Protein AF-0000000081127889 (afdb_homodimer)

Sequence (530 aa):
MLPIVLVLLFATSCLAAPGGAYLNAISINDVVPPKHNGGITSAHWTDQASYINDGGDTSPYAITAFQVVNDLANQGDKSSQALALAQTIGLLGALGTGIPGDACAPAELIDAYVNFSRSGNKYGICSAVRKFVHSLTSSIDTIVTLTTNPKSLRFATGPRGNCNGGGRTYQFEAAWDYILANAPKSSAGLVNEQYCSAKRLYNAFTARSNNVGAYLTAVSLPQINAIFKEALPQAANLVSAITTGNIHPAAAALKKALVQVAQNCMLPIVLVLLFATSCLAAPGGAYLNAISINDVVPPKHNGGITSAHWTDQASYINDGGDTSPYAITAFQVVNDLANQGDKSSQALALAQTIGLLGALGTGIPGDACAPAELIDAYVNFSRSGNKYGICSAVRKFVHSLTSSIDTIVTLTTNPKSLRFATGPRGNCNGGGRTYQFEAAWDYILANAPKSSAGLVNEQYCSAKRLYNAFTARSNNVGAYLTAVSLPQINAIFKEALPQAANLVSAITTGNIHPAAAALKKALVQVAQNC

Radius of gyration: 23.62 Å; Cα contacts (8 Å, |Δi|>4): 951; chains: 2; bounding box: 45×70×55 Å

InterPro domains:
  IPR008660 Fibroin light chain [PF05849] (21-258)
  IPR008660 Fibroin light chain [PIRSF005765] (1-263)

Structure (mmCIF, N/CA/C/O backbone):
data_AF-0000000081127889-model_v1
#
loop_
_entity.id
_entity.type
_entity.pdbx_description
1 polymer 'Fibroin light chain'
#
loop_
_atom_site.group_PDB
_atom_site.id
_atom_site.type_symbol
_atom_site.label_atom_id
_atom_site.label_alt_id
_atom_site.label_comp_id
_atom_site.label_asym_id
_atom_site.label_entity_id
_atom_site.label_seq_id
_atom_site.pdbx_PDB_ins_code
_atom_site.Cartn_x
_atom_site.Cartn_y
_atom_site.Cartn_z
_atom_site.occupancy
_atom_site.B_iso_or_equiv
_atom_site.auth_seq_id
_atom_site.auth_comp_id
_atom_site.auth_asym_id
_atom_site.auth_atom_id
_atom_site.pdbx_PDB_model_num
ATOM 1 N N . MET A 1 1 ? 14.352 5.738 23.109 1 24.2 1 MET A N 1
ATOM 2 C CA . MET A 1 1 ? 13.32 5.496 22.094 1 24.2 1 MET A CA 1
ATOM 3 C C . MET A 1 1 ? 12.836 4.055 22.156 1 24.2 1 MET A C 1
ATOM 5 O O . MET A 1 1 ? 13.625 3.121 22.031 1 24.2 1 MET A O 1
ATOM 9 N N . LEU A 1 2 ? 11.781 3.838 22.797 1 27.59 2 LEU A N 1
ATOM 10 C CA . LEU A 1 2 ? 11.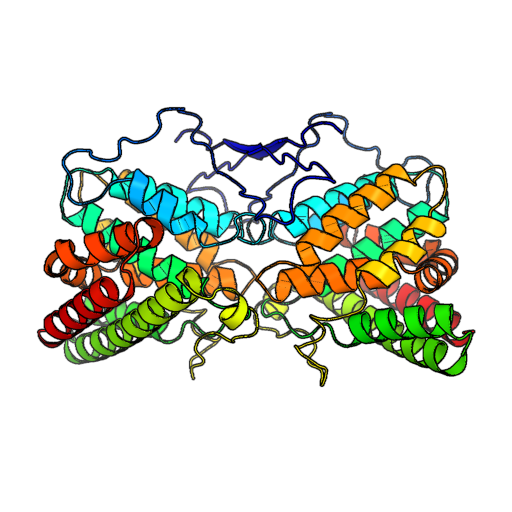367 2.457 23.016 1 27.59 2 LEU A CA 1
ATOM 11 C C . LEU A 1 2 ? 10.977 1.793 21.703 1 27.59 2 LEU A C 1
ATOM 13 O O . LEU A 1 2 ? 10.398 2.439 20.828 1 27.59 2 LEU A O 1
ATOM 17 N N . PRO A 1 3 ? 11.484 0.631 21.547 1 30.61 3 PRO A N 1
ATOM 18 C CA . PRO A 1 3 ? 11.109 -0.184 20.391 1 30.61 3 PRO A CA 1
ATOM 19 C C . PRO A 1 3 ? 9.602 -0.283 20.188 1 30.61 3 PRO A C 1
ATOM 21 O O . PRO A 1 3 ? 8.852 -0.367 21.172 1 30.61 3 PRO A O 1
ATOM 24 N N . ILE A 1 4 ? 9.039 0.499 19.406 1 34.72 4 ILE A N 1
ATOM 25 C CA . ILE A 1 4 ? 7.637 0.258 19.062 1 34.72 4 ILE A CA 1
ATOM 26 C C . ILE A 1 4 ? 7.48 -1.15 18.5 1 34.72 4 ILE A C 1
ATOM 28 O O . ILE A 1 4 ? 8.195 -1.533 17.562 1 34.72 4 ILE A O 1
ATOM 32 N N . VAL A 1 5 ? 7.016 -1.98 19.359 1 34.66 5 VAL A N 1
ATOM 33 C CA . VAL A 1 5 ? 6.621 -3.322 18.953 1 34.66 5 VAL A CA 1
ATOM 34 C C . VAL A 1 5 ? 5.234 -3.277 18.312 1 34.66 5 VAL A C 1
ATOM 36 O O . VAL A 1 5 ? 4.273 -2.812 18.922 1 34.66 5 VAL A O 1
ATOM 39 N N . LEU A 1 6 ? 5.293 -3.289 17.094 1 39.19 6 LEU A N 1
ATOM 40 C CA . LEU A 1 6 ? 4.004 -3.449 16.422 1 39.19 6 LEU A CA 1
ATOM 41 C C . LEU A 1 6 ? 3.475 -4.867 16.594 1 39.19 6 LEU A C 1
ATOM 43 O O . LEU A 1 6 ? 4.145 -5.836 16.234 1 39.19 6 LEU A O 1
ATOM 47 N N . VAL A 1 7 ? 2.656 -5.016 17.594 1 35.91 7 VAL A N 1
ATOM 48 C CA . VAL A 1 7 ? 1.979 -6.293 17.797 1 35.91 7 VAL A CA 1
ATOM 49 C C . VAL A 1 7 ? 0.763 -6.379 16.875 1 35.91 7 VAL A C 1
ATOM 51 O O . VAL A 1 7 ? -0.132 -5.535 16.938 1 35.91 7 VAL A O 1
ATOM 54 N N . LEU A 1 8 ? 0.958 -7.027 15.812 1 36.59 8 LEU A N 1
ATOM 55 C CA . LEU A 1 8 ? -0.176 -7.34 14.945 1 36.59 8 LEU A CA 1
ATOM 56 C C . LEU A 1 8 ? -1.039 -8.438 15.562 1 36.59 8 LEU A C 1
ATOM 58 O O . LEU A 1 8 ? -0.57 -9.562 15.766 1 36.59 8 LEU A O 1
ATOM 62 N N . LEU A 1 9 ? -2.02 -8.117 16.297 1 35.25 9 LEU A N 1
ATOM 63 C CA . LEU A 1 9 ? -2.982 -9.148 16.656 1 35.25 9 LEU A CA 1
ATOM 64 C C . LEU A 1 9 ? -3.938 -9.43 15.5 1 35.25 9 LEU A C 1
ATOM 66 O O . LEU A 1 9 ? -4.656 -8.531 15.047 1 35.25 9 LEU A O 1
ATOM 70 N N . PHE A 1 10 ? -3.512 -10.25 14.555 1 33.59 10 PHE A N 1
ATOM 71 C CA . PHE A 1 10 ? -4.422 -10.688 13.508 1 33.59 10 PHE A CA 1
ATOM 72 C C . PHE A 1 10 ? -5.375 -11.758 14.023 1 33.59 10 PHE A C 1
ATOM 74 O O . PHE A 1 10 ? -4.941 -12.75 14.617 1 33.59 10 PHE A O 1
ATOM 81 N N . ALA A 1 11 ? -6.465 -11.43 14.578 1 31.09 11 ALA A N 1
ATOM 82 C CA . ALA A 1 11 ? -7.445 -12.5 14.711 1 31.09 11 ALA A CA 1
ATOM 83 C C . ALA A 1 11 ? -7.996 -12.922 13.352 1 31.09 11 ALA A C 1
ATOM 85 O O . ALA A 1 11 ? -8.633 -12.125 12.656 1 31.09 11 ALA A O 1
ATOM 86 N N . THR A 1 12 ? -7.348 -13.703 12.586 1 33.41 12 THR A N 1
ATOM 87 C CA . THR A 1 12 ? -7.801 -14.289 11.328 1 33.41 12 THR A CA 1
ATOM 88 C C . THR A 1 12 ? -8.969 -15.234 11.562 1 33.41 12 THR A C 1
ATOM 90 O O . THR A 1 12 ? -8.781 -16.344 12.062 1 33.41 12 THR A O 1
ATOM 93 N N . SER A 1 13 ? -9.906 -14.992 12.336 1 29.41 13 SER A N 1
ATOM 94 C CA . SER A 1 13 ? -10.898 -16.047 12.188 1 29.41 13 SER A CA 1
ATOM 95 C C . SER A 1 13 ? -11.461 -16.094 10.766 1 29.41 13 SER A C 1
ATOM 97 O O . SER A 1 13 ? -11.688 -15.039 10.156 1 29.41 13 SER A O 1
ATOM 99 N N . CYS A 1 14 ? -11.156 -17.203 10.039 1 31.81 14 CYS A N 1
ATOM 100 C CA . CYS A 1 14 ? -11.828 -17.484 8.781 1 31.81 14 CYS A CA 1
ATOM 101 C C . CYS A 1 14 ? -13.242 -16.922 8.766 1 31.81 14 CYS A C 1
ATOM 103 O O . CYS A 1 14 ? -13.797 -16.641 7.703 1 31.81 14 CYS A O 1
ATOM 105 N N . LEU A 1 15 ? -13.945 -17.188 9.867 1 29.47 15 LEU A N 1
ATOM 106 C CA . LEU A 1 15 ? -15.359 -16.828 9.984 1 29.47 15 LEU A CA 1
ATOM 107 C C . LEU A 1 15 ? -15.516 -15.336 10.289 1 29.47 15 LEU A C 1
ATOM 109 O O . LEU A 1 15 ? -16.609 -14.875 10.602 1 29.47 15 LEU A O 1
ATOM 113 N N . ALA A 1 16 ? -14.523 -14.773 10.609 1 29.5 16 ALA A N 1
ATOM 114 C CA . ALA A 1 16 ? -14.844 -13.406 11.023 1 29.5 16 ALA A CA 1
ATOM 115 C C . ALA A 1 16 ? -15.344 -12.586 9.836 1 29.5 16 ALA A C 1
ATOM 117 O O . ALA A 1 16 ? -14.922 -12.797 8.703 1 29.5 16 ALA A O 1
ATOM 118 N N . ALA A 1 17 ? -16.422 -11.891 9.977 1 28.52 17 ALA A N 1
ATOM 119 C CA . ALA A 1 17 ? -17.078 -11 9.023 1 28.52 17 ALA A CA 1
ATOM 120 C C . ALA A 1 17 ? -16.062 -10.172 8.242 1 28.52 17 ALA A C 1
ATOM 122 O O . ALA A 1 17 ? -14.977 -9.867 8.758 1 28.52 17 ALA A O 1
ATOM 123 N N . PRO A 1 18 ? -16.078 -10.125 6.871 1 34.31 18 PRO A N 1
ATOM 124 C CA . PRO A 1 18 ? -15.273 -9.305 5.965 1 34.31 18 PRO A CA 1
ATOM 125 C C . PRO A 1 18 ? -14.797 -8.008 6.609 1 34.31 18 PRO A C 1
ATOM 127 O O . PRO A 1 18 ? -14.383 -7.078 5.91 1 34.31 18 PRO A O 1
ATOM 130 N N . GLY A 1 19 ? -15.086 -7.816 7.758 1 32.19 19 GLY A N 1
ATOM 131 C CA . GLY A 1 19 ? -14.703 -6.484 8.195 1 32.19 19 GLY A CA 1
ATOM 132 C C . GLY A 1 19 ? -13.203 -6.273 8.203 1 32.19 19 GLY A C 1
ATOM 133 O O . GLY A 1 19 ? -12.43 -7.223 8.031 1 32.19 19 GLY A O 1
ATOM 134 N N . GLY A 1 20 ? -12.75 -4.992 8.141 1 36.12 20 GLY A N 1
ATOM 135 C CA . GLY A 1 20 ? -11.438 -4.379 8 1 36.12 20 GLY A CA 1
ATOM 136 C C . GLY A 1 20 ? -10.422 -4.918 8.992 1 36.12 20 GLY A C 1
ATOM 137 O O . GLY A 1 20 ? -10.758 -5.18 10.148 1 36.12 20 GLY A O 1
ATOM 138 N N . ALA A 1 21 ? -9.633 -5.883 8.539 1 38.81 21 ALA A N 1
ATOM 139 C CA . ALA A 1 21 ? -8.531 -6.227 9.43 1 38.81 21 ALA A CA 1
ATOM 140 C C . ALA A 1 21 ? -7.809 -4.973 9.922 1 38.81 21 ALA A C 1
ATOM 142 O O . ALA A 1 21 ? -7.547 -4.055 9.141 1 38.81 21 ALA A O 1
ATOM 143 N N . TYR A 1 22 ? -8 -4.645 11.266 1 33.22 22 TYR A N 1
ATOM 144 C CA . TYR A 1 22 ? -7.332 -3.471 11.812 1 33.22 22 TYR A CA 1
ATOM 145 C C . TYR A 1 22 ? -5.961 -3.832 12.375 1 33.22 22 TYR A C 1
ATOM 147 O O . TYR A 1 22 ? -5.82 -4.824 13.094 1 33.22 22 TYR A O 1
ATOM 155 N N . LEU A 1 23 ? -4.953 -3.664 11.539 1 37.75 23 LEU A N 1
ATOM 156 C CA . LEU A 1 23 ? -3.621 -3.662 12.133 1 37.75 23 LEU A CA 1
ATOM 157 C C . LEU A 1 23 ? -3.455 -2.484 13.094 1 37.75 23 LEU A C 1
ATOM 159 O O . LEU A 1 23 ? -3.559 -1.327 12.68 1 37.75 23 LEU A O 1
ATOM 163 N N . ASN A 1 24 ? -3.777 -2.789 14.445 1 35.34 24 ASN A N 1
ATOM 164 C CA . ASN A 1 24 ? -3.586 -1.748 15.445 1 35.34 24 ASN A CA 1
ATOM 165 C C . ASN A 1 24 ? -2.174 -1.778 16.031 1 35.34 24 ASN A C 1
ATOM 167 O O . ASN A 1 24 ? -1.667 -2.844 16.375 1 35.34 24 ASN A O 1
ATOM 171 N N . ALA A 1 25 ? -1.458 -0.717 15.703 1 39.12 25 ALA A N 1
ATOM 172 C CA . ALA A 1 25 ? -0.232 -0.494 16.469 1 39.12 25 ALA A CA 1
ATOM 173 C C . ALA A 1 25 ? -0.541 -0.227 17.938 1 39.12 25 ALA A C 1
ATOM 175 O O . ALA A 1 25 ? -1.295 0.694 18.266 1 39.12 25 ALA A O 1
ATOM 176 N N . ILE A 1 26 ? -0.509 -1.287 18.672 1 36.28 26 ILE A N 1
ATOM 177 C CA . ILE A 1 26 ? -0.819 -1.076 20.078 1 36.28 26 ILE A CA 1
ATOM 178 C C . ILE A 1 26 ? 0.426 -0.581 20.812 1 36.28 26 ILE A C 1
ATOM 180 O O . ILE A 1 26 ? 1.504 -1.166 20.672 1 36.28 26 ILE A O 1
ATOM 184 N N . SER A 1 27 ? 0.232 0.679 21.25 1 32.31 27 SER A N 1
ATOM 185 C CA . SER A 1 27 ? 1.283 1.147 22.141 1 32.31 27 SER A CA 1
ATOM 186 C C . SER A 1 27 ? 1.483 0.185 23.312 1 32.31 27 SER A C 1
ATOM 188 O O . SER A 1 27 ? 0.522 -0.403 23.812 1 32.31 27 SER A O 1
ATOM 190 N N . ILE A 1 28 ? 2.6 -0.377 23.297 1 32.31 28 ILE A N 1
ATOM 191 C CA . ILE A 1 28 ? 2.863 -1.227 24.453 1 32.31 28 ILE A CA 1
ATOM 192 C C . ILE A 1 28 ? 2.273 -0.587 25.703 1 32.31 28 ILE A C 1
ATOM 194 O O . ILE A 1 28 ? 1.948 -1.283 26.672 1 32.31 28 ILE A O 1
ATOM 198 N N . ASN A 1 29 ? 2.34 0.628 25.781 1 30.25 29 ASN A N 1
ATOM 199 C CA . ASN A 1 29 ? 1.786 1.2 27 1 30.25 29 ASN A CA 1
ATOM 200 C C . ASN A 1 29 ? 0.265 1.306 26.938 1 30.25 29 ASN A C 1
ATOM 202 O O . ASN A 1 29 ? -0.276 1.975 26.062 1 30.25 29 ASN A O 1
ATOM 206 N N . ASP A 1 30 ? -0.486 0.395 27.234 1 40.31 30 ASP A N 1
ATOM 207 C CA . ASP A 1 30 ? -1.899 0.037 27.312 1 40.31 30 ASP A CA 1
ATOM 208 C C . ASP A 1 30 ? -2.756 1.251 27.656 1 40.31 30 ASP A C 1
ATOM 210 O O . ASP A 1 30 ? -3.902 1.105 28.094 1 40.31 30 ASP A O 1
ATOM 214 N N . VAL A 1 31 ? -2.314 2.432 27.844 1 39.53 31 VAL A N 1
ATOM 215 C CA . VAL A 1 31 ? -3.301 3.373 28.359 1 39.53 31 VAL A CA 1
ATOM 216 C C . VAL A 1 31 ? -4.117 3.953 27.203 1 39.53 31 VAL A C 1
ATOM 218 O O . VAL A 1 31 ? -3.557 4.543 26.281 1 39.53 31 VAL A O 1
ATOM 221 N N . VAL A 1 32 ? -5.336 3.502 27.078 1 48.09 32 VAL A N 1
ATOM 222 C CA . VAL A 1 32 ? -6.281 4.152 26.188 1 48.09 32 VAL A CA 1
ATOM 223 C C . VAL A 1 32 ? -6.254 5.66 26.406 1 48.09 32 VAL A C 1
ATOM 225 O O . VAL A 1 32 ? -6.449 6.133 27.531 1 48.09 32 VAL A O 1
ATOM 228 N N . PRO A 1 33 ? -5.828 6.352 25.391 1 54.97 33 PRO A N 1
ATOM 229 C CA . PRO A 1 33 ? -5.789 7.801 25.594 1 54.97 33 PRO A CA 1
ATOM 230 C C . PRO A 1 33 ? -7.152 8.383 25.953 1 54.97 33 PRO A C 1
ATOM 232 O O . PRO A 1 33 ? -8.172 7.961 25.406 1 54.97 33 PRO A O 1
ATOM 235 N N . PRO A 1 34 ? -7.273 9.156 26.938 1 60.81 34 PRO A N 1
ATOM 236 C CA . PRO A 1 34 ? -8.562 9.773 27.281 1 60.81 34 PRO A CA 1
ATOM 237 C C . PRO A 1 34 ? -9.141 10.609 26.141 1 60.81 34 PRO A C 1
ATOM 239 O O . PRO A 1 34 ? -8.383 11.188 25.344 1 60.81 34 PRO A O 1
ATOM 242 N N . LYS A 1 35 ? -10.414 10.508 25.969 1 69.88 35 LYS A N 1
ATOM 243 C CA . LYS A 1 35 ? -11.164 11.289 25 1 69.88 35 LYS A CA 1
ATOM 244 C C . LYS A 1 35 ? -10.922 12.781 25.172 1 69.88 35 LYS A C 1
ATOM 246 O O . LYS A 1 35 ? -10.789 13.516 24.188 1 69.88 35 LYS A O 1
ATOM 251 N N . HIS A 1 36 ? -10.867 13.117 26.328 1 68.31 36 HIS A N 1
ATOM 252 C CA . HIS A 1 36 ? -10.625 14.523 26.641 1 68.31 36 HIS A CA 1
ATOM 253 C C . HIS A 1 36 ? -9.414 14.695 27.547 1 68.31 36 HIS A C 1
ATOM 255 O O . HIS A 1 36 ? -9.344 14.109 28.625 1 68.31 36 HIS A O 1
ATOM 261 N N . ASN A 1 37 ? -8.469 15.375 27.031 1 67.62 37 ASN A N 1
ATOM 262 C CA . ASN A 1 37 ? -7.238 15.586 27.797 1 67.62 37 ASN A CA 1
ATOM 263 C C . ASN A 1 37 ? -7.02 17.062 28.094 1 67.62 37 ASN A C 1
ATOM 265 O O . ASN A 1 37 ? -5.887 17.484 28.328 1 67.62 37 ASN A O 1
ATOM 269 N N . GLY A 1 38 ? -8.164 17.703 28.031 1 75.38 38 GLY A N 1
ATOM 270 C CA . GLY A 1 38 ? -8.062 19.141 28.266 1 75.38 38 GLY A CA 1
ATOM 271 C C . GLY A 1 38 ? -7.715 19.938 27.031 1 75.38 38 GLY A C 1
ATOM 272 O O . GLY A 1 38 ? -7.801 21.172 27.031 1 75.38 38 GLY A O 1
ATOM 273 N N . GLY A 1 39 ? -7.309 19.281 26 1 82.25 39 GLY A N 1
ATOM 274 C CA . GLY A 1 39 ? -7.016 19.953 24.734 1 82.25 39 GLY A CA 1
ATOM 275 C C . GLY A 1 39 ? -8.188 19.953 23.781 1 82.25 39 GLY A C 1
ATOM 276 O O . GLY A 1 39 ? -9.266 19.453 24.094 1 82.25 39 GLY A O 1
ATOM 277 N N . ILE A 1 40 ? -8.008 20.656 22.719 1 91.25 40 ILE A N 1
ATOM 278 C CA . ILE A 1 40 ? -9.07 20.781 21.734 1 91.25 40 ILE A CA 1
ATOM 279 C C . ILE A 1 40 ? -9.211 19.484 20.938 1 91.25 40 ILE A C 1
ATOM 281 O O . ILE A 1 40 ? -10.266 19.203 20.359 1 91.25 40 ILE A O 1
ATOM 285 N N . THR A 1 41 ? -8.148 18.703 20.969 1 93.81 41 THR A N 1
ATOM 286 C CA . THR A 1 41 ? -8.125 17.375 20.359 1 93.81 41 THR A CA 1
ATOM 287 C C . THR A 1 41 ? -7.293 16.406 21.203 1 93.81 41 THR A C 1
ATOM 289 O O . THR A 1 41 ? -6.758 16.797 22.234 1 93.81 41 THR A O 1
ATOM 292 N N . SER A 1 42 ? -7.387 15.148 20.891 1 92 42 SER A N 1
ATOM 293 C CA . SER A 1 42 ? -6.641 14.117 21.594 1 92 42 SER A CA 1
ATOM 294 C C . SER A 1 42 ? -6.277 12.961 20.672 1 92 42 SER A C 1
ATOM 296 O O . SER A 1 42 ? -6.77 12.883 19.547 1 92 42 SER A O 1
ATOM 298 N N . ALA A 1 43 ? -5.418 12.125 21.25 1 90.94 43 ALA A N 1
ATOM 299 C CA . ALA A 1 43 ? -5.035 10.914 20.531 1 90.94 43 ALA A CA 1
ATOM 300 C C . ALA A 1 43 ? -6.258 10.055 20.219 1 90.94 43 ALA A C 1
ATOM 302 O O . ALA A 1 43 ? -6.309 9.383 19.188 1 90.94 43 ALA A O 1
ATOM 303 N N . HIS A 1 44 ? -7.223 10.141 21.078 1 88.94 44 HIS A N 1
ATOM 304 C CA . HIS A 1 44 ? -8.445 9.375 20.859 1 88.94 44 HIS A CA 1
ATOM 305 C C . HIS A 1 44 ? -9.094 9.734 19.531 1 88.94 44 HIS A C 1
ATOM 307 O O . HIS A 1 44 ? -9.438 8.852 18.75 1 88.94 44 HIS A O 1
ATOM 313 N N . TRP A 1 45 ? -9.227 10.953 19.234 1 93.31 45 TRP A N 1
ATOM 314 C CA . TRP A 1 45 ? -9.945 11.414 18.047 1 93.31 45 TRP A CA 1
ATOM 315 C C . TRP A 1 45 ? -9.141 11.141 16.781 1 93.31 45 TRP A C 1
ATOM 317 O O . TRP A 1 45 ? -9.688 10.68 15.781 1 93.31 45 TRP A O 1
ATOM 327 N N . THR A 1 46 ? -7.832 11.406 16.859 1 94.94 46 THR A N 1
ATOM 328 C CA . THR A 1 46 ? -7.008 11.172 15.688 1 94.94 46 THR A CA 1
ATOM 329 C C . THR A 1 46 ? -6.875 9.68 15.406 1 94.94 46 THR A C 1
ATOM 331 O O . THR A 1 46 ? -6.871 9.258 14.25 1 94.94 46 THR A O 1
ATOM 334 N N . ASP A 1 47 ? -6.828 8.906 16.422 1 89.62 47 ASP A N 1
ATOM 335 C CA . ASP A 1 47 ? -6.77 7.457 16.281 1 89.62 47 ASP A CA 1
ATOM 336 C C . ASP A 1 47 ? -8.062 6.91 15.68 1 89.62 47 ASP A C 1
ATOM 338 O O . ASP A 1 47 ? -8.023 6.125 14.727 1 89.62 47 ASP A O 1
ATOM 342 N N . GLN A 1 48 ? -9.141 7.328 16.203 1 89.81 48 GLN A N 1
ATOM 343 C CA . GLN A 1 48 ? -10.438 6.879 15.695 1 89.81 48 GLN A CA 1
ATOM 344 C C . GLN A 1 48 ? -10.625 7.301 14.242 1 89.81 48 GLN A C 1
ATOM 346 O O . GLN A 1 48 ? -11.172 6.539 13.438 1 89.81 48 GLN A O 1
ATOM 351 N N . ALA A 1 49 ? -10.188 8.469 13.969 1 94.06 49 ALA A N 1
ATOM 352 C CA . ALA A 1 49 ? -10.305 8.961 12.602 1 94.06 49 ALA A CA 1
ATOM 353 C C . ALA A 1 49 ? -9.531 8.078 11.625 1 94.06 49 ALA A C 1
ATOM 355 O O . ALA A 1 49 ? -9.961 7.863 10.492 1 94.06 49 ALA A O 1
ATOM 356 N N . SER A 1 50 ? -8.398 7.52 12.07 1 91 50 SER A N 1
ATOM 357 C CA . SER A 1 50 ? -7.531 6.738 11.188 1 91 50 SER A CA 1
ATOM 358 C C . SER A 1 50 ? -8.172 5.402 10.828 1 91 50 SER A C 1
ATOM 360 O O . SER A 1 50 ? -7.777 4.77 9.844 1 91 50 SER A O 1
ATOM 362 N N . TYR A 1 51 ? -9.25 5.02 11.469 1 87.81 51 TYR A N 1
ATOM 363 C CA . TYR A 1 51 ? -9.875 3.715 11.258 1 87.81 51 TYR A CA 1
ATOM 364 C C . TYR A 1 51 ? -10.727 3.711 9.992 1 87.81 51 TYR A C 1
ATOM 366 O O . TYR A 1 51 ? -11.172 2.654 9.539 1 87.81 51 TYR A O 1
ATOM 374 N N . ILE A 1 52 ? -10.914 4.887 9.469 1 89.56 52 ILE A N 1
ATOM 375 C CA . ILE A 1 52 ? -11.656 4.883 8.219 1 89.56 52 ILE A CA 1
ATOM 376 C C . ILE A 1 52 ? -10.812 4.238 7.121 1 89.56 52 ILE A C 1
ATOM 378 O O . ILE A 1 52 ? -11.336 3.867 6.062 1 89.56 52 ILE A O 1
ATOM 382 N N . ASN A 1 53 ? -9.523 4.172 7.359 1 88.25 53 ASN A N 1
ATOM 383 C CA . ASN A 1 53 ? -8.641 3.4 6.492 1 88.25 53 ASN A CA 1
ATOM 384 C C . ASN A 1 53 ? -8.461 1.974 7.004 1 88.25 53 ASN A C 1
ATOM 386 O O . ASN A 1 53 ? -8.367 1.747 8.211 1 88.25 53 ASN A O 1
ATOM 390 N N . ASP A 1 54 ? -8.422 1.099 6.086 1 85.19 54 ASP A N 1
ATOM 391 C CA . ASP A 1 54 ? -8.164 -0.293 6.438 1 85.19 54 ASP A CA 1
ATOM 392 C C . ASP A 1 54 ? -6.695 -0.503 6.793 1 85.19 54 ASP A C 1
ATOM 394 O O . ASP A 1 54 ? -5.828 -0.46 5.918 1 85.19 54 ASP A O 1
ATOM 398 N N . GLY A 1 55 ? -6.402 -0.819 8.031 1 81.88 55 GLY A N 1
ATOM 399 C CA . GLY A 1 55 ? -5.039 -0.996 8.508 1 81.88 55 GLY A CA 1
ATOM 400 C C . GLY A 1 55 ? -4.324 -2.16 7.852 1 81.88 55 GLY A C 1
ATOM 401 O O . GLY A 1 55 ? -3.096 -2.158 7.742 1 81.88 55 GLY A O 1
ATOM 402 N N . GLY A 1 56 ? -5.066 -3.137 7.453 1 85.31 56 GLY A N 1
ATOM 403 C CA . GLY A 1 56 ? -4.47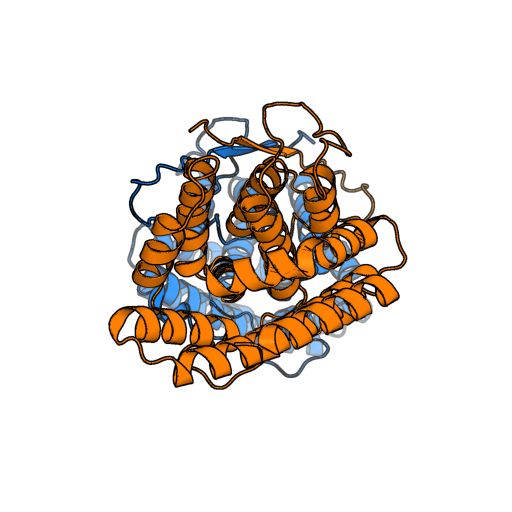3 -4.277 6.773 1 85.31 56 GLY A CA 1
ATOM 404 C C . GLY A 1 56 ? -4.047 -3.971 5.352 1 85.31 56 GLY A C 1
ATOM 405 O O . GLY A 1 56 ? -3.26 -4.711 4.758 1 85.31 56 GLY A O 1
ATOM 406 N N . ASP A 1 57 ? -4.582 -2.873 4.875 1 91.31 57 ASP A N 1
ATOM 407 C CA . ASP A 1 57 ? -4.312 -2.453 3.506 1 91.31 57 ASP A CA 1
ATOM 408 C C . ASP A 1 57 ? -3.408 -1.223 3.475 1 91.31 57 ASP A C 1
ATOM 410 O O . ASP A 1 57 ? -3.152 -0.662 2.406 1 91.31 57 ASP A O 1
ATOM 414 N N . THR A 1 58 ? -3.051 -0.814 4.676 1 91.56 58 THR A N 1
ATOM 415 C CA . THR A 1 58 ? -2.182 0.348 4.816 1 91.56 58 THR A CA 1
ATOM 416 C C . THR A 1 58 ? -0.762 -0.079 5.18 1 91.56 58 THR A C 1
ATOM 418 O O . THR A 1 58 ? -0.568 -0.961 6.02 1 91.56 58 THR A O 1
ATOM 421 N N . SER A 1 59 ? 0.196 0.553 4.535 1 90.81 59 SER A N 1
ATOM 422 C CA . SER A 1 59 ? 1.583 0.161 4.762 1 90.81 59 SER A CA 1
ATOM 423 C C . SER A 1 59 ? 2.01 0.44 6.199 1 90.81 59 SER A C 1
ATOM 425 O O . SER A 1 59 ? 1.585 1.432 6.797 1 90.81 59 SER A O 1
ATOM 427 N N . PRO A 1 60 ? 2.885 -0.334 6.719 1 85.38 60 PRO A N 1
ATOM 428 C CA . PRO A 1 60 ? 3.424 -0.1 8.062 1 85.38 60 PRO A CA 1
ATOM 429 C C . PRO A 1 60 ? 4.059 1.279 8.211 1 85.38 60 PRO A C 1
ATOM 431 O O . PRO A 1 60 ? 3.971 1.894 9.273 1 85.38 60 PRO A O 1
ATOM 434 N N . TYR A 1 61 ? 4.695 1.782 7.184 1 88.38 61 TYR A N 1
ATOM 435 C CA . TYR A 1 61 ? 5.262 3.125 7.23 1 88.38 61 TYR A CA 1
ATOM 436 C C . TYR A 1 61 ? 4.184 4.16 7.531 1 88.38 61 TYR A C 1
ATOM 438 O O . TYR A 1 61 ? 4.371 5.031 8.383 1 88.38 61 TYR A O 1
ATOM 446 N N . ALA A 1 62 ? 3.068 4.023 6.82 1 93.25 62 ALA A N 1
ATOM 447 C CA . ALA A 1 62 ? 1.971 4.969 7.02 1 93.25 62 ALA A CA 1
ATOM 448 C C . ALA A 1 62 ? 1.343 4.797 8.398 1 93.25 62 ALA A C 1
ATOM 450 O O . ALA A 1 62 ? 1.01 5.781 9.062 1 93.25 62 ALA A O 1
ATOM 451 N N . ILE A 1 63 ? 1.242 3.562 8.82 1 89.44 63 ILE A N 1
ATOM 452 C CA . ILE A 1 63 ? 0.661 3.275 10.125 1 89.44 63 ILE A CA 1
ATOM 453 C C . ILE A 1 63 ? 1.527 3.891 11.227 1 89.44 63 ILE A C 1
ATOM 455 O O . ILE A 1 63 ? 1.01 4.484 12.172 1 89.44 63 ILE A O 1
ATOM 459 N N . THR A 1 64 ? 2.803 3.787 11.086 1 87.5 64 THR A N 1
ATOM 460 C CA . THR A 1 64 ? 3.734 4.363 12.047 1 87.5 64 THR A CA 1
ATOM 461 C C . THR A 1 64 ? 3.6 5.883 12.086 1 87.5 64 THR A C 1
ATOM 463 O O . THR A 1 64 ? 3.646 6.488 13.156 1 87.5 64 THR A O 1
ATOM 466 N N . ALA A 1 65 ? 3.453 6.465 10.922 1 91.5 65 ALA A N 1
ATOM 467 C CA . ALA A 1 65 ? 3.258 7.914 10.859 1 91.5 65 ALA A CA 1
ATOM 468 C C . ALA A 1 65 ? 2.027 8.336 11.656 1 91.5 65 ALA A C 1
ATOM 470 O O . ALA A 1 65 ? 2.068 9.32 12.398 1 91.5 65 ALA A O 1
ATOM 471 N N . PHE A 1 66 ? 0.952 7.535 11.609 1 92.5 66 PHE A N 1
ATOM 472 C CA . PHE A 1 66 ? -0.274 7.855 12.328 1 92.5 66 PHE A CA 1
ATOM 473 C C . PHE A 1 66 ? -0.057 7.762 13.836 1 92.5 66 PHE A C 1
ATOM 475 O O . PHE A 1 66 ? -0.631 8.539 14.602 1 92.5 66 PHE A O 1
ATOM 482 N N . GLN A 1 67 ? 0.751 6.875 14.219 1 87.31 67 GLN A N 1
ATOM 483 C CA . GLN A 1 67 ? 0.993 6.707 15.648 1 87.31 67 GLN A CA 1
ATOM 484 C C . GLN A 1 67 ? 1.674 7.938 16.234 1 87.31 67 GLN A C 1
ATOM 486 O O . GLN A 1 67 ? 1.324 8.383 17.344 1 87.31 67 GLN A O 1
ATOM 491 N N . VAL A 1 68 ? 2.623 8.461 15.5 1 88.88 68 VAL A N 1
ATOM 492 C CA . VAL A 1 68 ? 3.314 9.656 15.977 1 88.88 68 VAL A CA 1
ATOM 493 C C . VAL A 1 68 ? 2.35 10.844 15.992 1 88.88 68 VAL A C 1
ATOM 495 O O . VAL A 1 68 ? 2.416 11.695 16.875 1 88.88 68 VAL A O 1
ATOM 498 N N . VAL A 1 69 ? 1.427 10.898 15.008 1 95.38 69 VAL A N 1
ATOM 499 C CA . VAL A 1 69 ? 0.404 11.938 14.953 1 95.38 69 VAL A CA 1
ATOM 500 C C . VAL A 1 69 ? -0.471 11.867 16.203 1 95.38 69 VAL A C 1
ATOM 502 O O . VAL A 1 69 ? -0.819 12.898 16.781 1 95.38 69 VAL A O 1
ATOM 505 N N . ASN A 1 70 ? -0.836 10.672 16.625 1 90.81 70 ASN A N 1
ATOM 506 C CA . ASN A 1 70 ? -1.644 10.492 17.828 1 90.81 70 ASN A CA 1
ATOM 507 C C . ASN A 1 70 ? -0.934 11.039 19.062 1 90.81 70 ASN A C 1
ATOM 509 O O . ASN A 1 70 ? -1.552 11.703 19.891 1 90.81 70 ASN A O 1
ATOM 513 N N . ASP A 1 71 ? 0.346 10.789 19.141 1 87.88 71 ASP A N 1
ATOM 514 C CA . ASP A 1 71 ? 1.121 11.289 20.266 1 87.88 71 ASP A CA 1
ATOM 515 C C . ASP A 1 71 ? 1.179 12.812 20.266 1 87.88 71 ASP A C 1
ATOM 517 O O . ASP A 1 71 ? 1.13 13.445 21.328 1 87.88 71 ASP A O 1
ATOM 521 N N . LEU A 1 72 ? 1.271 13.367 19.109 1 91.88 72 LEU A N 1
ATOM 522 C CA . LEU A 1 72 ? 1.276 14.82 18.969 1 91.88 72 LEU A CA 1
ATOM 523 C C . LEU A 1 72 ? -0.063 15.414 19.391 1 91.88 72 LEU A C 1
ATOM 525 O O . LEU A 1 72 ? -0.105 16.469 20.016 1 91.88 72 LEU A O 1
ATOM 529 N N . ALA A 1 73 ? -1.11 14.727 19.047 1 94.38 73 ALA A N 1
ATOM 530 C CA . ALA A 1 73 ? -2.457 15.211 19.359 1 94.38 73 ALA A CA 1
ATOM 531 C C . ALA A 1 73 ? -2.684 15.281 20.859 1 94.38 73 ALA A C 1
ATOM 533 O O . ALA A 1 73 ? -3.52 16.062 21.344 1 94.38 73 ALA A O 1
ATOM 534 N N . ASN A 1 74 ? -1.936 14.531 21.578 1 89.94 74 ASN A N 1
ATOM 535 C CA . ASN A 1 74 ? -2.092 14.484 23.031 1 89.94 74 ASN A CA 1
ATOM 536 C C . ASN A 1 74 ? -1.281 15.578 23.719 1 89.94 74 ASN A C 1
ATOM 538 O O . ASN A 1 74 ? -1.382 15.758 24.938 1 89.94 74 ASN A O 1
ATOM 542 N N . GLN A 1 75 ? -0.489 16.266 22.906 1 89.5 75 GLN A N 1
ATOM 543 C CA . GLN A 1 75 ? 0.283 17.344 23.5 1 89.5 75 GLN A CA 1
ATOM 544 C C . GLN A 1 75 ? -0.619 18.516 23.891 1 89.5 75 GLN A C 1
ATOM 546 O O . GLN A 1 75 ? -1.675 18.719 23.281 1 89.5 75 GLN A O 1
ATOM 551 N N . GLY A 1 76 ? -0.27 19.328 24.891 1 87 76 GLY A N 1
ATOM 552 C CA . GLY A 1 76 ? -1.125 20.359 25.453 1 87 76 GLY A CA 1
ATOM 553 C C . GLY A 1 76 ? -1.006 21.703 24.75 1 87 76 GLY A C 1
ATOM 554 O O . GLY A 1 76 ? -1.818 22.594 24.969 1 87 76 GLY A O 1
ATOM 555 N N . ASP A 1 77 ? 0.01 21.828 23.875 1 90.69 77 ASP A N 1
ATOM 556 C CA . ASP A 1 77 ? 0.199 23.125 23.25 1 90.69 77 ASP A CA 1
ATOM 557 C C . ASP A 1 77 ? -0.53 23.203 21.906 1 90.69 77 ASP A C 1
ATOM 559 O O . ASP A 1 77 ? -0.62 22.203 21.188 1 90.69 77 ASP A O 1
ATOM 563 N N . LYS A 1 78 ? -0.923 24.391 21.531 1 92.62 78 LYS A N 1
ATOM 564 C CA . LYS A 1 78 ? -1.739 24.641 20.344 1 92.62 78 LYS A CA 1
ATOM 565 C C . LYS A 1 78 ? -0.988 24.266 19.062 1 92.62 78 LYS A C 1
ATOM 567 O O . LYS A 1 78 ? -1.591 23.797 18.109 1 92.62 78 LYS A O 1
ATOM 572 N N . SER A 1 79 ? 0.233 24.5 18.984 1 95.25 79 SER A N 1
ATOM 573 C CA . SER A 1 79 ? 1.028 24.234 17.797 1 95.25 79 SER A CA 1
ATOM 574 C C . SER A 1 79 ? 1.066 22.734 17.484 1 95.25 79 SER A C 1
ATOM 576 O O . SER A 1 79 ? 0.9 22.328 16.328 1 95.25 79 SER A O 1
ATOM 578 N N . SER A 1 80 ? 1.246 21.953 18.562 1 95.06 80 SER A N 1
ATOM 579 C CA . SER A 1 80 ? 1.288 20.5 18.391 1 95.06 80 SER A CA 1
ATOM 580 C C . SER A 1 80 ? -0.08 19.953 18 1 95.06 80 SER A C 1
ATOM 582 O O . SER A 1 80 ? -0.176 19.047 17.156 1 95.06 80 SER A O 1
ATOM 584 N N . GLN A 1 81 ? -1.074 20.516 18.578 1 95.88 81 GLN A N 1
ATOM 585 C CA . GLN A 1 81 ? -2.428 20.078 18.25 1 95.88 81 GLN A CA 1
ATOM 586 C C . GLN A 1 81 ? -2.787 20.438 16.812 1 95.88 81 GLN A C 1
ATOM 588 O O . GLN A 1 81 ? -3.373 19.625 16.094 1 95.88 81 GLN A O 1
ATOM 593 N N . ALA A 1 82 ? -2.439 21.594 16.422 1 97.38 82 ALA A N 1
ATOM 594 C CA . ALA A 1 82 ? -2.668 22.016 15.039 1 97.38 82 ALA A CA 1
ATOM 595 C C . ALA A 1 82 ? -1.913 21.109 14.062 1 97.38 82 ALA A C 1
ATOM 597 O O . ALA A 1 82 ? -2.457 20.719 13.031 1 97.38 82 ALA A O 1
ATOM 598 N N . LEU A 1 83 ? -0.697 20.797 14.43 1 97.81 83 LEU A N 1
ATOM 599 C CA . LEU A 1 83 ? 0.135 19.938 13.609 1 97.81 83 LEU A CA 1
ATOM 600 C C . LEU A 1 83 ? -0.497 18.547 13.469 1 97.81 83 LEU A C 1
ATOM 602 O O . LEU A 1 83 ? -0.581 18.016 12.367 1 97.81 83 LEU A O 1
ATOM 606 N N . ALA A 1 84 ? -0.94 18.031 14.57 1 97.75 84 ALA A N 1
ATOM 607 C CA . ALA A 1 84 ? -1.548 16.703 14.57 1 97.75 84 ALA A CA 1
ATOM 608 C C . ALA A 1 84 ? -2.799 16.672 13.695 1 97.75 84 ALA A C 1
ATOM 610 O O . ALA A 1 84 ? -3.002 15.734 12.93 1 97.75 84 ALA A O 1
ATOM 611 N N . LEU A 1 85 ? -3.6 17.672 13.828 1 98.5 85 LEU A N 1
ATOM 612 C CA . LEU A 1 85 ? -4.844 17.719 13.07 1 98.5 85 LEU A CA 1
ATOM 613 C C . LEU A 1 85 ? -4.566 17.906 11.586 1 98.5 85 LEU A C 1
ATOM 615 O O . LEU A 1 85 ? -5.195 17.25 10.742 1 98.5 85 LEU A O 1
ATOM 619 N N . ALA A 1 86 ? -3.65 18.781 11.242 1 98.75 86 ALA A N 1
ATOM 620 C CA . ALA A 1 86 ? -3.256 18.953 9.844 1 98.75 86 ALA A CA 1
ATOM 621 C C . ALA A 1 86 ? -2.729 17.656 9.25 1 98.75 86 ALA A C 1
ATOM 623 O O . ALA A 1 86 ? -3.092 17.297 8.125 1 98.75 86 ALA A O 1
ATOM 624 N N . GLN A 1 87 ? -1.925 16.984 10.008 1 98.69 87 GLN A N 1
ATOM 625 C CA . GLN A 1 87 ? -1.327 15.734 9.547 1 98.69 87 GLN A CA 1
ATOM 626 C C . GLN A 1 87 ? -2.381 14.641 9.398 1 98.69 87 GLN A C 1
ATOM 628 O O . GLN A 1 87 ? -2.354 13.867 8.438 1 98.69 87 GLN A O 1
ATOM 633 N N . THR A 1 88 ? -3.314 14.578 10.328 1 98.44 88 THR A N 1
ATOM 634 C CA . THR A 1 88 ? -4.402 13.617 10.211 1 98.44 88 THR A CA 1
ATOM 635 C C . THR A 1 88 ? -5.172 13.812 8.906 1 98.44 88 THR A C 1
ATOM 637 O O . THR A 1 88 ? -5.398 12.859 8.164 1 98.44 88 THR A O 1
ATOM 640 N N . ILE A 1 89 ? -5.469 15.016 8.633 1 98.62 89 ILE A N 1
ATOM 641 C CA . ILE A 1 89 ? -6.242 15.344 7.445 1 98.62 89 ILE A CA 1
ATOM 642 C C . ILE A 1 89 ? -5.41 15.07 6.195 1 98.62 89 ILE A C 1
ATOM 644 O O . ILE A 1 89 ? -5.902 14.477 5.23 1 98.62 89 ILE A O 1
ATOM 648 N N . GLY A 1 90 ? -4.18 15.492 6.184 1 98.56 90 GLY A N 1
ATOM 649 C CA . GLY A 1 90 ? -3.297 15.25 5.055 1 98.56 90 GLY A CA 1
ATOM 650 C C . GLY A 1 90 ? -3.1 13.773 4.754 1 98.56 90 GLY A C 1
ATOM 651 O O . GLY A 1 90 ? -3.166 13.352 3.598 1 98.56 90 GLY A O 1
ATOM 652 N N . LEU A 1 91 ? -2.846 12.977 5.82 1 98.38 91 LEU A N 1
ATOM 653 C CA . LEU A 1 91 ? -2.588 11.547 5.648 1 98.38 91 LEU A CA 1
ATOM 654 C C . LEU A 1 91 ? -3.842 10.82 5.172 1 98.38 91 LEU A C 1
ATOM 656 O O . LEU A 1 91 ? -3.779 10.008 4.254 1 98.38 91 LEU A O 1
ATOM 660 N N . LEU A 1 92 ? -4.98 11.156 5.785 1 98.06 92 LEU A N 1
ATOM 661 C CA . LEU A 1 92 ? -6.23 10.523 5.367 1 98.06 92 LEU A CA 1
ATOM 662 C C . LEU A 1 92 ? -6.555 10.883 3.918 1 98.06 92 LEU A C 1
ATOM 664 O O . LEU A 1 92 ? -7.02 10.031 3.156 1 98.06 92 LEU A O 1
ATOM 668 N N . GLY A 1 93 ? -6.328 12.086 3.535 1 97.75 93 GLY A N 1
ATOM 669 C CA . GLY A 1 93 ? -6.535 12.492 2.154 1 97.75 93 GLY A CA 1
ATOM 670 C C . GLY A 1 93 ? -5.66 11.734 1.172 1 97.75 93 GLY A C 1
ATOM 671 O O . GLY A 1 93 ? -6.129 11.312 0.114 1 97.75 93 GLY A O 1
ATOM 672 N N . ALA A 1 94 ? -4.371 11.562 1.507 1 97.62 94 ALA A N 1
ATOM 673 C CA . ALA A 1 94 ? -3.414 10.883 0.642 1 97.62 94 ALA A CA 1
ATOM 674 C C . ALA A 1 94 ? -3.785 9.414 0.466 1 97.62 94 ALA A C 1
ATOM 676 O O . ALA A 1 94 ? -3.475 8.805 -0.563 1 97.62 94 ALA A O 1
ATOM 677 N N . LEU A 1 95 ? -4.48 8.852 1.459 1 97.44 95 LEU A N 1
ATOM 678 C CA . LEU A 1 95 ? -4.852 7.445 1.457 1 97.44 95 LEU A CA 1
ATOM 679 C C . LEU A 1 95 ? -6.293 7.262 1 1 97.44 95 LEU A C 1
ATOM 681 O O . LEU A 1 95 ? -6.84 6.16 1.078 1 97.44 95 LEU A O 1
ATOM 685 N N . GLY A 1 96 ? -6.945 8.312 0.515 1 96.81 96 GLY A N 1
ATOM 686 C CA . GLY A 1 96 ? -8.398 8.359 0.422 1 96.81 96 GLY A CA 1
ATOM 687 C C . GLY A 1 96 ? -8.93 7.738 -0.854 1 96.81 96 GLY A C 1
ATOM 688 O O . GLY A 1 96 ? -10.148 7.586 -1.016 1 96.81 96 GLY A O 1
ATOM 689 N N . THR A 1 97 ? -8.062 7.336 -1.79 1 96.44 97 THR A N 1
ATOM 690 C CA . THR A 1 97 ? -8.516 6.727 -3.035 1 96.44 97 THR A CA 1
ATOM 691 C C . THR A 1 97 ? -7.875 5.359 -3.24 1 96.44 97 THR A C 1
ATOM 693 O O . THR A 1 97 ? -6.77 5.109 -2.758 1 96.44 97 THR A O 1
ATOM 696 N N . GLY A 1 98 ? -8.57 4.516 -3.961 1 96 98 GLY A N 1
ATOM 697 C CA . GLY A 1 98 ? -8.078 3.166 -4.188 1 96 98 GLY A CA 1
ATOM 698 C C . GLY A 1 98 ? -6.875 3.119 -5.109 1 96 98 GLY A C 1
ATOM 699 O O . GLY A 1 98 ? -6.078 2.18 -5.055 1 96 98 GLY A O 1
ATOM 700 N N . ILE A 1 99 ? -6.766 4.082 -5.98 1 95.38 99 ILE A N 1
ATOM 701 C CA . ILE A 1 99 ? -5.637 4.238 -6.887 1 95.38 99 ILE A CA 1
ATOM 702 C C . ILE A 1 99 ? -4.902 5.539 -6.582 1 95.38 99 ILE A C 1
ATOM 704 O O . ILE A 1 99 ? -5.504 6.617 -6.59 1 95.38 99 ILE A O 1
ATOM 708 N N . PRO A 1 100 ? -3.588 5.395 -6.238 1 95.81 100 PRO A N 1
ATOM 709 C CA . PRO A 1 100 ? -2.871 6.625 -5.887 1 95.81 100 PRO A CA 1
ATOM 710 C C . PRO A 1 100 ? -2.734 7.586 -7.066 1 95.81 100 PRO A C 1
ATOM 712 O O . PRO A 1 100 ? -2.564 7.148 -8.211 1 95.81 100 PRO A O 1
ATOM 715 N N . GLY A 1 101 ? -2.877 8.859 -6.773 1 95.94 101 GLY A N 1
ATOM 716 C CA . GLY A 1 101 ? -2.553 9.898 -7.742 1 95.94 101 GLY A CA 1
ATOM 717 C C . GLY A 1 101 ? -1.157 10.461 -7.562 1 95.94 101 GLY A C 1
ATOM 718 O O . GLY A 1 101 ? -0.214 9.727 -7.266 1 95.94 101 GLY A O 1
ATOM 719 N N . ASP A 1 102 ? -1.111 11.75 -7.871 1 96.25 102 ASP A N 1
ATOM 720 C CA . ASP A 1 102 ? 0.146 12.484 -7.762 1 96.25 102 ASP A CA 1
ATOM 721 C C . ASP A 1 102 ? 0.144 13.398 -6.543 1 96.25 102 ASP A C 1
ATOM 723 O O . ASP A 1 102 ? -0.919 13.781 -6.047 1 96.25 102 ASP A O 1
ATOM 727 N N . ALA A 1 103 ? 1.313 13.688 -6.043 1 97.75 103 ALA A N 1
ATOM 728 C CA . ALA A 1 103 ? 1.471 14.609 -4.922 1 97.75 103 ALA A CA 1
ATOM 729 C C . ALA A 1 103 ? 2.092 15.93 -5.379 1 97.75 103 ALA A C 1
ATOM 731 O O . ALA A 1 103 ? 3.01 16.438 -4.738 1 97.75 103 ALA A O 1
ATOM 732 N N . CYS A 1 104 ? 1.591 16.469 -6.461 1 97.88 104 CYS A N 1
ATOM 733 C CA . CYS A 1 104 ? 2.197 17.641 -7.07 1 97.88 104 CYS A CA 1
ATOM 734 C C . CYS A 1 104 ? 2.027 18.875 -6.176 1 97.88 104 CYS A C 1
ATOM 736 O O . CYS A 1 104 ? 2.965 19.656 -6 1 97.88 104 CYS A O 1
ATOM 738 N N . ALA A 1 105 ? 0.865 19.047 -5.539 1 97.56 105 ALA A N 1
ATOM 739 C CA . ALA A 1 105 ? 0.589 20.219 -4.73 1 97.56 105 ALA A CA 1
ATOM 740 C C . ALA A 1 105 ? 1.479 20.266 -3.492 1 97.56 105 ALA A C 1
ATOM 742 O O . ALA A 1 105 ? 2.125 21.281 -3.215 1 97.56 105 ALA A O 1
ATOM 743 N N . PRO A 1 106 ? 1.536 19.141 -2.758 1 98.12 106 PRO A N 1
ATOM 744 C CA . PRO A 1 106 ? 2.441 19.172 -1.605 1 98.12 106 PRO A CA 1
ATOM 745 C C . PRO A 1 106 ? 3.904 19.344 -2.008 1 98.12 106 PRO A C 1
ATOM 747 O O . PRO A 1 106 ? 4.648 20.078 -1.361 1 98.12 106 PRO A O 1
ATOM 750 N N . ALA A 1 107 ? 4.328 18.688 -3.113 1 98.12 107 ALA A N 1
ATOM 751 C CA . ALA A 1 107 ? 5.711 18.812 -3.562 1 98.12 107 ALA A CA 1
ATOM 752 C C . ALA A 1 107 ? 6.043 20.25 -3.943 1 98.12 107 ALA A C 1
ATOM 754 O O . ALA A 1 107 ? 7.113 20.766 -3.596 1 98.12 107 ALA A O 1
ATOM 755 N N . GLU A 1 108 ? 5.141 20.891 -4.59 1 97 108 GLU A N 1
ATOM 756 C CA . GLU A 1 108 ? 5.332 22.281 -4.992 1 97 108 GLU A CA 1
ATOM 757 C C . GLU A 1 108 ? 5.426 23.203 -3.779 1 97 108 GLU A C 1
ATOM 759 O O . GLU A 1 108 ? 6.262 24.109 -3.746 1 97 108 GLU A O 1
ATOM 764 N N . LEU A 1 109 ? 4.578 22.984 -2.836 1 97.88 109 LEU A N 1
ATOM 765 C CA . LEU A 1 109 ? 4.609 23.812 -1.629 1 97.88 109 LEU A CA 1
ATOM 766 C C . LEU A 1 109 ? 5.941 23.656 -0.9 1 97.88 109 LEU A C 1
ATOM 768 O O . LEU A 1 109 ? 6.527 24.641 -0.443 1 97.88 109 LEU A O 1
ATOM 772 N N . ILE A 1 110 ? 6.422 22.391 -0.742 1 98.06 110 ILE A N 1
ATOM 773 C CA . ILE A 1 110 ? 7.68 22.109 -0.053 1 98.06 110 ILE A CA 1
ATOM 774 C C . ILE A 1 110 ? 8.82 22.844 -0.744 1 98.06 110 ILE A C 1
ATOM 776 O O . ILE A 1 110 ? 9.602 23.531 -0.091 1 98.06 110 ILE A O 1
ATOM 780 N N . ASP A 1 111 ? 8.852 22.734 -2.061 1 96.75 111 ASP A N 1
ATOM 781 C CA . ASP A 1 111 ? 9.914 23.375 -2.822 1 96.75 111 ASP A CA 1
ATOM 782 C C . ASP A 1 111 ? 9.812 24.906 -2.732 1 96.75 111 ASP A C 1
ATOM 784 O O . ASP A 1 111 ? 10.828 25.594 -2.586 1 96.75 111 ASP A O 1
ATOM 788 N N . ALA A 1 112 ? 8.641 25.438 -2.82 1 96.62 112 ALA A N 1
ATOM 789 C CA . ALA A 1 112 ? 8.43 26.875 -2.715 1 96.62 112 ALA A CA 1
ATOM 790 C C . ALA A 1 112 ? 8.852 27.391 -1.344 1 96.62 112 ALA A C 1
ATOM 792 O O . ALA A 1 112 ? 9.438 28.469 -1.234 1 96.62 112 ALA A O 1
ATOM 793 N N . TYR A 1 113 ? 8.531 26.656 -0.336 1 96.88 113 TYR A N 1
ATOM 794 C CA . TYR A 1 113 ? 8.883 27.062 1.018 1 96.88 113 TYR A CA 1
ATOM 795 C C . TYR A 1 113 ? 10.398 27.125 1.193 1 96.88 113 TYR A C 1
ATOM 797 O O . TYR A 1 113 ? 10.93 28.062 1.778 1 96.88 113 TYR A O 1
ATOM 805 N N . VAL A 1 114 ? 11.062 26.062 0.733 1 96.75 114 VAL A N 1
ATOM 806 C CA . VAL A 1 114 ? 12.516 26.016 0.851 1 96.75 114 VAL A CA 1
ATOM 807 C C . VAL A 1 114 ? 13.141 27.188 0.089 1 96.75 114 VAL A C 1
ATOM 809 O O . VAL A 1 114 ? 14.039 27.859 0.598 1 96.75 114 VAL A O 1
ATOM 812 N N . ASN A 1 115 ? 12.617 27.438 -1.09 1 94.69 115 ASN A N 1
ATOM 813 C CA . ASN A 1 115 ? 13.117 28.547 -1.882 1 94.69 115 ASN A CA 1
ATOM 814 C C . ASN A 1 115 ? 12.852 29.891 -1.192 1 94.69 115 ASN A C 1
ATOM 816 O O . ASN A 1 115 ? 13.711 30.766 -1.191 1 94.69 115 ASN A O 1
ATOM 820 N N . PHE A 1 116 ? 11.742 30.047 -0.669 1 94.31 116 PHE A N 1
ATOM 821 C CA . PHE A 1 116 ? 11.383 31.25 0.074 1 94.31 116 PHE A CA 1
ATOM 822 C C . PHE A 1 116 ? 12.305 31.438 1.271 1 94.31 116 PHE A C 1
ATOM 824 O O . PHE A 1 116 ? 12.773 32.562 1.523 1 94.31 116 PHE A O 1
ATOM 831 N N . SER A 1 117 ? 12.508 30.344 1.999 1 92.88 117 SER A N 1
ATOM 832 C CA . SER A 1 117 ? 13.328 30.438 3.205 1 92.88 117 SER A CA 1
ATOM 833 C C . SER A 1 117 ? 14.773 30.781 2.869 1 92.88 117 SER A C 1
ATOM 835 O O . SER A 1 117 ? 15.461 31.422 3.666 1 92.88 117 SER A O 1
ATOM 837 N N . ARG A 1 118 ? 15.203 30.406 1.698 1 90.94 118 ARG A N 1
ATOM 838 C CA . ARG A 1 118 ? 16.562 30.703 1.271 1 90.94 118 ARG A CA 1
ATOM 839 C C . ARG A 1 118 ? 16.672 32.094 0.687 1 90.94 118 ARG A C 1
ATOM 841 O O . ARG A 1 118 ? 17.656 32.812 0.949 1 90.94 118 ARG A O 1
ATOM 848 N N . SER A 1 119 ? 15.727 32.531 -0.063 1 89.5 119 SER A N 1
ATOM 849 C CA . SER A 1 119 ? 15.844 33.781 -0.843 1 89.5 119 SER A CA 1
ATOM 850 C C . SER A 1 119 ? 15.047 34.906 -0.21 1 89.5 119 SER A C 1
ATOM 852 O O . SER A 1 119 ? 15.258 36.062 -0.535 1 89.5 119 SER A O 1
ATOM 854 N N . GLY A 1 120 ? 14.086 34.531 0.598 1 83.06 120 GLY A N 1
ATOM 855 C CA . GLY A 1 120 ? 13.195 35.531 1.156 1 83.06 120 GLY A CA 1
ATOM 856 C C . GLY A 1 120 ? 12.094 35.969 0.199 1 83.06 120 GLY A C 1
ATOM 857 O O . GLY A 1 120 ? 11.281 36.844 0.521 1 83.06 120 GLY A O 1
ATOM 858 N N . ASN A 1 121 ? 12.07 35.406 -0.985 1 76.94 121 ASN A N 1
ATOM 859 C CA . ASN A 1 121 ? 11.055 35.781 -1.969 1 76.94 121 ASN A CA 1
ATOM 860 C C . ASN A 1 121 ? 9.664 35.312 -1.55 1 76.94 121 ASN A C 1
ATOM 862 O O . ASN A 1 121 ? 9.336 34.125 -1.715 1 76.94 121 ASN A O 1
ATOM 866 N N . LYS A 1 122 ? 8.859 36.156 -1.206 1 78.56 122 LYS A N 1
ATOM 867 C CA . LYS A 1 122 ? 7.562 35.844 -0.612 1 78.56 122 LYS A CA 1
ATOM 868 C C . LYS A 1 122 ? 6.527 35.531 -1.686 1 78.56 122 LYS A C 1
ATOM 870 O O . LYS A 1 122 ? 5.543 34.812 -1.415 1 78.56 122 LYS A O 1
ATOM 875 N N . TYR A 1 123 ? 6.598 36.094 -2.879 1 75.44 123 TYR A N 1
ATOM 876 C CA . TYR A 1 123 ? 5.543 35.938 -3.875 1 75.44 123 TYR A CA 1
ATOM 877 C C . TYR A 1 123 ? 5.371 34.5 -4.27 1 75.44 123 TYR A C 1
ATOM 879 O O . TYR A 1 123 ? 4.246 33.969 -4.332 1 75.44 123 TYR A O 1
ATOM 887 N N . GLY A 1 124 ? 6.344 33.781 -4.367 1 84.81 124 GLY A N 1
ATOM 888 C CA . GLY A 1 124 ? 6.258 32.375 -4.789 1 84.81 124 GLY A CA 1
ATOM 889 C C . GLY A 1 124 ? 5.637 31.484 -3.744 1 84.81 124 GLY A C 1
ATOM 890 O O . GLY A 1 124 ? 4.867 30.578 -4.074 1 84.81 124 GLY A O 1
ATOM 891 N N . ILE A 1 125 ? 5.711 31.875 -2.508 1 92.62 125 ILE A N 1
ATOM 892 C CA . ILE A 1 125 ? 5.266 30.984 -1.443 1 92.62 125 ILE A CA 1
ATOM 893 C C . ILE A 1 125 ? 3.768 31.156 -1.214 1 92.62 125 ILE A C 1
ATOM 895 O O . ILE A 1 125 ? 3.059 30.188 -0.936 1 92.62 125 ILE A O 1
ATOM 899 N N . CYS A 1 126 ? 3.154 32.375 -1.367 1 93.94 126 CYS A N 1
ATOM 900 C CA . CYS A 1 126 ? 1.733 32.594 -1.131 1 93.94 126 CYS A CA 1
ATOM 901 C C . CYS A 1 126 ? 0.882 31.859 -2.16 1 93.94 126 CYS A C 1
ATOM 903 O O . CYS A 1 126 ? -0.141 31.266 -1.815 1 93.94 126 CYS A O 1
ATOM 905 N N . SER A 1 127 ? 1.313 31.906 -3.387 1 93.81 127 SER A N 1
ATOM 906 C CA . SER A 1 127 ? 0.598 31.172 -4.426 1 93.81 127 SER A CA 1
ATOM 907 C C . SER A 1 127 ? 0.616 29.672 -4.16 1 93.81 127 SER A C 1
ATOM 909 O O . SER A 1 127 ? -0.406 29 -4.305 1 93.81 127 SER A O 1
ATOM 911 N N . ALA A 1 128 ? 1.747 29.141 -3.766 1 96.19 128 ALA A N 1
ATOM 912 C CA . ALA A 1 128 ? 1.887 27.719 -3.473 1 96.19 128 ALA A CA 1
ATOM 913 C C . ALA A 1 128 ? 1.034 27.312 -2.273 1 96.19 128 ALA A C 1
ATOM 915 O O . ALA A 1 128 ? 0.442 26.234 -2.256 1 96.19 128 ALA A O 1
ATOM 916 N N . VAL A 1 129 ? 0.958 28.219 -1.311 1 97.56 129 VAL A N 1
ATOM 917 C CA . VAL A 1 129 ? 0.154 27.969 -0.119 1 97.56 129 VAL A CA 1
ATOM 918 C C . VAL A 1 129 ? -1.322 27.891 -0.5 1 97.56 129 VAL A C 1
ATOM 920 O O . VAL A 1 129 ? -2.023 26.953 -0.093 1 97.56 129 VAL A O 1
ATOM 923 N N . ARG A 1 130 ? -1.789 28.781 -1.293 1 96.69 130 ARG A N 1
ATOM 924 C CA . ARG A 1 130 ? -3.189 28.781 -1.704 1 96.69 130 ARG A CA 1
ATOM 925 C C . ARG A 1 130 ? -3.52 27.547 -2.521 1 96.69 130 ARG A C 1
ATOM 927 O O . ARG A 1 130 ? -4.57 26.922 -2.328 1 96.69 130 ARG A O 1
ATOM 934 N N . LYS A 1 131 ? -2.633 27.172 -3.352 1 96.06 131 LYS A N 1
ATOM 935 C CA . LYS A 1 131 ? -2.832 25.969 -4.152 1 96.06 131 LYS A CA 1
ATOM 936 C C . LYS A 1 131 ? -2.906 24.719 -3.271 1 96.06 131 LYS A C 1
ATOM 938 O O . LYS A 1 131 ? -3.74 23.844 -3.496 1 96.06 131 LYS A O 1
ATOM 943 N N . PHE A 1 132 ? -2.012 24.703 -2.326 1 98.06 132 PHE A N 1
ATOM 944 C CA . PHE A 1 132 ? -1.984 23.547 -1.443 1 98.06 132 PHE A CA 1
ATOM 945 C C . PHE A 1 132 ? -3.236 23.5 -0.575 1 98.06 132 PHE A C 1
ATOM 947 O O . PHE A 1 132 ? -3.801 22.422 -0.348 1 98.06 132 PHE A O 1
ATOM 954 N N . VAL A 1 133 ? -3.66 24.594 -0.086 1 98.56 133 VAL A N 1
ATOM 955 C CA . VAL A 1 133 ? -4.879 24.656 0.716 1 98.56 133 VAL A CA 1
ATOM 956 C C . VAL A 1 133 ? -6.07 24.188 -0.117 1 98.56 133 VAL A C 1
ATOM 958 O O . VAL A 1 133 ? -6.949 23.484 0.385 1 98.56 133 VAL A O 1
ATOM 961 N N . HIS A 1 134 ? -6.105 24.531 -1.389 1 97.12 134 HIS A N 1
ATOM 962 C CA . HIS A 1 134 ? -7.148 24.016 -2.271 1 97.12 134 HIS A CA 1
ATOM 963 C C . HIS A 1 134 ? -7.074 22.5 -2.389 1 97.12 134 HIS A C 1
ATOM 965 O O . HIS A 1 134 ? -8.102 21.812 -2.424 1 97.12 134 HIS A O 1
ATOM 971 N N . SER A 1 135 ? -5.844 22.031 -2.5 1 97.38 135 SER A N 1
ATOM 972 C CA . SER A 1 135 ? -5.664 20.578 -2.518 1 97.38 135 SER A CA 1
ATOM 973 C C . SER A 1 135 ? -6.16 19.938 -1.222 1 97.38 135 SER A C 1
ATOM 975 O O . SER A 1 135 ? -6.738 18.859 -1.238 1 97.38 135 SER A O 1
ATOM 977 N N . LEU A 1 136 ? -5.965 20.609 -0.077 1 98.38 136 LEU A N 1
ATOM 978 C CA . LEU A 1 136 ? -6.445 20.109 1.207 1 98.38 136 LEU A CA 1
ATOM 979 C C . LEU A 1 136 ? -7.969 20.094 1.247 1 98.38 136 LEU A C 1
ATOM 981 O O . LEU A 1 136 ? -8.562 19.188 1.833 1 98.38 136 LEU A O 1
ATOM 985 N N . THR A 1 137 ? -8.547 21.094 0.647 1 98.44 137 THR A N 1
ATOM 986 C CA . THR A 1 137 ? -10.008 21.109 0.609 1 98.44 137 THR A CA 1
ATOM 987 C C . THR A 1 137 ? -10.531 19.906 -0.173 1 98.44 137 THR A C 1
ATOM 989 O O . THR A 1 137 ? -11.555 19.312 0.194 1 98.44 137 THR A O 1
ATOM 992 N N . SER A 1 138 ? -9.844 19.531 -1.237 1 97.44 138 SER A N 1
ATOM 993 C CA . SER A 1 138 ? -10.203 18.328 -1.98 1 97.44 138 SER A CA 1
ATOM 994 C C . SER A 1 138 ? -10.008 17.062 -1.132 1 97.44 138 SER A C 1
ATOM 996 O O . SER A 1 138 ? -10.797 16.125 -1.215 1 97.44 138 SER A O 1
ATOM 998 N N . SER A 1 139 ? -8.945 17.078 -0.396 1 97.88 139 SER A N 1
ATOM 999 C CA . SER A 1 139 ? -8.703 15.969 0.523 1 97.88 139 SER A CA 1
ATOM 1000 C C . SER A 1 139 ? -9.828 15.844 1.542 1 97.88 139 SER A C 1
ATOM 1002 O O . SER A 1 139 ? -10.25 14.734 1.876 1 97.88 139 SER A O 1
ATOM 1004 N N . ILE A 1 140 ? -10.242 16.969 2.051 1 98.69 140 ILE A N 1
ATOM 1005 C CA . ILE A 1 140 ? -11.336 16.984 3.02 1 98.69 140 ILE A CA 1
ATOM 1006 C C . ILE A 1 140 ? -12.594 16.406 2.387 1 98.69 140 ILE A C 1
ATOM 1008 O O . ILE A 1 140 ? -13.305 15.617 3.018 1 98.69 140 ILE A O 1
ATOM 1012 N N . ASP A 1 141 ? -12.906 16.703 1.123 1 98.38 141 ASP A N 1
ATOM 1013 C CA . ASP A 1 141 ? -14.047 16.125 0.418 1 98.38 141 ASP A CA 1
ATOM 1014 C C . ASP A 1 141 ? -13.898 14.609 0.274 1 98.38 141 ASP A C 1
ATOM 1016 O O . ASP A 1 141 ? -14.875 13.867 0.401 1 98.38 141 ASP A O 1
ATOM 1020 N N . THR A 1 142 ? -12.75 14.227 -0.021 1 97.94 142 THR A N 1
ATOM 1021 C CA . THR A 1 142 ? -12.469 12.797 -0.118 1 97.94 142 THR A CA 1
ATOM 1022 C C . THR A 1 142 ? -12.719 12.102 1.218 1 97.94 142 THR A C 1
ATOM 1024 O O . THR A 1 142 ? -13.289 11.008 1.259 1 97.94 142 THR A O 1
ATOM 1027 N N . ILE A 1 143 ? -12.281 12.734 2.309 1 98.12 143 ILE A N 1
ATOM 1028 C CA . ILE A 1 143 ? -12.477 12.188 3.645 1 98.12 143 ILE A CA 1
ATOM 1029 C C . ILE A 1 143 ? -13.969 12.062 3.936 1 98.12 143 ILE A C 1
ATOM 1031 O O . ILE A 1 143 ? -14.422 11.055 4.488 1 98.12 143 ILE A O 1
ATOM 1035 N N . VAL A 1 144 ? -14.719 13.047 3.555 1 98.19 144 VAL A N 1
ATOM 1036 C CA . VAL A 1 144 ? -16.156 13 3.729 1 98.19 144 VAL A CA 1
ATOM 1037 C C . VAL A 1 144 ? -16.734 11.805 2.98 1 98.19 144 VAL A C 1
ATOM 1039 O O . VAL A 1 144 ? -17.531 11.039 3.537 1 98.19 144 VAL A O 1
ATOM 1042 N N . THR A 1 145 ? -16.312 11.633 1.729 1 97.38 145 THR A N 1
ATOM 1043 C CA . THR A 1 145 ? -16.797 10.531 0.916 1 97.38 145 THR A CA 1
ATOM 1044 C C . THR A 1 145 ? -16.359 9.188 1.499 1 97.38 145 THR A C 1
ATOM 1046 O O . THR A 1 145 ? -17.141 8.234 1.528 1 97.38 145 THR A O 1
ATOM 1049 N N . LEU A 1 146 ? -15.117 9.156 1.97 1 95.56 146 LEU A N 1
ATOM 1050 C CA . LEU A 1 146 ? -14.602 7.941 2.578 1 95.56 146 LEU A CA 1
ATOM 1051 C C . LEU A 1 146 ? -15.43 7.547 3.799 1 95.56 146 LEU A C 1
ATOM 1053 O O . LEU A 1 146 ? -15.602 6.359 4.082 1 95.56 146 LEU A O 1
ATOM 1057 N N . THR A 1 147 ? -15.875 8.516 4.531 1 94.44 147 THR A N 1
ATOM 1058 C CA . THR A 1 147 ? -16.641 8.305 5.754 1 94.44 147 THR A CA 1
ATOM 1059 C C . THR A 1 147 ? -18.062 7.863 5.43 1 94.44 147 THR A C 1
ATOM 1061 O O . THR A 1 147 ? -18.641 7.035 6.137 1 94.44 147 THR A O 1
ATOM 1064 N N . THR A 1 148 ? -18.625 8.32 4.32 1 93.75 148 THR A N 1
ATOM 1065 C CA . THR A 1 148 ? -20.047 8.133 4.051 1 93.75 148 THR A CA 1
ATOM 1066 C C . THR A 1 148 ? -20.25 7.051 2.994 1 93.75 148 THR A C 1
ATOM 1068 O O . THR A 1 148 ? -21.266 6.352 3.006 1 93.75 148 THR A O 1
ATOM 1071 N N . ASN A 1 149 ? -19.297 6.945 2.018 1 92.38 149 ASN A N 1
ATOM 1072 C CA . ASN A 1 149 ? -19.422 5.996 0.917 1 92.38 149 ASN A CA 1
ATOM 1073 C C . ASN A 1 149 ? -18.047 5.52 0.441 1 92.38 149 ASN A C 1
ATOM 1075 O O . ASN A 1 149 ? -17.656 5.793 -0.693 1 92.38 149 ASN A O 1
ATOM 1079 N N . PRO A 1 150 ? -17.438 4.73 1.299 1 89.56 150 PRO A N 1
ATOM 1080 C CA . PRO A 1 150 ? -16.062 4.324 0.974 1 89.56 150 PRO A CA 1
ATOM 1081 C C . PRO A 1 150 ? -15.977 3.521 -0.323 1 89.56 150 PRO A C 1
ATOM 1083 O O . PRO A 1 150 ? -14.977 3.594 -1.034 1 89.56 150 PRO A O 1
ATOM 1086 N N . LYS A 1 151 ? -17.016 2.789 -0.751 1 89.25 151 LYS A N 1
ATOM 1087 C CA . LYS A 1 151 ? -17 1.935 -1.936 1 89.25 151 LYS A CA 1
ATOM 1088 C C . LYS A 1 151 ? -16.812 2.76 -3.205 1 89.25 151 LYS A C 1
ATOM 1090 O O . LYS A 1 151 ? -16.234 2.283 -4.184 1 89.25 151 LYS A O 1
ATOM 1095 N N . SER A 1 152 ? -17.297 4.02 -3.135 1 92.44 152 SER A N 1
ATOM 1096 C CA . SER A 1 152 ? -17.203 4.883 -4.309 1 92.44 152 SER A CA 1
ATOM 1097 C C . SER A 1 152 ? -15.773 5.301 -4.59 1 92.44 152 SER A C 1
ATOM 1099 O O . SER A 1 152 ? -15.43 5.66 -5.719 1 92.44 152 SER A O 1
ATOM 1101 N N . LEU A 1 153 ? -14.922 5.188 -3.582 1 95.44 153 LEU A N 1
ATOM 1102 C CA . LEU A 1 153 ? -13.547 5.664 -3.734 1 95.44 153 LEU A CA 1
ATOM 1103 C C . LEU A 1 153 ? -12.602 4.508 -4.02 1 95.44 153 LEU A C 1
ATOM 1105 O O . LEU A 1 153 ? -11.438 4.727 -4.371 1 95.44 153 LEU A O 1
ATOM 1109 N N . ARG A 1 154 ? -13.109 3.303 -3.939 1 93.31 154 ARG A N 1
ATOM 1110 C CA . ARG A 1 154 ? -12.281 2.121 -4.176 1 93.31 154 ARG A CA 1
ATOM 1111 C C . ARG A 1 154 ? -11.711 2.123 -5.59 1 93.31 154 ARG A C 1
ATOM 1113 O O . ARG A 1 154 ? -10.562 1.731 -5.801 1 93.31 154 ARG A O 1
ATOM 1120 N N . PHE A 1 155 ? -12.484 2.635 -6.551 1 92.5 155 PHE A N 1
ATOM 1121 C CA . PHE A 1 155 ? -12.062 2.602 -7.945 1 92.5 155 PHE A CA 1
ATOM 1122 C C . PHE A 1 155 ? -11.656 3.99 -8.422 1 92.5 155 PHE A C 1
ATOM 1124 O O . PHE A 1 155 ? -11.312 4.176 -9.586 1 92.5 155 PHE A O 1
ATOM 1131 N N . ALA A 1 156 ? -11.664 4.949 -7.48 1 94.31 156 ALA A N 1
ATOM 1132 C CA . ALA A 1 156 ? -11.305 6.316 -7.832 1 94.31 156 ALA A CA 1
ATOM 1133 C C . ALA A 1 156 ? -9.781 6.492 -7.859 1 94.31 156 ALA A C 1
ATOM 1135 O O . ALA A 1 156 ? -9.062 5.824 -7.109 1 94.31 156 ALA A O 1
ATOM 1136 N N . THR A 1 157 ? -9.32 7.32 -8.766 1 94.38 157 THR A N 1
ATOM 1137 C CA . THR A 1 157 ? -7.91 7.699 -8.844 1 94.38 157 THR A CA 1
ATOM 1138 C C . THR A 1 157 ? -7.672 9.039 -8.148 1 94.38 157 THR A C 1
ATOM 1140 O O . THR A 1 157 ? -8.453 9.977 -8.312 1 94.38 157 THR A O 1
ATOM 1143 N N . GLY A 1 158 ? -6.602 9.117 -7.312 1 95.25 158 GLY A N 1
ATOM 1144 C CA . GLY A 1 158 ? -6.246 10.367 -6.672 1 95.25 158 GLY A CA 1
ATOM 1145 C C . GLY A 1 158 ? -5.938 11.477 -7.66 1 95.25 158 GLY A C 1
ATOM 1146 O O . GLY A 1 158 ? -5.996 11.266 -8.875 1 95.25 158 GLY A O 1
ATOM 1147 N N . PRO A 1 159 ? -5.613 12.602 -7.09 1 93.31 159 PRO A N 1
ATOM 1148 C CA . PRO A 1 159 ? -5.359 13.758 -7.957 1 93.31 159 PRO A CA 1
ATOM 1149 C C . PRO A 1 159 ? -4.203 13.523 -8.922 1 93.31 159 PRO A C 1
ATOM 1151 O O . PRO A 1 159 ? -3.213 12.883 -8.57 1 93.31 159 PRO A O 1
ATOM 1154 N N . ARG A 1 160 ? -4.395 14.047 -10.117 1 91.56 160 ARG A N 1
ATOM 1155 C CA . ARG A 1 160 ? -3.338 14.008 -11.125 1 91.56 160 ARG A CA 1
ATOM 1156 C C . ARG A 1 160 ? -2.77 15.398 -11.375 1 91.56 160 ARG A C 1
ATOM 1158 O O . ARG A 1 160 ? -3.488 16.391 -11.266 1 91.56 160 ARG A O 1
ATOM 1165 N N . GLY A 1 161 ? -1.507 15.422 -11.508 1 89 161 GLY A N 1
ATOM 1166 C CA . GLY A 1 161 ? -0.855 16.688 -11.805 1 89 161 GLY A CA 1
ATOM 1167 C C . GLY A 1 161 ? 0.305 16.562 -12.773 1 89 161 GLY A C 1
ATOM 1168 O O . GLY A 1 161 ? 0.688 15.445 -13.133 1 89 161 GLY A O 1
ATOM 1169 N N . ASN A 1 162 ? 0.62 17.719 -13.273 1 88.31 162 ASN A N 1
ATOM 1170 C CA . ASN A 1 162 ? 1.777 17.781 -14.164 1 88.31 162 ASN A CA 1
ATOM 1171 C C . ASN A 1 162 ? 3.027 18.25 -13.422 1 88.31 162 ASN A C 1
ATOM 1173 O O . ASN A 1 162 ? 3.311 19.438 -13.367 1 88.31 162 ASN A O 1
ATOM 1177 N N . CYS A 1 163 ? 3.672 17.328 -12.797 1 90.88 163 CYS A N 1
ATOM 1178 C CA . CYS A 1 163 ? 4.902 17.641 -12.078 1 90.88 163 CYS A CA 1
ATOM 1179 C C . CYS A 1 163 ? 5.906 16.5 -12.188 1 90.88 163 CYS A C 1
ATOM 1181 O O . CYS A 1 163 ? 5.555 15.398 -12.609 1 90.88 163 CYS A O 1
ATOM 1183 N N . ASN A 1 164 ? 7.027 16.875 -11.953 1 84.25 164 ASN A N 1
ATOM 1184 C CA . ASN A 1 164 ? 8.102 15.898 -12.109 1 84.25 164 ASN A CA 1
ATOM 1185 C C . ASN A 1 164 ? 7.922 14.711 -11.164 1 84.25 164 ASN A C 1
ATOM 1187 O O . ASN A 1 164 ? 7.723 14.898 -9.961 1 84.25 164 ASN A O 1
ATOM 1191 N N . GLY A 1 165 ? 7.914 13.492 -11.781 1 87.62 165 GLY A N 1
ATOM 1192 C CA . GLY A 1 165 ? 7.863 12.258 -11.008 1 87.62 165 GLY A CA 1
ATOM 1193 C C . GLY A 1 165 ? 6.578 12.094 -10.219 1 87.62 165 GLY A C 1
ATOM 1194 O O . GLY A 1 165 ? 6.543 11.375 -9.219 1 87.62 165 GLY A O 1
ATOM 1195 N N . GLY A 1 166 ? 5.551 12.898 -10.477 1 93.94 166 GLY A N 1
ATOM 1196 C CA . GLY A 1 166 ? 4.281 12.797 -9.773 1 93.94 166 GLY A CA 1
ATOM 11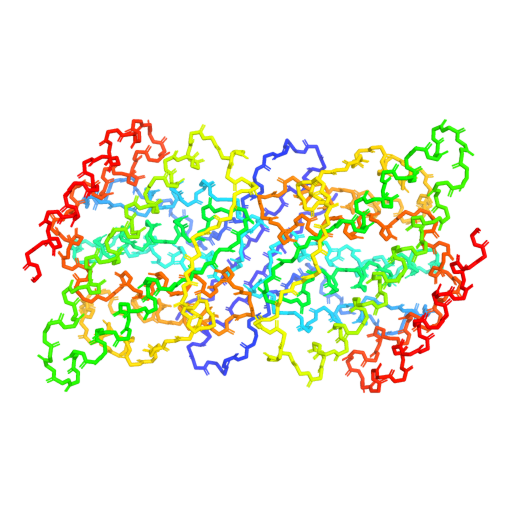97 C C . GLY A 1 166 ? 4.328 13.383 -8.375 1 93.94 166 GLY A C 1
ATOM 1198 O O . GLY A 1 166 ? 3.535 13.008 -7.508 1 93.94 166 GLY A O 1
ATOM 1199 N N . GLY A 1 167 ? 5.359 14.32 -8.18 1 96.06 167 GLY A N 1
ATOM 1200 C CA . GLY A 1 167 ? 5.477 14.938 -6.871 1 96.06 167 GLY A CA 1
ATOM 1201 C C . GLY A 1 167 ? 6.195 14.062 -5.863 1 96.06 167 GLY A C 1
ATOM 1202 O O . GLY A 1 167 ? 6.043 14.25 -4.652 1 96.06 167 GLY A O 1
ATOM 1203 N N . ARG A 1 168 ? 6.965 13.07 -6.391 1 95.44 168 ARG A N 1
ATOM 1204 C CA . ARG A 1 168 ? 7.668 12.125 -5.535 1 95.44 168 ARG A CA 1
ATOM 1205 C C . ARG A 1 168 ? 9.086 12.602 -5.234 1 95.44 168 ARG A C 1
ATOM 1207 O O . ARG A 1 168 ? 9.812 11.953 -4.477 1 95.44 168 ARG A O 1
ATOM 1214 N N . THR A 1 169 ? 9.461 13.703 -5.879 1 94.56 169 THR A N 1
ATOM 1215 C CA . THR A 1 169 ? 10.766 14.312 -5.648 1 94.56 169 THR A CA 1
ATOM 1216 C C . THR A 1 169 ? 10.609 15.781 -5.25 1 94.56 169 THR A C 1
ATOM 1218 O O . THR A 1 169 ? 9.992 16.562 -5.969 1 94.56 169 THR A O 1
ATOM 1221 N N . TYR A 1 170 ? 11.102 16.156 -4.117 1 96.94 170 TYR A N 1
ATOM 1222 C CA . TYR A 1 170 ? 11.102 17.516 -3.58 1 96.94 170 TYR A CA 1
ATOM 1223 C C . TYR A 1 170 ? 12.234 17.703 -2.58 1 96.94 170 TYR A C 1
ATOM 1225 O O . TYR A 1 170 ? 12.922 16.75 -2.215 1 96.94 170 TYR A O 1
ATOM 1233 N N . GLN A 1 171 ? 12.469 18.906 -2.164 1 97.44 171 GLN A N 1
ATOM 1234 C CA . GLN A 1 171 ? 13.57 19.234 -1.27 1 97.44 171 GLN A CA 1
ATOM 1235 C C . GLN A 1 171 ? 13.273 18.797 0.16 1 97.44 171 GLN A C 1
ATOM 1237 O O . GLN A 1 171 ? 13.102 19.625 1.052 1 97.44 171 GLN A O 1
ATOM 1242 N N . PHE A 1 172 ? 13.328 17.484 0.418 1 97.88 172 PHE A N 1
ATOM 1243 C CA . PHE A 1 172 ? 12.875 16.844 1.649 1 97.88 172 PHE A CA 1
ATOM 1244 C C . PHE A 1 172 ? 13.734 17.281 2.832 1 97.88 172 PHE A C 1
ATOM 1246 O O . PHE A 1 172 ? 13.211 17.781 3.828 1 97.88 172 PHE A O 1
ATOM 1253 N N . GLU A 1 173 ? 15.039 17.109 2.75 1 97.38 173 GLU A N 1
ATOM 1254 C CA . GLU A 1 173 ? 15.93 17.375 3.875 1 97.38 173 GLU A CA 1
ATOM 1255 C C . GLU A 1 173 ? 15.883 18.844 4.281 1 97.38 173 GLU A C 1
ATOM 1257 O O . GLU A 1 173 ? 15.797 19.156 5.469 1 97.38 173 GLU A O 1
ATOM 1262 N N . ALA A 1 174 ? 15.891 19.703 3.271 1 98.06 174 ALA A N 1
ATOM 1263 C CA . ALA A 1 174 ? 15.859 21.125 3.557 1 98.06 174 ALA A CA 1
ATOM 1264 C C . ALA A 1 174 ? 14.555 21.516 4.242 1 98.06 174 ALA A C 1
ATOM 1266 O O . ALA A 1 174 ? 14.555 22.312 5.184 1 98.06 174 ALA A O 1
ATOM 1267 N N . ALA A 1 175 ? 13.484 21 3.768 1 98.44 175 ALA A N 1
ATOM 1268 C CA . ALA A 1 175 ? 12.188 21.297 4.359 1 98.44 175 ALA A CA 1
ATOM 1269 C C . ALA A 1 175 ? 12.141 20.859 5.82 1 98.44 175 ALA A C 1
ATOM 1271 O O . ALA A 1 175 ? 11.656 21.609 6.684 1 98.44 175 ALA A O 1
ATOM 1272 N N . TRP A 1 176 ? 12.617 19.672 6.137 1 98.19 176 TRP A N 1
ATOM 1273 C CA . TRP A 1 176 ? 12.523 19.141 7.488 1 98.19 176 TRP A CA 1
ATOM 1274 C C . TRP A 1 176 ? 13.516 19.828 8.422 1 98.19 176 TRP A C 1
ATOM 1276 O O . TRP A 1 176 ? 13.273 19.922 9.633 1 98.19 176 TRP A O 1
ATOM 1286 N N . ASP A 1 177 ? 14.594 20.391 7.832 1 96.88 177 ASP A N 1
ATOM 1287 C CA . ASP A 1 177 ? 15.445 21.266 8.641 1 96.88 177 ASP A CA 1
ATOM 1288 C C . ASP A 1 177 ? 14.664 22.438 9.203 1 96.88 177 ASP A C 1
ATOM 1290 O O . ASP A 1 177 ? 14.781 22.766 10.383 1 96.88 177 ASP A O 1
ATOM 1294 N N . TYR A 1 178 ? 13.875 23 8.344 1 97.19 178 TYR A N 1
ATOM 1295 C CA . TYR A 1 178 ? 13.07 24.141 8.766 1 97.19 178 TYR A CA 1
ATOM 1296 C C . TYR A 1 178 ? 11.953 23.719 9.711 1 97.19 178 TYR A C 1
ATOM 1298 O O . TYR A 1 178 ? 11.641 24.406 10.68 1 97.19 178 TYR A O 1
ATOM 1306 N N . ILE A 1 179 ? 11.336 22.578 9.445 1 98 179 ILE A N 1
ATOM 1307 C CA . ILE A 1 179 ? 10.266 22.078 10.289 1 98 179 ILE A CA 1
ATOM 1308 C C . ILE A 1 179 ? 10.805 21.812 11.695 1 98 179 ILE A C 1
ATOM 1310 O O . ILE A 1 179 ? 10.211 22.234 12.688 1 98 179 ILE A O 1
ATOM 1314 N N . LEU A 1 180 ? 11.93 21.172 11.789 1 96.56 180 LEU A N 1
ATOM 1315 C CA . LEU A 1 180 ? 12.539 20.812 13.07 1 96.56 180 LEU A CA 1
ATOM 1316 C C . LEU A 1 180 ? 12.984 22.062 13.812 1 96.56 180 LEU A C 1
ATOM 1318 O O . LEU A 1 180 ? 12.844 22.156 15.039 1 96.56 180 LEU A O 1
ATOM 1322 N N . ALA A 1 181 ? 13.453 23.062 13.094 1 95.69 181 ALA A N 1
ATOM 1323 C CA . ALA A 1 181 ? 13.914 24.312 13.703 1 95.69 181 ALA A CA 1
ATOM 1324 C C . ALA A 1 181 ? 12.742 25.094 14.305 1 95.69 181 ALA A C 1
ATOM 1326 O O . ALA A 1 181 ? 12.93 25.859 15.25 1 95.69 181 ALA A O 1
ATOM 1327 N N . ASN A 1 182 ? 11.578 24.844 13.781 1 94.31 182 ASN A N 1
ATOM 1328 C CA . ASN A 1 182 ? 10.414 25.594 14.227 1 94.31 182 ASN A CA 1
ATOM 1329 C C . ASN A 1 182 ? 9.516 24.766 15.133 1 94.31 182 ASN A C 1
ATOM 1331 O O . ASN A 1 182 ? 8.438 25.203 15.523 1 94.31 182 ASN A O 1
ATOM 1335 N N . ALA A 1 183 ? 9.93 23.562 15.477 1 93.12 183 ALA A N 1
ATOM 1336 C CA . ALA A 1 183 ? 9.133 22.688 16.328 1 93.12 183 ALA A CA 1
ATOM 1337 C C . ALA A 1 183 ? 9.086 23.219 17.766 1 93.12 183 ALA A C 1
ATOM 1339 O O . ALA A 1 183 ? 10.086 23.703 18.281 1 93.12 183 ALA A O 1
ATOM 1340 N N . PRO A 1 184 ? 7.906 23.094 18.25 1 89.06 184 PRO A N 1
ATOM 1341 C CA . PRO A 1 184 ? 7.875 23.453 19.672 1 89.06 184 PRO A CA 1
ATOM 1342 C C . PRO A 1 184 ? 8.828 22.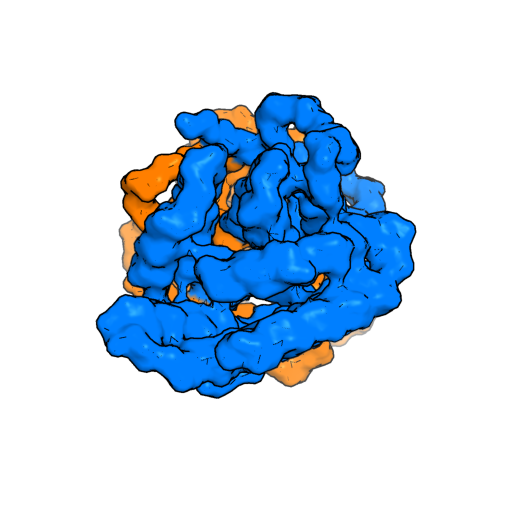609 20.516 1 89.06 184 PRO A C 1
ATOM 1344 O O . PRO A 1 184 ? 8.977 21.406 20.281 1 89.06 184 PRO A O 1
ATOM 1347 N N . LYS A 1 185 ? 9.43 23.203 21.562 1 88.56 185 LYS A N 1
ATOM 1348 C CA . LYS A 1 185 ? 10.391 22.516 22.406 1 88.56 185 LYS A CA 1
ATOM 1349 C C . LYS A 1 185 ? 9.758 21.297 23.078 1 88.56 185 LYS A C 1
ATOM 1351 O O . LYS A 1 185 ? 10.406 20.266 23.234 1 88.56 185 LYS A O 1
ATOM 1356 N N . SER A 1 186 ? 8.5 21.422 23.422 1 84.94 186 SER A N 1
ATOM 1357 C CA . SER A 1 186 ? 7.809 20.375 24.172 1 84.94 186 SER A CA 1
ATOM 1358 C C . SER A 1 186 ? 7.574 19.156 23.297 1 84.94 186 SER A C 1
ATOM 1360 O O . SER A 1 186 ? 7.406 18.047 23.812 1 84.94 186 SER A O 1
ATOM 1362 N N . SER A 1 187 ? 7.578 19.406 21.953 1 90.75 187 SER A N 1
ATOM 1363 C CA . SER A 1 187 ? 7.266 18.297 21.078 1 90.75 187 SER A CA 1
ATOM 1364 C C . SER A 1 187 ? 8.406 18.016 20.094 1 90.75 187 SER A C 1
ATOM 1366 O O . SER A 1 187 ? 8.203 17.391 19.062 1 90.75 187 SER A O 1
ATOM 1368 N N . ALA A 1 188 ? 9.555 18.516 20.438 1 90.12 188 ALA A N 1
ATOM 1369 C CA . ALA A 1 188 ? 10.703 18.375 19.562 1 90.12 188 ALA A CA 1
ATOM 1370 C C . ALA A 1 188 ? 11.023 16.906 19.281 1 90.12 188 ALA A C 1
ATOM 1372 O O . ALA A 1 188 ? 11.383 16.547 18.172 1 90.12 188 ALA A O 1
ATOM 1373 N N . GLY A 1 189 ? 10.914 16.094 20.312 1 87.56 189 GLY A N 1
ATOM 1374 C CA . GLY A 1 189 ? 11.148 14.664 20.141 1 87.56 189 GLY A CA 1
ATOM 1375 C C . GLY A 1 189 ? 10.164 14 19.203 1 87.56 189 GLY A C 1
ATOM 1376 O O . GLY A 1 189 ? 10.555 13.18 18.375 1 87.56 189 GLY A O 1
ATOM 1377 N N . LEU A 1 190 ? 8.922 14.391 19.344 1 89.81 190 LEU A N 1
ATOM 1378 C CA . LEU A 1 190 ? 7.883 13.82 18.484 1 89.81 190 LEU A CA 1
ATOM 1379 C C . LEU A 1 190 ? 8.047 14.289 17.047 1 89.81 190 LEU A C 1
ATOM 1381 O O . LEU A 1 190 ? 7.867 13.5 16.109 1 89.81 190 LEU A O 1
ATOM 1385 N N . VAL A 1 191 ? 8.438 15.523 16.875 1 94.81 191 VAL A N 1
ATOM 1386 C CA . VAL A 1 191 ? 8.641 16.047 15.523 1 94.81 191 VAL A CA 1
ATOM 1387 C C . VAL A 1 191 ? 9.852 15.367 14.883 1 94.81 191 VAL A C 1
ATOM 1389 O O . VAL A 1 191 ? 9.859 15.109 13.68 1 94.81 191 VAL A O 1
ATOM 1392 N N . ASN A 1 192 ? 10.828 15.07 15.648 1 91.62 192 ASN A N 1
ATOM 1393 C CA . ASN A 1 192 ? 11.961 14.312 15.141 1 91.62 192 ASN A CA 1
ATOM 1394 C C . ASN A 1 192 ? 11.547 12.906 14.719 1 91.62 192 ASN A C 1
ATOM 1396 O O . ASN A 1 192 ? 12.055 12.375 13.727 1 91.62 192 ASN A O 1
ATOM 1400 N N . GLU A 1 193 ? 10.695 12.32 15.469 1 89 193 GLU A N 1
ATOM 1401 C CA . GLU A 1 193 ? 10.148 11.023 15.078 1 89 193 GLU A CA 1
ATOM 1402 C C . GLU A 1 193 ? 9.375 11.125 13.766 1 89 193 GLU A C 1
ATOM 1404 O O . GLU A 1 193 ? 9.43 10.219 12.93 1 89 193 GLU A O 1
ATOM 1409 N N . GLN A 1 194 ? 8.703 12.227 13.625 1 93.5 194 GLN A N 1
ATOM 1410 C CA . GLN A 1 194 ? 7.988 12.453 12.375 1 93.5 194 GLN A CA 1
ATOM 1411 C C . GLN A 1 194 ? 8.953 12.578 11.203 1 93.5 194 GLN A C 1
ATOM 1413 O O . GLN A 1 194 ? 8.656 12.125 10.094 1 93.5 194 GLN A O 1
ATOM 1418 N N . TYR A 1 195 ? 10.047 13.266 11.492 1 93.75 195 TYR A N 1
ATOM 1419 C CA . TYR A 1 195 ? 11.078 13.359 10.461 1 93.75 195 TYR A CA 1
ATOM 1420 C C . TYR A 1 195 ? 11.5 11.977 9.992 1 93.75 195 TYR A C 1
ATOM 1422 O O . TYR A 1 195 ? 11.555 11.711 8.789 1 93.75 195 TYR A O 1
ATOM 1430 N N . CYS A 1 196 ? 11.711 11.117 10.906 1 90.94 196 CYS A N 1
ATOM 1431 C CA . CYS A 1 196 ? 12.148 9.758 10.578 1 90.94 196 CYS A CA 1
ATOM 1432 C C . CYS A 1 196 ? 11.062 9.016 9.805 1 90.94 196 CYS A C 1
ATOM 1434 O O . CYS A 1 196 ? 11.359 8.336 8.82 1 90.94 196 CYS A O 1
ATOM 1436 N N . SER A 1 197 ? 9.852 9.125 10.25 1 90.5 197 SER A N 1
ATOM 1437 C CA . SER A 1 197 ? 8.734 8.492 9.562 1 90.5 197 SER A CA 1
ATOM 1438 C C . SER A 1 197 ? 8.555 9.055 8.164 1 90.5 197 SER A C 1
ATOM 1440 O O . SER A 1 197 ? 8.344 8.305 7.207 1 90.5 197 SER A O 1
ATOM 1442 N N . ALA A 1 198 ? 8.688 10.352 8.055 1 95.69 198 ALA A N 1
ATOM 1443 C CA . ALA A 1 198 ? 8.523 11.016 6.766 1 95.69 198 ALA A CA 1
ATOM 1444 C C . ALA A 1 198 ? 9.641 10.617 5.801 1 95.69 198 ALA A C 1
ATOM 1446 O O . ALA A 1 198 ? 9.406 10.477 4.598 1 95.69 198 ALA A O 1
ATOM 1447 N N . LYS A 1 199 ? 10.82 10.484 6.289 1 94.25 199 LYS A N 1
ATOM 1448 C CA . LYS A 1 199 ? 11.945 10.094 5.449 1 94.25 199 LYS A CA 1
ATOM 1449 C C . LYS A 1 199 ? 11.742 8.703 4.859 1 94.25 199 LYS A C 1
ATOM 1451 O O . LYS A 1 199 ? 12.039 8.469 3.686 1 94.25 199 LYS A O 1
ATOM 1456 N N . ARG A 1 200 ? 11.203 7.793 5.652 1 91.94 200 ARG A N 1
ATOM 1457 C CA . ARG A 1 200 ? 10.891 6.453 5.16 1 91.94 200 ARG A CA 1
ATOM 1458 C C . ARG A 1 200 ? 9.836 6.508 4.059 1 91.94 200 ARG A C 1
ATOM 1460 O O . ARG A 1 200 ? 9.969 5.844 3.031 1 91.94 200 ARG A O 1
ATOM 1467 N N . LEU A 1 201 ? 8.906 7.262 4.309 1 95.75 201 LEU A N 1
ATOM 1468 C CA . LEU A 1 201 ? 7.828 7.41 3.338 1 95.75 201 LEU A CA 1
ATOM 1469 C C . LEU A 1 201 ? 8.328 8.078 2.061 1 95.75 201 LEU A C 1
ATOM 1471 O O . LEU A 1 201 ? 7.934 7.691 0.958 1 95.75 201 LEU A O 1
ATOM 1475 N N . TYR A 1 202 ? 9.227 9.07 2.184 1 96.25 202 TYR A N 1
ATOM 1476 C CA . TYR A 1 202 ? 9.805 9.773 1.042 1 96.25 202 TYR A CA 1
ATOM 1477 C C . TYR A 1 202 ? 10.633 8.828 0.177 1 96.25 202 TYR A C 1
ATOM 1479 O O . TYR A 1 202 ? 10.578 8.898 -1.054 1 96.25 202 TYR A O 1
ATOM 1487 N N . ASN A 1 203 ? 11.344 7.949 0.807 1 93.44 203 ASN A N 1
ATOM 1488 C CA . ASN A 1 203 ? 12.242 7.039 0.108 1 93.44 203 ASN A CA 1
ATOM 1489 C C . ASN A 1 203 ? 11.555 5.715 -0.225 1 93.44 203 ASN A C 1
ATOM 1491 O O . ASN A 1 203 ? 12.172 4.82 -0.8 1 93.44 203 ASN A O 1
ATOM 1495 N N . ALA A 1 204 ? 10.273 5.555 0.148 1 93.81 204 ALA A N 1
ATOM 1496 C CA . ALA A 1 204 ? 9.555 4.309 -0.089 1 93.81 204 ALA A CA 1
ATOM 1497 C C . ALA A 1 204 ? 9.461 4.004 -1.582 1 93.81 204 ALA A C 1
ATOM 1499 O O . ALA A 1 204 ? 9.695 4.883 -2.416 1 93.81 204 ALA A O 1
ATOM 1500 N N . PHE A 1 205 ? 9.18 2.826 -1.884 1 93.75 205 PHE A N 1
ATOM 1501 C CA . PHE A 1 205 ? 9.133 2.336 -3.256 1 93.75 205 PHE A CA 1
ATOM 1502 C C . PHE A 1 205 ? 7.848 2.771 -3.943 1 93.75 205 PHE A C 1
ATOM 1504 O O . PHE A 1 205 ? 7.852 3.104 -5.129 1 93.75 205 PHE A O 1
ATOM 1511 N N . THR A 1 206 ? 6.711 2.824 -3.223 1 96.69 206 THR A N 1
ATOM 1512 C CA . THR A 1 206 ? 5.402 2.975 -3.848 1 96.69 206 THR A CA 1
ATOM 1513 C C . THR A 1 206 ? 4.992 4.445 -3.898 1 96.69 206 THR A C 1
ATOM 1515 O O . THR A 1 206 ? 5.32 5.219 -2.994 1 96.69 206 THR A O 1
ATOM 1518 N N . ALA A 1 207 ? 4.203 4.773 -4.887 1 96.75 207 ALA A N 1
ATOM 1519 C CA . ALA A 1 207 ? 3.664 6.121 -5.031 1 96.75 207 ALA A CA 1
ATOM 1520 C C . ALA A 1 207 ? 2.771 6.484 -3.848 1 96.75 207 ALA A C 1
ATOM 1522 O O . ALA A 1 207 ? 2.758 7.637 -3.402 1 96.75 207 ALA A O 1
ATOM 1523 N N . ARG A 1 208 ? 2.047 5.516 -3.391 1 97.31 208 ARG A N 1
ATOM 1524 C CA . ARG A 1 208 ? 1.148 5.773 -2.271 1 97.31 208 ARG A CA 1
ATOM 1525 C C . ARG A 1 208 ? 1.925 6.227 -1.038 1 97.31 208 ARG A C 1
ATOM 1527 O O . ARG A 1 208 ? 1.586 7.238 -0.421 1 97.31 208 ARG A O 1
ATOM 1534 N N . SER A 1 209 ? 2.93 5.488 -0.683 1 96.69 209 SER A N 1
ATOM 1535 C CA . SER A 1 209 ? 3.748 5.855 0.467 1 96.69 209 SER A CA 1
ATOM 1536 C C . SER A 1 209 ? 4.43 7.203 0.252 1 96.69 209 SER A C 1
ATOM 1538 O O . SER A 1 209 ? 4.527 8.008 1.18 1 96.69 209 SER A O 1
ATOM 1540 N N . ASN A 1 210 ? 4.859 7.453 -0.975 1 97.62 210 ASN A N 1
ATOM 1541 C CA . ASN A 1 210 ? 5.477 8.742 -1.284 1 97.62 210 ASN A CA 1
ATOM 1542 C C . ASN A 1 210 ? 4.484 9.891 -1.134 1 97.62 210 ASN A C 1
ATOM 1544 O O . ASN A 1 210 ? 4.84 10.969 -0.657 1 97.62 210 ASN A O 1
ATOM 1548 N N . ASN A 1 211 ? 3.244 9.625 -1.569 1 98.31 211 ASN A N 1
ATOM 1549 C CA . ASN A 1 211 ? 2.201 10.633 -1.401 1 98.31 211 ASN A CA 1
ATOM 1550 C C . ASN A 1 211 ? 1.965 10.953 0.071 1 98.31 211 ASN A C 1
ATOM 1552 O O . ASN A 1 211 ? 1.861 12.117 0.447 1 98.31 211 ASN A O 1
ATOM 1556 N N . VAL A 1 212 ? 1.894 9.906 0.862 1 98.5 212 VAL A N 1
ATOM 1557 C CA . VAL A 1 212 ? 1.704 10.086 2.299 1 98.5 212 VAL A CA 1
ATOM 1558 C C . VAL A 1 212 ? 2.854 10.906 2.877 1 98.5 212 VAL A C 1
ATOM 1560 O O . VAL A 1 212 ? 2.629 11.828 3.66 1 98.5 212 VAL A O 1
ATOM 1563 N N . GLY A 1 213 ? 4.059 10.625 2.447 1 98.44 213 GLY A N 1
ATOM 1564 C CA . GLY A 1 213 ? 5.219 11.367 2.902 1 98.44 213 GLY A CA 1
ATOM 1565 C C . GLY A 1 213 ? 5.191 12.828 2.484 1 98.44 213 GLY A C 1
ATOM 1566 O O . GLY A 1 213 ? 5.547 13.711 3.27 1 98.44 213 GLY A O 1
ATOM 1567 N N . ALA A 1 214 ? 4.754 13.07 1.271 1 98.69 214 ALA A N 1
ATOM 1568 C CA . ALA A 1 214 ? 4.68 14.438 0.751 1 98.69 214 ALA A CA 1
ATOM 1569 C C . ALA A 1 214 ? 3.666 15.266 1.531 1 98.69 214 ALA A C 1
ATOM 1571 O O . ALA A 1 214 ? 3.951 16.406 1.913 1 98.69 214 ALA A O 1
ATOM 1572 N N . TYR A 1 215 ? 2.529 14.695 1.768 1 98.75 215 TYR A N 1
ATOM 1573 C CA . TYR A 1 215 ? 1.502 15.406 2.516 1 98.75 215 TYR A CA 1
ATOM 1574 C C . TYR A 1 215 ? 1.933 15.625 3.963 1 98.75 215 TYR A C 1
ATOM 1576 O O . TYR A 1 215 ? 1.724 16.703 4.523 1 98.75 215 TYR A O 1
ATOM 1584 N N . LEU A 1 216 ? 2.564 14.57 4.582 1 98.69 216 LEU A N 1
ATOM 1585 C CA . LEU A 1 216 ? 3.064 14.711 5.945 1 98.69 216 LEU A CA 1
ATOM 1586 C C . LEU A 1 216 ? 4.059 15.867 6.043 1 98.69 216 LEU A C 1
ATOM 1588 O O . LEU A 1 216 ? 3.988 16.672 6.973 1 98.69 216 LEU A O 1
ATOM 1592 N N . THR A 1 217 ? 4.906 15.938 5.055 1 98.81 217 THR A N 1
ATOM 1593 C CA . THR A 1 217 ? 5.922 16.984 5.039 1 98.81 217 THR A CA 1
ATOM 1594 C C . THR A 1 217 ? 5.285 18.344 4.805 1 98.81 217 THR A C 1
ATOM 1596 O O . THR A 1 217 ? 5.57 19.312 5.527 1 98.81 217 THR A O 1
ATOM 1599 N N . ALA A 1 218 ? 4.398 18.438 3.869 1 98.81 218 ALA A N 1
ATOM 1600 C CA . ALA A 1 218 ? 3.795 19.719 3.492 1 98.81 218 ALA A CA 1
ATOM 1601 C C . ALA A 1 218 ? 2.977 20.297 4.645 1 98.81 218 ALA A C 1
ATOM 1603 O O . ALA A 1 218 ? 3.088 21.484 4.953 1 98.81 218 ALA A O 1
ATOM 1604 N N . VAL A 1 219 ? 2.229 19.5 5.316 1 98.69 219 VAL A N 1
ATOM 1605 C CA . VAL A 1 219 ? 1.358 19.984 6.379 1 98.69 219 VAL A CA 1
ATOM 1606 C C . VAL A 1 219 ? 2.188 20.312 7.617 1 98.69 219 VAL A C 1
ATOM 1608 O O . VAL A 1 219 ? 1.711 20.984 8.531 1 98.69 219 VAL A O 1
ATOM 1611 N N . SER A 1 220 ? 3.4 19.828 7.672 1 98.5 220 SER A N 1
ATOM 1612 C CA . SER A 1 220 ? 4.258 20.062 8.828 1 98.5 220 SER A CA 1
ATOM 1613 C C . SER A 1 220 ? 5.023 21.375 8.695 1 98.5 220 SER A C 1
ATOM 1615 O O . SER A 1 220 ? 5.672 21.812 9.648 1 98.5 220 SER A O 1
ATOM 1617 N N . LEU A 1 221 ? 4.918 21.969 7.504 1 98.31 221 LEU A N 1
ATOM 1618 C CA . LEU A 1 221 ? 5.617 23.234 7.309 1 98.31 221 LEU A CA 1
ATOM 1619 C C . LEU A 1 221 ? 5.051 24.312 8.227 1 98.31 221 LEU A C 1
ATOM 1621 O O . LEU A 1 221 ? 3.838 24.359 8.445 1 98.31 221 LEU A O 1
ATOM 1625 N N . PRO A 1 222 ? 5.891 25.25 8.727 1 95.81 222 PRO A N 1
ATOM 1626 C CA . PRO A 1 222 ? 5.453 26.281 9.672 1 95.81 222 PRO A CA 1
ATOM 1627 C C . PRO A 1 222 ? 4.293 27.109 9.141 1 95.81 222 PRO A C 1
ATOM 1629 O O . PRO A 1 222 ? 3.391 27.469 9.898 1 95.81 222 PRO A O 1
ATOM 1632 N N . GLN A 1 223 ? 4.273 27.375 7.898 1 94.62 223 GLN A N 1
ATOM 1633 C CA . GLN A 1 223 ? 3.219 28.188 7.305 1 94.62 223 GLN A CA 1
ATOM 1634 C C . GLN A 1 223 ? 1.867 27.484 7.383 1 94.62 223 GLN A C 1
ATOM 1636 O O . GLN A 1 223 ? 0.842 28.125 7.637 1 94.62 223 GLN A O 1
ATOM 1641 N N . ILE A 1 224 ? 1.887 26.266 7.125 1 97.88 224 ILE A N 1
ATOM 1642 C CA . ILE A 1 224 ? 0.642 25.5 7.156 1 97.88 224 ILE A CA 1
ATOM 1643 C C . ILE A 1 224 ? 0.206 25.281 8.602 1 97.88 224 ILE A C 1
ATOM 1645 O O . ILE A 1 224 ? -0.987 25.328 8.914 1 97.88 224 ILE A O 1
ATOM 1649 N N . ASN A 1 225 ? 1.159 25 9.508 1 97.12 225 ASN A N 1
ATOM 1650 C CA . ASN A 1 225 ? 0.826 24.906 10.93 1 97.12 225 ASN A CA 1
ATOM 1651 C C . ASN A 1 225 ? 0.152 26.172 11.43 1 97.12 225 ASN A C 1
ATOM 1653 O O . ASN A 1 225 ? -0.79 26.109 12.219 1 97.12 225 ASN A O 1
ATOM 1657 N N . ALA A 1 226 ? 0.636 27.328 10.992 1 96.56 226 ALA A N 1
ATOM 1658 C CA . ALA A 1 226 ? 0.04 28.609 11.375 1 96.56 226 ALA A CA 1
ATOM 1659 C C . ALA A 1 226 ? -1.403 28.703 10.891 1 96.56 226 ALA A C 1
ATOM 1661 O O . ALA A 1 226 ? -2.277 29.188 11.617 1 96.56 226 ALA A O 1
ATOM 1662 N N . ILE A 1 227 ? -1.603 28.266 9.719 1 98.06 227 ILE A N 1
ATOM 1663 C CA . ILE A 1 227 ? -2.947 28.297 9.148 1 98.06 227 ILE A CA 1
ATOM 1664 C C . ILE A 1 227 ? -3.875 27.406 9.977 1 98.06 227 ILE A C 1
ATOM 1666 O O . ILE A 1 227 ? -4.996 27.797 10.305 1 98.06 227 ILE A O 1
ATOM 1670 N N . PHE A 1 228 ? -3.436 26.266 10.359 1 98.44 228 PHE A N 1
ATOM 1671 C CA . PHE A 1 228 ? -4.258 25.344 11.117 1 98.44 228 PHE A CA 1
ATOM 1672 C C . PHE A 1 228 ? -4.457 25.828 12.547 1 98.44 228 PHE A C 1
ATOM 1674 O O . PHE A 1 228 ? -5.488 25.547 13.164 1 98.44 228 PHE A O 1
ATOM 1681 N N . LYS A 1 229 ? -3.504 26.578 13.109 1 97.38 229 LYS A N 1
ATOM 1682 C CA . LYS A 1 229 ? -3.703 27.172 14.438 1 97.38 229 LYS A CA 1
ATOM 1683 C C . LYS A 1 229 ? -4.879 28.141 14.43 1 97.38 229 LYS A C 1
ATOM 1685 O O . LYS A 1 229 ? -5.652 28.188 15.391 1 97.38 229 LYS A O 1
ATOM 1690 N N . GLU A 1 230 ? -4.973 28.781 13.344 1 97.31 230 GLU A N 1
ATOM 1691 C CA . GLU A 1 230 ? -6.062 29.75 13.219 1 97.31 230 GLU A CA 1
ATOM 1692 C C . GLU A 1 230 ? -7.398 29.047 12.984 1 97.31 230 GLU A C 1
ATOM 1694 O O . GLU A 1 230 ? -8.453 29.547 13.375 1 97.31 230 GLU A O 1
ATOM 1699 N N . ALA A 1 231 ? -7.316 27.859 12.406 1 98.31 231 ALA A N 1
ATOM 1700 C CA . ALA A 1 231 ? -8.523 27.094 12.094 1 98.31 231 ALA A CA 1
ATOM 1701 C C . ALA A 1 231 ? -8.703 25.922 13.047 1 98.31 231 ALA A C 1
ATOM 1703 O O . ALA A 1 231 ? -9.398 24.953 12.727 1 98.31 231 ALA A O 1
ATOM 1704 N N . LEU A 1 232 ? -8.086 26 14.148 1 97.88 232 LEU A N 1
ATOM 1705 C CA . LEU A 1 232 ? -7.93 24.859 15.047 1 97.88 232 LEU A CA 1
ATOM 1706 C C . LEU A 1 232 ? -9.289 24.312 15.469 1 97.88 232 LEU A C 1
ATOM 1708 O O . LEU A 1 232 ? -9.516 23.109 15.422 1 97.88 232 LEU A O 1
ATOM 1712 N N . PRO A 1 233 ? -10.289 25.141 15.938 1 97.56 233 PRO A N 1
ATOM 1713 C CA . PRO A 1 233 ? -11.586 24.594 16.344 1 97.56 233 PRO A CA 1
ATOM 1714 C C . PRO A 1 233 ? -12.297 23.859 15.203 1 97.56 233 PRO A C 1
ATOM 1716 O O . PRO A 1 233 ? -12.906 22.812 15.422 1 97.56 233 PRO A O 1
ATOM 1719 N N . GLN A 1 234 ? -12.211 24.375 14.023 1 98.44 234 GLN A N 1
ATOM 1720 C CA . GLN A 1 234 ? -12.852 23.75 12.867 1 98.44 234 GLN A CA 1
ATOM 1721 C C . GLN A 1 234 ? -12.18 22.422 12.508 1 98.44 234 GLN A C 1
ATOM 1723 O O . GLN A 1 234 ? -12.852 21.453 12.148 1 98.44 234 GLN A O 1
ATOM 1728 N N . ALA A 1 235 ? -10.836 22.438 12.609 1 98.69 235 ALA A N 1
ATOM 1729 C CA . ALA A 1 235 ? -10.094 21.219 12.312 1 98.69 235 ALA A CA 1
ATOM 1730 C C . ALA A 1 235 ? -10.422 20.125 13.32 1 98.69 235 ALA A C 1
ATOM 1732 O O . ALA A 1 235 ? -10.617 18.969 12.945 1 98.69 235 ALA A O 1
ATOM 1733 N N . ALA A 1 236 ? -10.461 20.516 14.578 1 97.62 236 ALA A N 1
ATOM 1734 C CA . ALA A 1 236 ? -10.805 19.562 15.633 1 97.62 236 ALA A CA 1
ATOM 1735 C C . ALA A 1 236 ? -12.211 19.016 15.445 1 97.62 236 ALA A C 1
ATOM 1737 O O . ALA A 1 236 ? -12.453 17.812 15.633 1 97.62 236 ALA A O 1
ATOM 1738 N N . ASN A 1 237 ? -13.078 19.844 15.078 1 97.88 237 ASN A N 1
ATOM 1739 C CA . ASN A 1 237 ? -14.453 19.422 14.844 1 97.88 237 ASN A CA 1
ATOM 1740 C C . ASN A 1 237 ? -14.547 18.438 13.68 1 97.88 237 ASN A C 1
ATOM 1742 O O . ASN A 1 237 ? -15.305 17.469 13.75 1 97.88 237 ASN A O 1
ATOM 1746 N N . LEU A 1 238 ? -13.852 18.656 12.609 1 98.56 238 LEU A N 1
ATOM 1747 C CA . LEU A 1 238 ? -13.867 17.734 11.484 1 98.56 238 LEU A CA 1
ATOM 1748 C C . LEU A 1 238 ? -13.375 16.359 11.906 1 98.56 238 LEU A C 1
ATOM 1750 O O . LEU A 1 238 ? -14.008 15.344 11.602 1 98.56 238 LEU A O 1
ATOM 1754 N N . VAL A 1 239 ? -12.219 16.344 12.602 1 98.19 239 VAL A N 1
ATOM 1755 C CA . VAL A 1 239 ? -11.602 15.07 12.961 1 98.19 239 VAL A CA 1
ATOM 1756 C C . VAL A 1 239 ? -12.531 14.297 13.898 1 98.19 239 VAL A C 1
ATOM 1758 O O . VAL A 1 239 ? -12.711 13.086 13.742 1 98.19 239 VAL A O 1
ATOM 1761 N N . SER A 1 240 ? -13.141 15.008 14.812 1 96 240 SER A N 1
ATOM 1762 C CA . SER A 1 240 ? -14.078 14.328 15.695 1 96 240 SER A CA 1
ATOM 1763 C C . SER A 1 240 ? -15.328 13.891 14.938 1 96 240 SER A C 1
ATOM 1765 O O . SER A 1 240 ? -15.891 12.828 15.227 1 96 240 SER A O 1
ATOM 1767 N N . ALA A 1 241 ? -15.727 14.586 13.93 1 97.19 241 ALA A N 1
ATOM 1768 C CA . ALA A 1 241 ? -16.953 14.32 13.172 1 97.19 241 ALA A CA 1
ATOM 1769 C C . ALA A 1 241 ? -16.797 13.07 12.305 1 97.19 241 ALA A C 1
ATOM 1771 O O . ALA A 1 241 ? -17.797 12.461 11.906 1 97.19 241 ALA A O 1
ATOM 1772 N N . ILE A 1 242 ? -15.609 12.703 12.008 1 96.31 242 ILE A N 1
ATOM 1773 C CA . ILE A 1 242 ? -15.359 11.484 11.242 1 96.31 242 ILE A CA 1
ATOM 1774 C C . ILE A 1 242 ? -15.984 10.289 11.961 1 96.31 242 ILE A C 1
ATOM 1776 O O . ILE A 1 242 ? -16.5 9.375 11.32 1 96.31 242 ILE A O 1
ATOM 1780 N N . THR A 1 243 ? -16.016 10.297 13.266 1 89.19 243 THR A N 1
ATOM 1781 C CA . THR A 1 243 ? -16.5 9.156 14.031 1 89.19 243 THR A CA 1
ATOM 1782 C C . THR A 1 243 ? -17.859 9.445 14.648 1 89.19 243 THR A C 1
ATOM 1784 O O . THR A 1 243 ? -18.641 8.531 14.914 1 89.19 243 THR A O 1
ATOM 1787 N N . THR A 1 244 ? -18.141 10.688 14.953 1 89.12 244 THR A N 1
ATOM 1788 C CA . THR A 1 244 ? -19.344 11.023 15.703 1 89.12 244 THR A CA 1
ATOM 1789 C C . THR A 1 244 ? -20.516 11.312 14.758 1 89.12 244 THR A C 1
ATOM 1791 O O . THR A 1 244 ? -21.672 11.312 15.172 1 89.12 244 THR A O 1
ATOM 1794 N N . GLY A 1 245 ? -20.188 11.602 13.633 1 87.62 245 GLY A N 1
ATOM 1795 C CA . GLY A 1 245 ? -21.219 11.961 12.68 1 87.62 245 GLY A CA 1
ATOM 1796 C C . GLY A 1 245 ? -21.234 13.445 12.352 1 87.62 245 GLY A C 1
ATOM 1797 O O . GLY A 1 245 ? -20.391 14.195 12.812 1 87.62 245 GLY A O 1
ATOM 1798 N N . ASN A 1 246 ? -22.031 13.953 11.352 1 92.62 246 ASN A N 1
ATOM 1799 C CA . ASN A 1 246 ? -22.203 15.328 10.891 1 92.62 246 ASN A CA 1
ATOM 1800 C C . ASN A 1 246 ? -20.953 15.836 10.172 1 92.62 246 ASN A C 1
ATOM 1802 O O . ASN A 1 246 ? -20.516 16.969 10.414 1 92.62 246 ASN A O 1
ATOM 1806 N N . ILE A 1 247 ? -20.406 15.039 9.43 1 97.75 247 ILE A N 1
ATOM 1807 C CA . ILE A 1 247 ? -19.109 15.32 8.82 1 97.75 247 ILE A CA 1
ATOM 1808 C C . ILE A 1 247 ? -19.266 16.391 7.742 1 97.75 247 ILE A C 1
ATOM 1810 O O . ILE A 1 247 ? -18.359 17.188 7.504 1 97.75 247 ILE A O 1
ATOM 1814 N N . HIS A 1 248 ? -20.469 16.562 7.113 1 97.69 248 HIS A N 1
ATOM 1815 C CA . HIS A 1 248 ? -20.656 17.484 5.996 1 97.69 248 HIS A CA 1
ATOM 1816 C C . HIS A 1 248 ? -20.547 18.938 6.449 1 97.69 248 HIS A C 1
ATOM 1818 O O . HIS A 1 248 ? -19.719 19.688 5.926 1 97.69 248 HIS A O 1
ATOM 1824 N N . PRO A 1 249 ? -21.297 19.312 7.52 1 98.19 249 PRO A N 1
ATOM 1825 C CA . PRO A 1 249 ? -21.141 20.703 7.973 1 98.19 249 PRO A CA 1
ATOM 1826 C C . PRO A 1 249 ? -19.75 20.984 8.539 1 98.19 249 PRO A C 1
ATOM 1828 O O . PRO A 1 249 ? -19.219 22.094 8.375 1 98.19 249 PRO A O 1
ATOM 1831 N N . ALA A 1 250 ? -19.125 20.031 9.242 1 98.62 250 ALA A N 1
ATOM 1832 C CA . ALA A 1 250 ? -17.781 20.203 9.797 1 98.62 250 ALA A CA 1
ATOM 1833 C C . ALA A 1 250 ? -16.766 20.422 8.68 1 98.62 250 ALA A C 1
ATOM 1835 O O . ALA A 1 250 ? -15.883 21.281 8.812 1 98.62 250 ALA A O 1
ATOM 1836 N N . ALA A 1 251 ? -16.938 19.703 7.617 1 98.81 251 ALA A N 1
ATOM 1837 C CA . ALA A 1 251 ? -16.047 19.828 6.473 1 98.81 251 ALA A CA 1
ATOM 1838 C C . ALA A 1 251 ? -16.172 21.203 5.824 1 98.81 251 ALA A C 1
ATOM 1840 O O . ALA A 1 251 ? -15.172 21.844 5.504 1 98.81 251 ALA A O 1
ATOM 1841 N N . ALA A 1 252 ? -17.406 21.625 5.652 1 98.69 252 ALA A N 1
ATOM 1842 C CA . ALA A 1 252 ? -17.656 22.938 5.047 1 98.69 252 ALA A CA 1
ATOM 1843 C C . ALA A 1 252 ? -17.016 24.047 5.879 1 98.69 252 ALA A C 1
ATOM 1845 O O . ALA A 1 252 ? -16.406 24.969 5.332 1 98.69 252 ALA A O 1
ATOM 1846 N N . ALA A 1 253 ? -17.156 23.938 7.156 1 98.69 253 ALA A N 1
ATOM 1847 C CA . ALA A 1 253 ? -16.625 24.953 8.055 1 98.69 253 ALA A CA 1
ATOM 1848 C C . ALA A 1 253 ? -15.102 25 7.992 1 98.69 253 ALA A C 1
ATOM 1850 O O . ALA A 1 253 ? -14.508 26.094 7.961 1 98.69 253 ALA A O 1
ATOM 1851 N N . LEU A 1 254 ? -14.484 23.812 8.023 1 98.81 254 LEU A N 1
ATOM 1852 C CA . LEU A 1 254 ? -13.023 23.781 7.98 1 98.81 254 LEU A CA 1
ATOM 1853 C C . LEU A 1 254 ? -12.508 24.312 6.648 1 98.81 254 LEU A C 1
ATOM 1855 O O . LEU A 1 254 ? -11.547 25.094 6.613 1 98.81 254 LEU A O 1
ATOM 1859 N N . LYS A 1 255 ? -13.086 23.906 5.523 1 98.75 255 LYS A N 1
ATOM 1860 C CA . LYS A 1 255 ? -12.664 24.375 4.203 1 98.75 255 LYS A CA 1
ATOM 1861 C C . LYS A 1 255 ? -12.742 25.891 4.102 1 98.75 255 LYS A C 1
ATOM 1863 O O . LYS A 1 255 ? -11.812 26.547 3.619 1 98.75 255 LYS A O 1
ATOM 1868 N N . LYS A 1 256 ? -13.836 26.406 4.586 1 98.56 256 LYS A N 1
ATOM 1869 C CA . LYS A 1 256 ? -14.008 27.859 4.578 1 98.56 256 LYS A CA 1
ATOM 1870 C C . LYS A 1 256 ? -12.93 28.531 5.414 1 98.56 256 LYS A C 1
ATOM 1872 O O . LYS A 1 256 ? -12.344 29.531 4.984 1 98.56 256 LYS A O 1
ATOM 1877 N N . ALA A 1 257 ? -12.68 28.047 6.586 1 98.69 257 ALA A N 1
ATOM 1878 C CA . ALA A 1 257 ? -11.695 28.641 7.488 1 98.69 257 ALA A CA 1
ATOM 1879 C C . ALA A 1 257 ? -10.305 28.609 6.875 1 98.69 257 ALA A C 1
ATOM 1881 O O . ALA A 1 257 ? -9.57 29.594 6.922 1 98.69 257 ALA A O 1
ATOM 1882 N N . LEU A 1 258 ? -9.945 27.453 6.25 1 98.69 258 LEU A N 1
ATOM 1883 C CA . LEU A 1 258 ? -8.617 27.297 5.668 1 98.69 258 LEU A CA 1
ATOM 1884 C C . LEU A 1 258 ? -8.414 28.281 4.512 1 98.69 258 LEU A C 1
ATOM 1886 O O . LEU A 1 258 ? -7.375 28.922 4.418 1 98.69 258 LEU A O 1
ATOM 1890 N N . VAL A 1 259 ? -9.391 28.375 3.648 1 98.19 259 VAL A N 1
ATOM 1891 C CA . VAL A 1 259 ? -9.297 29.234 2.477 1 98.19 259 VAL A CA 1
ATOM 1892 C C . VAL A 1 259 ? -9.203 30.688 2.916 1 98.19 259 VAL A C 1
ATOM 1894 O O . VAL A 1 259 ? -8.414 31.469 2.371 1 98.19 259 VAL A O 1
ATOM 1897 N N . GLN A 1 260 ? -9.969 31.047 3.945 1 97.56 260 GLN A N 1
ATOM 1898 C CA . GLN A 1 260 ? -9.977 32.406 4.445 1 97.56 260 GLN A CA 1
ATOM 1899 C C . GLN A 1 260 ? -8.609 32.781 5.023 1 97.56 260 GLN A C 1
ATOM 1901 O O . GLN A 1 260 ? -8.086 33.875 4.73 1 97.56 260 GLN A O 1
ATOM 1906 N N . VAL A 1 261 ? -8.047 31.875 5.766 1 96.75 261 VAL A N 1
ATOM 1907 C CA . VAL A 1 261 ? -6.77 32.156 6.402 1 96.75 261 VAL A CA 1
ATOM 1908 C C . VAL A 1 261 ? -5.668 32.25 5.344 1 96.75 261 VAL A C 1
ATOM 1910 O O . VAL A 1 261 ? -4.762 33.062 5.434 1 96.75 261 VAL A O 1
ATOM 1913 N N . ALA A 1 262 ? -5.73 31.328 4.336 1 95.06 262 ALA A N 1
ATOM 1914 C CA . ALA A 1 262 ? -4.703 31.25 3.301 1 95.06 262 ALA A CA 1
ATOM 1915 C C . ALA A 1 262 ? -4.699 32.5 2.428 1 95.06 262 ALA A C 1
ATOM 1917 O O . ALA A 1 262 ? -3.686 32.844 1.811 1 95.06 262 ALA A O 1
ATOM 1918 N N . GLN A 1 263 ? -5.793 33.188 2.402 1 92.56 263 GLN A N 1
ATOM 1919 C CA . GLN A 1 263 ? -5.895 34.406 1.611 1 92.56 263 GLN A CA 1
ATOM 1920 C C . GLN A 1 263 ? -5.043 35.531 2.215 1 92.56 263 GLN A C 1
ATOM 1922 O O . GLN A 1 263 ? -4.648 36.469 1.514 1 92.56 263 GLN A O 1
ATOM 1927 N N . ASN A 1 264 ? -4.711 35.344 3.479 1 86.44 264 ASN A N 1
ATOM 1928 C CA . ASN A 1 264 ? -3.928 36.375 4.176 1 86.44 264 ASN A CA 1
ATOM 1929 C C . ASN A 1 264 ? -2.43 36.156 3.998 1 86.44 264 ASN A C 1
ATOM 1931 O O . ASN A 1 264 ? -1.614 36.875 4.566 1 86.44 264 ASN A O 1
ATOM 1935 N N . CYS A 1 265 ? -2.111 35.219 3.189 1 84.12 265 CYS A N 1
ATOM 1936 C CA . CYS A 1 265 ? -0.699 34.938 2.949 1 84.12 265 CYS A CA 1
ATOM 1937 C C . CYS A 1 265 ? -0.034 36.094 2.221 1 84.12 265 CYS A C 1
ATOM 1939 O O . CYS A 1 265 ? -0.588 36.625 1.256 1 84.12 265 CYS A O 1
ATOM 1941 N N . MET B 1 1 ? -5.688 -22.469 14.773 1 24.61 1 MET B N 1
ATOM 1942 C CA . MET B 1 1 ? -4.965 -21.453 14.008 1 24.61 1 MET B CA 1
ATOM 1943 C C . MET B 1 1 ? -4.328 -20.438 14.938 1 24.61 1 MET B C 1
ATOM 1945 O O . MET B 1 1 ? -5.012 -19.812 15.75 1 24.61 1 MET B O 1
ATOM 1949 N N . LEU B 1 2 ? -3.109 -20.594 15.188 1 27.94 2 LEU B N 1
ATOM 1950 C CA . LEU B 1 2 ? -2.475 -19.719 16.172 1 27.94 2 LEU B CA 1
ATOM 1951 C C . LEU B 1 2 ? -2.451 -18.281 15.688 1 27.94 2 LEU B C 1
ATOM 1953 O O . LEU B 1 2 ? -2.305 -18.016 14.492 1 27.94 2 LEU B O 1
ATOM 1957 N N . PRO B 1 3 ? -2.766 -17.422 16.594 1 31.19 3 PRO B N 1
ATOM 1958 C CA . PRO B 1 3 ? -2.699 -15.992 16.328 1 31.19 3 PRO B CA 1
ATOM 1959 C C . PRO B 1 3 ? -1.348 -15.562 15.758 1 31.19 3 PRO B C 1
ATOM 1961 O O . PRO B 1 3 ? -0.309 -16.078 16.156 1 31.19 3 PRO B O 1
ATOM 1964 N N . ILE B 1 4 ? -1.209 -15.422 14.523 1 35.38 4 ILE B N 1
ATOM 1965 C CA . ILE B 1 4 ? 0.005 -14.805 13.992 1 35.38 4 ILE B CA 1
ATOM 1966 C C . ILE B 1 4 ? 0.18 -13.414 14.586 1 35.38 4 ILE B C 1
ATOM 1968 O O . ILE B 1 4 ? -0.742 -12.594 14.555 1 35.38 4 ILE B O 1
ATOM 1972 N N . VAL B 1 5 ? 1.051 -13.391 15.531 1 35.59 5 VAL B N 1
ATOM 1973 C CA . VAL B 1 5 ? 1.488 -12.109 16.078 1 35.59 5 VAL B CA 1
ATOM 1974 C C . VAL B 1 5 ? 2.539 -11.484 15.156 1 35.59 5 VAL B C 1
ATOM 1976 O O . VAL B 1 5 ? 3.561 -12.109 14.859 1 35.59 5 VAL B O 1
ATOM 1979 N N . LEU B 1 6 ? 2.072 -10.609 14.438 1 39.5 6 LEU B N 1
ATOM 1980 C CA . LEU B 1 6 ? 3.055 -9.836 13.68 1 39.5 6 LEU B CA 1
ATOM 1981 C C . LEU B 1 6 ? 3.832 -8.898 14.602 1 39.5 6 LEU B C 1
ATOM 1983 O O . LEU B 1 6 ? 3.238 -8.086 15.312 1 39.5 6 LEU B O 1
ATOM 1987 N N . VAL B 1 7 ? 4.969 -9.391 15 1 36.69 7 VAL B N 1
ATOM 1988 C CA . VAL B 1 7 ? 5.852 -8.547 15.797 1 36.69 7 VAL B CA 1
ATOM 1989 C C . VAL B 1 7 ? 6.66 -7.629 14.883 1 36.69 7 VAL B C 1
ATOM 1991 O O . VAL B 1 7 ? 7.387 -8.102 14.008 1 36.69 7 VAL B O 1
ATOM 1994 N N . LEU B 1 8 ? 6.203 -6.48 14.789 1 37.31 8 LEU B N 1
ATOM 1995 C CA . LEU B 1 8 ? 7 -5.469 14.109 1 37.31 8 LEU B CA 1
ATOM 1996 C C . LEU B 1 8 ? 8.18 -5.035 14.969 1 37.31 8 LEU B C 1
ATOM 1998 O O . LEU B 1 8 ? 7.992 -4.516 16.078 1 37.31 8 LEU B O 1
ATOM 2002 N N . LEU B 1 9 ? 9.273 -5.645 14.836 1 34.84 9 LEU B N 1
ATOM 2003 C CA . LEU B 1 9 ? 10.438 -5.039 15.461 1 34.84 9 LEU B CA 1
ATOM 2004 C C . LEU B 1 9 ? 10.945 -3.859 14.641 1 34.84 9 LEU B C 1
ATOM 2006 O O . LEU B 1 9 ? 11.352 -4.027 13.484 1 34.84 9 LEU B O 1
ATOM 2010 N N . PHE B 1 10 ? 10.32 -2.715 14.766 1 33.78 10 PHE B N 1
ATOM 2011 C CA . PHE B 1 10 ? 10.836 -1.501 14.148 1 33.78 10 PHE B CA 1
ATOM 2012 C C . PHE B 1 10 ? 12.047 -0.972 14.914 1 33.78 10 PHE B C 1
ATOM 2014 O O . PHE B 1 10 ? 11.969 -0.738 16.125 1 33.78 10 PHE B O 1
ATOM 2021 N N . ALA B 1 11 ? 13.188 -1.459 14.695 1 31.09 11 ALA B N 1
ATOM 2022 C CA . ALA B 1 11 ? 14.273 -0.622 15.203 1 31.09 11 ALA B CA 1
ATOM 2023 C C . ALA B 1 11 ? 14.336 0.708 14.461 1 31.09 11 ALA B C 1
ATOM 2025 O O . ALA B 1 11 ? 14.594 0.74 13.258 1 31.09 11 ALA B O 1
ATOM 2026 N N . THR B 1 12 ? 13.539 1.642 14.719 1 33.12 12 THR B N 1
ATOM 2027 C CA . THR B 1 12 ? 13.57 3.01 14.219 1 33.12 12 THR B CA 1
ATOM 2028 C C . THR B 1 12 ? 14.867 3.707 14.617 1 33.12 12 THR B C 1
ATOM 2030 O O . THR B 1 12 ? 15.008 4.164 15.758 1 33.12 12 THR B O 1
ATOM 2033 N N . SER B 1 13 ? 15.969 3.121 14.617 1 29.53 13 SER B N 1
ATOM 2034 C CA . SER B 1 13 ? 16.984 4.137 14.906 1 29.53 13 SER B CA 1
ATOM 2035 C C . SER B 1 13 ? 17.031 5.188 13.797 1 29.53 13 SER B C 1
ATOM 2037 O O . SER B 1 13 ? 16.891 4.859 12.617 1 29.53 13 SER B O 1
ATOM 2039 N N . CYS B 1 14 ? 16.609 6.438 14.195 1 32.25 14 CYS B N 1
ATOM 2040 C CA . CYS B 1 14 ? 16.859 7.59 13.336 1 32.25 14 CYS B CA 1
ATOM 2041 C C . CYS B 1 14 ? 18.094 7.371 12.477 1 32.25 14 CYS B C 1
ATOM 2043 O O . CYS B 1 14 ? 18.25 7.992 11.422 1 32.25 14 CYS B O 1
ATOM 2045 N N . LEU B 1 15 ? 19.125 6.848 13.07 1 30.19 15 LEU B N 1
ATOM 2046 C CA . LEU B 1 15 ? 20.422 6.664 12.43 1 30.19 15 LEU B CA 1
ATOM 2047 C C . LEU B 1 15 ? 20.422 5.402 11.57 1 30.19 15 LEU B C 1
ATOM 2049 O O . LEU B 1 15 ? 21.484 4.992 11.07 1 30.19 15 LEU B O 1
ATOM 2053 N N . ALA B 1 16 ? 19.578 4.719 11.711 1 29.53 16 ALA B N 1
ATOM 2054 C CA . ALA B 1 16 ? 19.75 3.488 10.938 1 29.53 16 ALA B CA 1
ATOM 2055 C C . ALA B 1 16 ? 19.703 3.768 9.438 1 29.53 16 ALA B C 1
ATOM 2057 O O . ALA B 1 16 ? 18.984 4.652 8.992 1 29.53 16 ALA B O 1
ATOM 2058 N N . ALA B 1 17 ? 20.641 3.32 8.734 1 29.38 17 ALA B N 1
ATOM 2059 C CA . ALA B 1 17 ? 20.828 3.455 7.293 1 29.38 17 ALA B CA 1
ATOM 2060 C C . ALA B 1 17 ? 19.516 3.27 6.551 1 29.38 17 ALA B C 1
ATOM 2062 O O . ALA B 1 17 ? 18.641 2.531 7.008 1 29.38 17 ALA B O 1
ATOM 2063 N N . PRO B 1 18 ? 19.094 4.203 5.605 1 34.06 18 PRO B N 1
ATOM 2064 C CA . PRO B 1 18 ? 17.953 4.133 4.695 1 34.06 18 PRO B CA 1
ATOM 2065 C C . PRO B 1 18 ? 17.547 2.695 4.359 1 34.06 18 PRO B C 1
ATOM 2067 O O . PRO B 1 18 ? 16.797 2.465 3.402 1 34.06 18 PRO B O 1
ATOM 2070 N N . GLY B 1 19 ? 18.172 1.808 4.781 1 32 19 GLY B N 1
ATOM 2071 C CA . GLY B 1 19 ? 17.781 0.513 4.25 1 32 19 GLY B CA 1
ATOM 2072 C C . GLY B 1 19 ? 16.375 0.104 4.652 1 32 19 GLY B C 1
ATOM 2073 O O . GLY B 1 19 ? 15.742 0.77 5.473 1 32 19 GLY B O 1
ATOM 2074 N N . GLY B 1 20 ? 15.742 -0.841 3.889 1 35.78 20 GLY B N 1
ATOM 2075 C CA . GLY B 1 20 ? 14.398 -1.393 3.838 1 35.78 20 GLY B CA 1
ATOM 2076 C C . GLY B 1 20 ? 13.891 -1.849 5.191 1 35.78 20 GLY B C 1
ATOM 2077 O O . GLY B 1 20 ? 14.633 -2.441 5.973 1 35.78 20 GLY B O 1
ATOM 2078 N N . ALA B 1 21 ? 13.211 -0.96 5.855 1 38.16 21 ALA B N 1
ATOM 2079 C CA . ALA B 1 21 ? 12.562 -1.482 7.055 1 38.16 21 ALA B CA 1
ATOM 2080 C C . ALA B 1 21 ? 11.867 -2.812 6.773 1 38.16 21 ALA B C 1
ATOM 2082 O O . ALA B 1 21 ? 11.219 -2.971 5.738 1 38.16 21 ALA B O 1
ATOM 2083 N N . TYR B 1 22 ? 12.453 -3.912 7.301 1 33.41 22 TYR B N 1
ATOM 2084 C CA . TYR B 1 22 ? 11.859 -5.223 7.074 1 33.41 22 TYR B CA 1
ATOM 2085 C C . TYR B 1 22 ? 10.812 -5.539 8.133 1 33.41 22 TYR B C 1
ATOM 2087 O O . TYR B 1 22 ? 11.031 -5.305 9.32 1 33.41 22 TYR B O 1
ATOM 2095 N N . LEU B 1 23 ? 9.555 -5.246 7.812 1 37.62 23 LEU B N 1
ATOM 2096 C CA . LEU B 1 23 ? 8.523 -5.859 8.641 1 37.62 23 LEU B CA 1
ATOM 2097 C C . LEU B 1 23 ? 8.523 -7.375 8.477 1 37.62 23 LEU B C 1
ATOM 2099 O O . LEU B 1 23 ? 8.305 -7.891 7.379 1 37.62 23 LEU B O 1
ATOM 2103 N N . ASN B 1 24 ? 9.328 -8.039 9.414 1 34.97 24 ASN B N 1
ATOM 2104 C CA . ASN B 1 24 ? 9.352 -9.492 9.383 1 34.97 24 ASN B CA 1
ATOM 2105 C C . ASN B 1 24 ? 8.25 -10.094 10.25 1 34.97 24 ASN B C 1
ATOM 2107 O O . ASN B 1 24 ? 8.062 -9.68 11.398 1 34.97 24 ASN B O 1
ATOM 2111 N N . ALA B 1 25 ? 7.309 -10.68 9.539 1 38.62 25 ALA B N 1
ATOM 2112 C CA . ALA B 1 25 ? 6.41 -11.562 10.281 1 38.62 25 ALA B CA 1
ATOM 2113 C C . ALA B 1 25 ? 7.176 -12.727 10.898 1 38.62 25 ALA B C 1
ATOM 2115 O O . ALA B 1 25 ? 7.84 -13.492 10.188 1 38.62 25 ALA B O 1
ATOM 2116 N N . ILE B 1 26 ? 7.59 -12.469 12.086 1 36.56 26 ILE B N 1
ATOM 2117 C CA . ILE B 1 26 ? 8.344 -13.555 12.711 1 36.56 26 ILE B CA 1
ATOM 2118 C C . ILE B 1 26 ? 7.379 -14.609 13.25 1 36.56 26 ILE B C 1
ATOM 2120 O O . ILE B 1 26 ? 6.426 -14.289 13.961 1 36.56 26 ILE B O 1
ATOM 2124 N N . SER B 1 27 ? 7.496 -15.734 12.516 1 32.03 27 SER B N 1
ATOM 2125 C CA . SER B 1 27 ? 6.773 -16.859 13.109 1 32.03 27 SER B CA 1
ATOM 2126 C C . SER B 1 27 ? 7.18 -17.062 14.562 1 32.03 27 SER B C 1
ATOM 2128 O O . SER B 1 27 ? 8.344 -16.891 14.922 1 32.03 27 SER B O 1
ATOM 2130 N N . ILE B 1 28 ? 6.273 -16.828 15.352 1 32.16 28 ILE B N 1
ATOM 2131 C CA . ILE B 1 28 ? 6.594 -17.125 16.75 1 32.16 28 ILE B CA 1
ATOM 2132 C C . ILE B 1 28 ? 7.457 -18.391 16.812 1 32.16 28 ILE B C 1
ATOM 2134 O O . ILE B 1 28 ? 8.195 -18.578 17.781 1 32.16 28 ILE B O 1
ATOM 2138 N N . ASN B 1 29 ? 7.223 -19.234 16 1 29.81 29 ASN B N 1
ATOM 2139 C CA . ASN B 1 29 ? 8.055 -20.422 16.141 1 29.81 29 ASN B CA 1
ATOM 2140 C C . ASN B 1 29 ? 9.43 -20.219 15.508 1 29.81 29 ASN B C 1
ATOM 2142 O O . ASN B 1 29 ? 9.531 -19.938 14.312 1 29.81 29 ASN B O 1
ATOM 2146 N N . ASP B 1 30 ? 10.375 -19.719 16.094 1 39.81 30 ASP B N 1
ATOM 2147 C CA . ASP B 1 30 ? 11.773 -19.328 15.93 1 39.81 30 ASP B CA 1
ATOM 2148 C C . ASP B 1 30 ? 12.5 -20.25 14.969 1 39.81 30 ASP B C 1
ATOM 2150 O O . ASP B 1 30 ? 13.734 -20.234 14.883 1 39.81 30 ASP B O 1
ATOM 2154 N N . VAL B 1 31 ? 11.992 -21.281 14.406 1 39.38 31 VAL B N 1
ATOM 2155 C CA . VAL B 1 31 ? 12.945 -22.141 13.703 1 39.38 31 VAL B CA 1
ATOM 2156 C C . VAL B 1 31 ? 13.172 -21.609 12.289 1 39.38 31 VAL B C 1
ATOM 2158 O O . VAL B 1 31 ? 12.227 -21.469 11.516 1 39.38 31 VAL B O 1
ATOM 2161 N N . VAL B 1 32 ? 14.328 -21.016 12.086 1 48 32 VAL B N 1
ATOM 2162 C CA . VAL B 1 32 ? 14.766 -20.688 10.734 1 48 32 VAL B CA 1
ATOM 2163 C C . VAL B 1 32 ? 14.57 -21.906 9.828 1 48 32 VAL B C 1
ATOM 2165 O O . VAL B 1 32 ? 15.086 -22.984 10.117 1 48 32 VAL B O 1
ATOM 2168 N N . PRO B 1 33 ? 13.688 -21.75 8.875 1 54.5 33 PRO B N 1
ATOM 2169 C CA . PRO B 1 33 ? 13.5 -22.906 8 1 54.5 33 PRO B CA 1
ATOM 2170 C C . PRO B 1 33 ? 14.789 -23.344 7.316 1 54.5 33 PRO B C 1
ATOM 2172 O O . PRO B 1 33 ? 15.594 -22.516 6.906 1 54.5 33 PRO B O 1
ATOM 2175 N N . PRO B 1 34 ? 15.148 -24.562 7.34 1 60.78 34 PRO B N 1
ATOM 2176 C CA . PRO B 1 34 ? 16.359 -25.031 6.66 1 60.78 34 PRO B CA 1
ATOM 2177 C C . PRO B 1 34 ? 16.359 -24.703 5.168 1 60.78 34 PRO B C 1
ATOM 2179 O O . PRO B 1 34 ? 15.297 -24.672 4.543 1 60.78 34 PRO B O 1
ATOM 2182 N N . LYS B 1 35 ? 17.484 -24.328 4.695 1 69.88 35 LYS B N 1
ATOM 2183 C CA . LYS B 1 35 ? 17.719 -24.062 3.279 1 69.88 35 LYS B CA 1
ATOM 2184 C C . LYS B 1 35 ? 17.312 -25.25 2.42 1 69.88 35 LYS B C 1
ATOM 2186 O O . LYS B 1 35 ? 16.734 -25.094 1.348 1 69.88 35 LYS B O 1
ATOM 2191 N N . HIS B 1 36 ? 17.641 -26.297 2.918 1 68.81 36 HIS B N 1
ATOM 2192 C CA . HIS B 1 36 ? 17.328 -27.531 2.188 1 68.81 36 HIS B CA 1
ATOM 2193 C C . HIS B 1 36 ? 16.5 -28.469 3.039 1 68.81 36 HIS B C 1
ATOM 2195 O O . HIS B 1 36 ? 16.906 -28.859 4.137 1 68.81 36 HIS B O 1
ATOM 2201 N N . ASN B 1 37 ? 15.336 -28.719 2.574 1 67.94 37 ASN B N 1
ATOM 2202 C CA . ASN B 1 37 ? 14.43 -29.594 3.314 1 67.94 37 ASN B CA 1
ATOM 2203 C C . ASN B 1 37 ? 14.117 -30.859 2.525 1 67.94 37 ASN B C 1
ATOM 2205 O O . ASN B 1 37 ? 13.07 -31.484 2.74 1 67.94 37 ASN B O 1
ATOM 2209 N N . GLY B 1 38 ? 15.055 -31.094 1.618 1 75.69 38 GLY B N 1
ATOM 2210 C CA . GLY B 1 38 ? 14.82 -32.25 0.784 1 75.69 38 GLY B CA 1
ATOM 2211 C C . GLY B 1 38 ? 13.938 -31.969 -0.416 1 75.69 38 GLY B C 1
ATOM 2212 O O . GLY B 1 38 ? 13.82 -32.812 -1.316 1 75.69 38 GLY B O 1
ATOM 2213 N N . GLY B 1 39 ? 13.32 -30.844 -0.448 1 82.44 39 GLY B N 1
ATOM 2214 C CA . GLY B 1 39 ? 12.508 -30.453 -1.59 1 82.44 39 GLY B CA 1
ATOM 2215 C C . GLY B 1 39 ? 13.258 -29.594 -2.592 1 82.44 39 GLY B C 1
ATOM 2216 O O . GLY B 1 39 ? 14.445 -29.312 -2.406 1 82.44 39 GLY B O 1
ATOM 2217 N N . ILE B 1 40 ? 12.617 -29.359 -3.682 1 91.25 40 ILE B N 1
ATOM 2218 C CA . ILE B 1 40 ? 13.242 -28.578 -4.746 1 91.25 40 ILE B CA 1
ATOM 2219 C C . ILE B 1 40 ? 13.281 -27.109 -4.355 1 91.25 40 ILE B C 1
ATOM 2221 O O . ILE B 1 40 ? 14.086 -26.344 -4.883 1 91.25 40 ILE B O 1
ATOM 2225 N N . THR B 1 41 ? 12.414 -26.766 -3.41 1 93.69 41 THR B N 1
ATOM 2226 C CA . THR B 1 41 ? 12.383 -25.422 -2.83 1 93.69 41 THR B CA 1
ATOM 2227 C C . THR B 1 41 ? 12.047 -25.484 -1.343 1 93.69 41 THR B C 1
ATOM 2229 O O . THR B 1 41 ? 11.867 -26.578 -0.788 1 93.69 41 THR B O 1
ATOM 2232 N N . SER B 1 42 ? 12.219 -24.375 -0.676 1 92.06 42 SER B N 1
ATOM 2233 C CA . SER B 1 42 ? 11.93 -24.281 0.751 1 92.06 42 SER B CA 1
ATOM 2234 C C . SER B 1 42 ? 11.445 -22.891 1.126 1 92.06 42 SER B C 1
ATOM 2236 O O . SER B 1 42 ? 11.523 -21.953 0.315 1 92.06 42 SER B O 1
ATOM 2238 N N . ALA B 1 43 ? 10.984 -22.844 2.365 1 91.06 43 ALA B N 1
ATOM 2239 C CA . ALA B 1 43 ? 10.562 -21.562 2.908 1 91.06 43 ALA B CA 1
ATOM 2240 C C . ALA B 1 43 ? 11.711 -20.562 2.912 1 91.06 43 ALA B C 1
ATOM 2242 O O . ALA B 1 43 ? 11.508 -19.359 2.73 1 91.06 43 ALA B O 1
ATOM 2243 N N . HIS B 1 44 ? 12.891 -21.078 3.051 1 89.06 44 HIS B N 1
ATOM 2244 C CA . HIS B 1 44 ? 14.062 -20.203 3.041 1 89.06 44 HIS B CA 1
ATOM 2245 C C . HIS B 1 44 ? 14.148 -19.406 1.744 1 89.06 44 HIS B C 1
ATOM 2247 O O . HIS B 1 44 ? 14.32 -18.188 1.771 1 89.06 44 HIS B O 1
ATOM 2253 N N . TRP B 1 45 ? 13.977 -20.016 0.656 1 93.19 45 TRP B N 1
ATOM 2254 C CA . TRP B 1 45 ? 14.164 -19.391 -0.646 1 93.19 45 TRP B CA 1
ATOM 2255 C C . TRP B 1 45 ? 13.023 -18.422 -0.95 1 93.19 45 TRP B C 1
ATOM 2257 O O . TRP B 1 45 ? 13.25 -17.312 -1.43 1 93.19 45 TRP B O 1
ATOM 2267 N N . THR B 1 46 ? 11.789 -18.859 -0.646 1 94.81 46 THR B N 1
ATOM 2268 C CA . THR B 1 46 ? 10.656 -17.984 -0.917 1 94.81 46 THR B CA 1
ATOM 2269 C C . THR B 1 46 ? 10.664 -16.781 0.019 1 94.81 46 THR B C 1
ATOM 2271 O O . THR B 1 46 ? 10.32 -15.672 -0.389 1 94.81 46 THR B O 1
ATOM 2274 N N . ASP B 1 47 ? 11.094 -16.984 1.214 1 89.69 47 ASP B N 1
ATOM 2275 C CA . ASP B 1 47 ? 11.195 -15.898 2.176 1 89.69 47 ASP B CA 1
ATOM 2276 C C . ASP B 1 47 ? 12.273 -14.898 1.752 1 89.69 47 ASP B C 1
ATOM 2278 O O . ASP B 1 47 ? 12.031 -13.688 1.742 1 89.69 47 ASP B O 1
ATOM 2282 N N . GLN B 1 48 ? 13.398 -15.391 1.397 1 89.81 48 GLN B N 1
ATOM 2283 C CA . GLN B 1 48 ? 14.484 -14.523 0.957 1 89.81 48 GLN B CA 1
ATOM 2284 C C . GLN B 1 48 ? 14.094 -13.75 -0.301 1 89.81 48 GLN B C 1
ATOM 2286 O O . GLN B 1 48 ? 14.43 -12.57 -0.446 1 89.81 48 GLN B O 1
ATOM 2291 N N . ALA B 1 49 ? 13.414 -14.43 -1.141 1 93.94 49 ALA B N 1
ATOM 2292 C CA . ALA B 1 49 ? 12.977 -13.781 -2.373 1 93.94 49 ALA B CA 1
ATOM 2293 C C . ALA B 1 49 ? 12.055 -12.602 -2.074 1 93.94 49 ALA B C 1
ATOM 2295 O O . ALA B 1 49 ? 12.094 -11.586 -2.764 1 93.94 49 ALA B O 1
ATOM 2296 N N . SER B 1 50 ? 11.234 -12.703 -1.021 1 91 50 SER B N 1
ATOM 2297 C CA . SER B 1 50 ? 10.25 -11.672 -0.711 1 91 50 SER B CA 1
ATOM 2298 C C . SER B 1 50 ? 10.922 -10.398 -0.205 1 91 50 SER B C 1
ATOM 2300 O O . SER B 1 50 ? 10.312 -9.328 -0.222 1 91 50 SER B O 1
ATOM 2302 N N . TYR B 1 51 ? 12.203 -10.43 0.097 1 87.69 51 TYR B N 1
ATOM 2303 C CA . TYR B 1 51 ? 12.906 -9.289 0.684 1 87.69 51 TYR B CA 1
ATOM 2304 C C . TYR B 1 51 ? 13.266 -8.266 -0.382 1 87.69 51 TYR B C 1
ATOM 2306 O O . TYR B 1 51 ? 13.688 -7.148 -0.061 1 87.69 51 TYR B O 1
ATOM 2314 N N . ILE B 1 52 ? 13.086 -8.672 -1.613 1 89.44 52 ILE B N 1
ATOM 2315 C CA . ILE B 1 52 ? 13.344 -7.664 -2.637 1 89.44 52 ILE B CA 1
ATOM 2316 C C . ILE B 1 52 ? 12.281 -6.57 -2.559 1 89.44 52 ILE B C 1
ATOM 2318 O O . ILE B 1 52 ? 12.461 -5.484 -3.113 1 89.44 52 ILE B O 1
ATOM 2322 N N . ASN B 1 53 ? 11.164 -6.91 -1.915 1 88.12 53 ASN B N 1
ATOM 2323 C CA . ASN B 1 53 ? 10.156 -5.906 -1.59 1 88.12 53 ASN B CA 1
ATOM 2324 C C . ASN B 1 53 ? 10.375 -5.32 -0.197 1 88.12 53 ASN B C 1
ATOM 2326 O O . ASN B 1 53 ? 10.734 -6.047 0.734 1 88.12 53 ASN B O 1
ATOM 2330 N N . ASP B 1 54 ? 10.172 -4.059 -0.134 1 84.81 54 ASP B N 1
ATOM 2331 C CA . ASP B 1 54 ? 10.266 -3.398 1.165 1 84.81 54 ASP B CA 1
ATOM 2332 C C . ASP B 1 54 ? 9.055 -3.725 2.035 1 84.81 54 ASP B C 1
ATOM 2334 O O . ASP B 1 54 ? 7.941 -3.262 1.764 1 84.81 54 ASP B O 1
ATOM 2338 N N . GLY B 1 55 ? 9.258 -4.43 3.137 1 81.5 55 GLY B N 1
ATOM 2339 C CA . GLY B 1 55 ? 8.18 -4.848 4.023 1 81.5 55 GLY B CA 1
ATOM 2340 C C . GLY B 1 55 ? 7.473 -3.688 4.691 1 81.5 55 GLY B C 1
ATOM 2341 O O . GLY B 1 55 ? 6.297 -3.791 5.043 1 81.5 55 GLY B O 1
ATOM 2342 N N . GLY B 1 56 ? 8.18 -2.623 4.883 1 85.06 56 GLY B N 1
ATOM 2343 C CA . GLY B 1 56 ? 7.57 -1.443 5.477 1 85.06 56 GLY B CA 1
ATOM 2344 C C . GLY B 1 56 ? 6.645 -0.707 4.531 1 85.06 56 GLY B C 1
ATOM 2345 O O . GLY B 1 56 ? 5.816 0.099 4.965 1 85.06 56 GLY B O 1
ATOM 2346 N N . ASP B 1 57 ? 6.809 -1.042 3.277 1 91 57 ASP B N 1
ATOM 2347 C CA . ASP B 1 57 ? 6.023 -0.394 2.23 1 91 57 ASP B CA 1
ATOM 2348 C C . ASP B 1 57 ? 4.988 -1.353 1.646 1 91 57 ASP B C 1
ATOM 2350 O O . ASP B 1 57 ? 4.289 -1.013 0.688 1 91 57 ASP B O 1
ATOM 2354 N N . THR B 1 58 ? 5.008 -2.535 2.207 1 91.44 58 THR B N 1
ATOM 2355 C CA . THR B 1 58 ? 4.074 -3.564 1.763 1 91.44 58 THR B CA 1
ATOM 2356 C C . THR B 1 58 ? 2.943 -3.738 2.77 1 91.44 58 THR B C 1
ATOM 2358 O O . THR B 1 58 ? 3.178 -3.748 3.98 1 91.44 58 THR B O 1
ATOM 2361 N N . SER B 1 59 ? 1.744 -3.859 2.244 1 91 59 SER B N 1
ATOM 2362 C CA . SER B 1 59 ? 0.591 -3.961 3.133 1 91 59 SER B CA 1
ATOM 2363 C C . SER B 1 59 ? 0.646 -5.238 3.967 1 91 59 SER B C 1
ATOM 2365 O O . SER B 1 59 ? 1.095 -6.281 3.484 1 91 59 SER B O 1
ATOM 2367 N N . PRO B 1 60 ? 0.134 -5.203 5.141 1 85.62 60 PRO B N 1
ATOM 2368 C CA . PRO B 1 60 ? 0.061 -6.395 5.988 1 85.62 60 PRO B CA 1
ATOM 2369 C C . PRO B 1 60 ? -0.684 -7.547 5.32 1 85.62 60 PRO B C 1
ATOM 2371 O O . PRO B 1 60 ? -0.326 -8.711 5.512 1 85.62 60 PRO B O 1
ATOM 2374 N N . TYR B 1 61 ? -1.707 -7.273 4.543 1 88.62 61 TYR B N 1
ATOM 2375 C CA . TYR B 1 61 ? -2.414 -8.32 3.816 1 88.62 61 TYR B CA 1
ATOM 2376 C C . TYR B 1 61 ? -1.468 -9.086 2.896 1 88.62 61 TYR B C 1
ATOM 2378 O O . TYR B 1 61 ? -1.479 -10.312 2.867 1 88.62 61 TYR B O 1
ATOM 2386 N N . ALA B 1 62 ? -0.652 -8.32 2.172 1 93.25 62 ALA B N 1
ATOM 2387 C CA . ALA B 1 62 ? 0.293 -8.945 1.249 1 93.25 62 ALA B CA 1
ATOM 2388 C C . ALA B 1 62 ? 1.374 -9.711 2.006 1 93.25 62 ALA B C 1
ATOM 2390 O O . ALA B 1 62 ? 1.762 -10.812 1.604 1 93.25 62 ALA B O 1
ATOM 2391 N N . ILE B 1 63 ? 1.792 -9.148 3.1 1 89.44 63 ILE B N 1
ATOM 2392 C CA . ILE B 1 63 ? 2.824 -9.781 3.91 1 89.44 63 ILE B CA 1
ATOM 2393 C C . ILE B 1 63 ? 2.305 -11.117 4.449 1 89.44 63 ILE B C 1
ATOM 2395 O O . ILE B 1 63 ? 3.021 -12.117 4.434 1 89.44 63 ILE B O 1
ATOM 2399 N N . THR B 1 64 ? 1.097 -11.141 4.883 1 87.44 64 THR B N 1
ATOM 2400 C CA . THR B 1 64 ? 0.478 -12.359 5.387 1 87.44 64 THR B CA 1
ATOM 2401 C C . THR B 1 64 ? 0.386 -13.414 4.285 1 87.44 64 THR B C 1
ATOM 2403 O O . THR B 1 64 ? 0.62 -14.602 4.531 1 87.44 64 THR B O 1
ATOM 2406 N N . ALA B 1 65 ? 0.031 -12.977 3.104 1 91.56 65 ALA B N 1
ATOM 2407 C CA . ALA B 1 65 ? -0.027 -13.898 1.973 1 91.56 65 ALA B CA 1
ATOM 2408 C C . ALA B 1 65 ? 1.323 -14.57 1.742 1 91.56 65 ALA B C 1
ATOM 2410 O O . ALA B 1 65 ? 1.391 -15.773 1.511 1 91.56 65 ALA B O 1
ATOM 2411 N N . PHE B 1 66 ? 2.424 -13.82 1.906 1 92.62 66 PHE B N 1
ATOM 2412 C CA . PHE B 1 66 ? 3.76 -14.367 1.696 1 92.62 66 PHE B CA 1
ATOM 2413 C C . PHE B 1 66 ? 4.094 -15.406 2.76 1 92.62 66 PHE B C 1
ATOM 2415 O O . PHE B 1 66 ? 4.773 -16.391 2.479 1 92.62 66 PHE B O 1
ATOM 2422 N N . GLN B 1 67 ? 3.607 -15.188 3.912 1 87.19 67 GLN B N 1
ATOM 2423 C CA . GLN B 1 67 ? 3.904 -16.125 4.988 1 87.19 67 GLN B CA 1
ATOM 2424 C C . GLN B 1 67 ? 3.293 -17.5 4.711 1 87.19 67 GLN B C 1
ATOM 2426 O O . GLN B 1 67 ? 3.93 -18.516 4.945 1 87.19 67 GLN B O 1
ATOM 2431 N N . VAL B 1 68 ? 2.084 -17.469 4.215 1 89.38 68 VAL B N 1
ATOM 2432 C CA . VAL B 1 68 ? 1.429 -18.734 3.891 1 89.38 68 VAL B CA 1
ATOM 2433 C C . VAL B 1 68 ? 2.15 -19.406 2.727 1 89.38 68 VAL B C 1
ATOM 2435 O O . VAL B 1 68 ? 2.273 -20.625 2.691 1 89.38 68 VAL B O 1
ATOM 2438 N N . VAL B 1 69 ? 2.656 -18.625 1.77 1 95.38 69 VAL B N 1
ATOM 2439 C CA . VAL B 1 69 ? 3.426 -19.141 0.644 1 95.38 69 VAL B CA 1
ATOM 2440 C C . VAL B 1 69 ? 4.68 -19.844 1.155 1 95.38 69 VAL B C 1
ATOM 2442 O O . VAL B 1 69 ? 5.047 -20.906 0.655 1 95.38 69 VAL B O 1
ATOM 2445 N N . ASN B 1 70 ? 5.34 -19.25 2.133 1 90.88 70 ASN B N 1
ATOM 2446 C CA . ASN B 1 70 ? 6.531 -19.859 2.719 1 90.88 70 ASN B CA 1
ATOM 244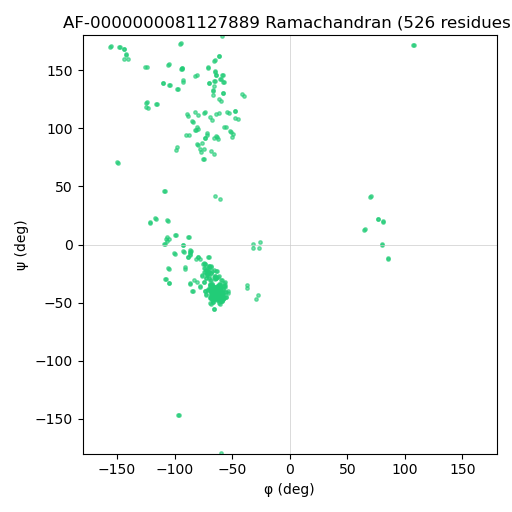7 C C . ASN B 1 70 ? 6.219 -21.219 3.334 1 90.88 70 ASN B C 1
ATOM 2449 O O . ASN B 1 70 ? 6.977 -22.188 3.158 1 90.88 70 ASN B O 1
ATOM 2453 N N . ASP B 1 71 ? 5.105 -21.312 4 1 87.75 71 ASP B N 1
ATOM 2454 C CA . ASP B 1 71 ? 4.703 -22.578 4.609 1 87.75 71 ASP B CA 1
ATOM 2455 C C . ASP B 1 71 ? 4.414 -23.625 3.541 1 87.75 71 ASP B C 1
ATOM 2457 O O . ASP B 1 71 ? 4.727 -24.812 3.725 1 87.75 71 ASP B O 1
ATOM 2461 N N . LEU B 1 72 ? 3.84 -23.203 2.465 1 91.94 72 LEU B N 1
ATOM 2462 C CA . LEU B 1 72 ? 3.566 -24.094 1.35 1 91.94 72 LEU B CA 1
ATOM 2463 C C . LEU B 1 72 ? 4.863 -24.609 0.734 1 91.94 72 LEU B C 1
ATOM 2465 O O . LEU B 1 72 ? 4.953 -25.781 0.351 1 91.94 72 LEU B O 1
ATOM 2469 N N . ALA B 1 73 ? 5.816 -23.734 0.645 1 94.25 73 ALA B N 1
ATOM 2470 C CA . ALA B 1 73 ? 7.094 -24.078 0.029 1 94.25 73 ALA B CA 1
ATOM 2471 C C . ALA B 1 73 ? 7.812 -25.172 0.823 1 94.25 73 ALA B C 1
ATOM 2473 O O . ALA B 1 73 ? 8.633 -25.906 0.275 1 94.25 73 ALA B O 1
ATOM 2474 N N . ASN B 1 74 ? 7.477 -25.281 2.053 1 90 74 ASN B N 1
ATOM 2475 C CA . ASN B 1 74 ? 8.125 -26.25 2.928 1 90 74 ASN B CA 1
ATOM 2476 C C . ASN B 1 74 ? 7.445 -27.625 2.854 1 90 74 ASN B C 1
ATOM 2478 O O . ASN B 1 74 ? 7.922 -28.594 3.447 1 90 74 ASN B O 1
ATOM 2482 N N . GLN B 1 75 ? 6.34 -27.609 2.125 1 89.44 75 GLN B N 1
ATOM 2483 C CA . GLN B 1 75 ? 5.668 -28.906 1.986 1 89.44 75 GLN B CA 1
ATOM 2484 C C . GLN B 1 75 ? 6.465 -29.844 1.089 1 89.44 75 GLN B C 1
ATOM 2486 O O . GLN B 1 75 ? 7.195 -29.406 0.203 1 89.44 75 GLN B O 1
ATOM 2491 N N . GLY B 1 76 ? 6.375 -31.172 1.256 1 86.69 76 GLY B N 1
ATOM 2492 C CA . GLY B 1 76 ? 7.211 -32.156 0.583 1 86.69 76 GLY B CA 1
ATOM 2493 C C . GLY B 1 76 ? 6.656 -32.594 -0.757 1 86.69 76 GLY B C 1
ATOM 2494 O O . GLY B 1 76 ? 7.355 -33.219 -1.547 1 86.69 76 GLY B O 1
ATOM 2495 N N . ASP B 1 77 ? 5.402 -32.219 -1.054 1 90.62 77 ASP B N 1
ATOM 2496 C CA . ASP B 1 77 ? 4.812 -32.688 -2.301 1 90.62 77 ASP B CA 1
ATOM 2497 C C . ASP B 1 77 ? 5.008 -31.672 -3.426 1 90.62 77 ASP B C 1
ATOM 2499 O O . ASP B 1 77 ? 4.984 -30.469 -3.191 1 90.62 77 ASP B O 1
ATOM 2503 N N . LYS B 1 78 ? 5.062 -32.156 -4.637 1 92.62 78 LYS B N 1
ATOM 2504 C CA . LYS B 1 78 ? 5.367 -31.359 -5.824 1 92.62 78 LYS B CA 1
ATOM 2505 C C . LYS B 1 78 ? 4.281 -30.312 -6.086 1 92.62 78 LYS B C 1
ATOM 2507 O O . LYS B 1 78 ? 4.574 -29.203 -6.543 1 92.62 78 LYS B O 1
ATOM 2512 N N . SER B 1 79 ? 3.102 -30.609 -5.891 1 95.19 79 SER B N 1
ATOM 2513 C CA . SER B 1 79 ? 1.991 -29.703 -6.148 1 95.19 79 SER B CA 1
ATOM 2514 C C . SER B 1 79 ? 2.072 -28.453 -5.262 1 95.19 79 SER B C 1
ATOM 2516 O O . SER B 1 79 ? 1.89 -27.344 -5.738 1 95.19 79 SER B O 1
ATOM 2518 N N . SER B 1 80 ? 2.377 -28.703 -3.986 1 94.94 80 SER B N 1
ATOM 2519 C CA . SER B 1 80 ? 2.496 -27.594 -3.043 1 94.94 80 SER B CA 1
ATOM 2520 C C . SER B 1 80 ? 3.711 -26.734 -3.357 1 94.94 80 SER B C 1
ATOM 2522 O O . SER B 1 80 ? 3.648 -25.5 -3.258 1 94.94 80 SER B O 1
ATOM 2524 N N . GLN B 1 81 ? 4.746 -27.391 -3.744 1 95.75 81 GLN B N 1
ATOM 2525 C CA . GLN B 1 81 ? 5.953 -26.641 -4.098 1 95.75 81 GLN B CA 1
ATOM 2526 C C . GLN B 1 81 ? 5.738 -25.812 -5.359 1 95.75 81 GLN B C 1
ATOM 2528 O O . GLN B 1 81 ? 6.16 -24.656 -5.422 1 95.75 81 GLN B O 1
ATOM 2533 N N . ALA B 1 82 ? 5.117 -26.375 -6.301 1 97.25 82 ALA B N 1
ATOM 2534 C CA . ALA B 1 82 ? 4.793 -25.641 -7.527 1 97.25 82 ALA B CA 1
ATOM 2535 C C . ALA B 1 82 ? 3.891 -24.453 -7.23 1 97.25 82 ALA B C 1
ATOM 2537 O O . ALA B 1 82 ? 4.102 -23.359 -7.77 1 97.25 82 ALA B O 1
ATOM 2538 N N . LEU B 1 83 ? 2.941 -24.688 -6.363 1 97.75 83 LEU B N 1
ATOM 2539 C CA . LEU B 1 83 ? 2.02 -23.625 -5.965 1 97.75 83 LEU B CA 1
ATOM 2540 C C . LEU B 1 83 ? 2.764 -22.484 -5.285 1 97.75 83 LEU B C 1
ATOM 2542 O O . LEU B 1 83 ? 2.543 -21.312 -5.605 1 97.75 83 LEU B O 1
ATOM 2546 N N . ALA B 1 84 ? 3.625 -22.844 -4.395 1 97.69 84 ALA B N 1
ATOM 2547 C CA . ALA B 1 84 ? 4.391 -21.844 -3.654 1 97.69 84 ALA B CA 1
ATOM 2548 C C . ALA B 1 84 ? 5.25 -21 -4.598 1 97.69 84 ALA B C 1
ATOM 2550 O O . ALA B 1 84 ? 5.316 -19.781 -4.469 1 97.69 84 ALA B O 1
ATOM 2551 N N . LEU B 1 85 ? 5.879 -21.656 -5.504 1 98.5 85 LEU B N 1
ATOM 2552 C CA . LEU B 1 85 ? 6.766 -20.969 -6.43 1 98.5 85 LEU B CA 1
ATOM 2553 C C . LEU B 1 85 ? 5.969 -20.078 -7.383 1 98.5 85 LEU B C 1
ATOM 2555 O O . LEU B 1 85 ? 6.359 -18.938 -7.648 1 98.5 85 LEU B O 1
ATOM 2559 N N . ALA B 1 86 ? 4.875 -20.562 -7.887 1 98.75 86 ALA B N 1
ATOM 2560 C CA . ALA B 1 86 ? 4 -19.766 -8.734 1 98.75 86 ALA B CA 1
ATOM 2561 C C . ALA B 1 86 ? 3.504 -18.516 -7.996 1 98.75 86 ALA B C 1
ATOM 2563 O O . ALA B 1 86 ? 3.518 -17.422 -8.547 1 98.75 86 ALA B O 1
ATOM 2564 N N . GLN B 1 87 ? 3.119 -18.719 -6.773 1 98.69 87 GLN B N 1
ATOM 2565 C CA . GLN B 1 87 ? 2.596 -17.625 -5.957 1 98.69 87 GLN B CA 1
ATOM 2566 C C . GLN B 1 87 ? 3.688 -16.609 -5.637 1 98.69 87 GLN B C 1
ATOM 2568 O O . GLN B 1 87 ? 3.447 -15.398 -5.668 1 98.69 87 GLN B O 1
ATOM 2573 N N . THR B 1 88 ? 4.879 -17.094 -5.352 1 98.38 88 THR B N 1
ATOM 2574 C CA . THR B 1 88 ? 5.996 -16.188 -5.109 1 98.38 88 THR B CA 1
ATOM 2575 C C . THR B 1 88 ? 6.23 -15.281 -6.312 1 98.38 88 THR B C 1
ATOM 2577 O O . THR B 1 88 ? 6.332 -14.055 -6.168 1 98.38 88 THR B O 1
ATOM 2580 N N . ILE B 1 89 ? 6.238 -15.859 -7.441 1 98.62 89 ILE B N 1
ATOM 2581 C CA . ILE B 1 89 ? 6.496 -15.125 -8.672 1 98.62 89 ILE B CA 1
ATOM 2582 C C . ILE B 1 89 ? 5.336 -14.172 -8.961 1 98.62 89 ILE B C 1
ATOM 2584 O O . ILE B 1 89 ? 5.551 -13.008 -9.305 1 98.62 89 ILE B O 1
ATOM 2588 N N . GLY B 1 90 ? 4.117 -14.641 -8.844 1 98.5 90 GLY B N 1
ATOM 2589 C CA . GLY B 1 90 ? 2.947 -13.805 -9.062 1 98.5 90 GLY B CA 1
ATOM 2590 C C . GLY B 1 90 ? 2.887 -12.609 -8.133 1 98.5 90 GLY B C 1
ATOM 2591 O O . GLY B 1 90 ? 2.621 -11.492 -8.57 1 98.5 90 GLY B O 1
ATOM 2592 N N . LEU B 1 91 ? 3.137 -12.859 -6.824 1 98.38 91 LEU B N 1
ATOM 2593 C CA . LEU B 1 91 ? 3.057 -11.789 -5.828 1 98.38 91 LEU B CA 1
ATOM 2594 C C . LEU B 1 91 ? 4.164 -10.766 -6.039 1 98.38 91 LEU B C 1
ATOM 2596 O O . LEU B 1 91 ? 3.912 -9.562 -6.004 1 98.38 91 LEU B O 1
ATOM 2600 N N . LEU B 1 92 ? 5.375 -11.258 -6.289 1 98 92 LEU B N 1
ATOM 2601 C CA . LEU B 1 92 ? 6.484 -10.336 -6.531 1 98 92 LEU B CA 1
ATOM 2602 C C . LEU B 1 92 ? 6.234 -9.508 -7.785 1 98 92 LEU B C 1
ATOM 2604 O O . LEU B 1 92 ? 6.539 -8.312 -7.809 1 98 92 LEU B O 1
ATOM 2608 N N . GLY B 1 93 ? 5.715 -10.094 -8.789 1 97.69 93 GLY B N 1
ATOM 2609 C CA . GLY B 1 93 ? 5.371 -9.359 -9.992 1 97.69 93 GLY B CA 1
ATOM 2610 C C . GLY B 1 93 ? 4.336 -8.273 -9.758 1 97.69 93 GLY B C 1
ATOM 2611 O O . GLY B 1 93 ? 4.477 -7.156 -10.266 1 97.69 93 GLY B O 1
ATOM 2612 N N . ALA B 1 94 ? 3.275 -8.578 -8.992 1 97.62 94 ALA B N 1
ATOM 2613 C CA . ALA B 1 94 ? 2.195 -7.637 -8.711 1 97.62 94 ALA B CA 1
ATOM 2614 C C . ALA B 1 94 ? 2.701 -6.449 -7.898 1 97.62 94 ALA B C 1
ATOM 2616 O O . ALA B 1 94 ? 2.156 -5.348 -7.992 1 97.62 94 ALA B O 1
ATOM 2617 N N . LEU B 1 95 ? 3.768 -6.676 -7.129 1 97.44 95 LEU B N 1
ATOM 2618 C CA . LEU B 1 95 ? 4.324 -5.652 -6.25 1 97.44 95 LEU B CA 1
ATOM 2619 C C . LEU B 1 95 ? 5.531 -4.98 -6.895 1 97.44 95 LEU B C 1
ATOM 2621 O O . LEU B 1 95 ? 6.219 -4.184 -6.254 1 97.44 95 LEU B O 1
ATOM 2625 N N . GLY B 1 96 ? 5.816 -5.25 -8.164 1 96.81 96 GLY B N 1
ATOM 2626 C CA . GLY B 1 96 ? 7.121 -4.992 -8.75 1 96.81 96 GLY B CA 1
ATOM 2627 C C . GLY B 1 96 ? 7.273 -3.578 -9.281 1 96.81 96 GLY B C 1
ATOM 2628 O O . GLY B 1 96 ? 8.359 -3.178 -9.695 1 96.81 96 GLY B O 1
ATOM 2629 N N . THR B 1 97 ? 6.211 -2.764 -9.258 1 96.38 97 THR B N 1
ATOM 2630 C CA . THR B 1 97 ? 6.297 -1.393 -9.75 1 96.38 97 THR B CA 1
ATOM 2631 C C . THR B 1 97 ? 5.832 -0.406 -8.68 1 96.38 97 THR B C 1
ATOM 2633 O O . THR B 1 97 ? 5.004 -0.747 -7.836 1 96.38 97 THR B O 1
ATOM 2636 N N . GLY B 1 98 ? 6.367 0.785 -8.766 1 95.94 98 GLY B N 1
ATOM 2637 C CA . GLY B 1 98 ? 6.027 1.796 -7.777 1 95.94 98 GLY B CA 1
ATOM 2638 C C . GLY B 1 98 ? 4.602 2.297 -7.902 1 95.94 98 GLY B C 1
ATOM 2639 O O . GLY B 1 98 ? 4.016 2.771 -6.926 1 95.94 98 GLY B O 1
ATOM 2640 N N . ILE B 1 99 ? 4.074 2.256 -9.094 1 95.31 99 ILE B N 1
ATOM 2641 C CA . ILE B 1 99 ? 2.689 2.623 -9.375 1 95.31 99 ILE B CA 1
ATOM 2642 C C . ILE B 1 99 ? 1.921 1.397 -9.859 1 95.31 99 ILE B C 1
ATOM 2644 O O . ILE B 1 99 ? 2.316 0.756 -10.836 1 95.31 99 ILE B O 1
ATOM 2648 N N . PRO B 1 100 ? 0.836 1.05 -9.094 1 95.81 100 PRO B N 1
ATOM 2649 C CA . PRO B 1 100 ? 0.107 -0.153 -9.508 1 95.81 100 PRO B CA 1
ATOM 2650 C C . PRO B 1 100 ? -0.573 0.002 -10.859 1 95.81 100 PRO B C 1
ATOM 2652 O O . PRO B 1 100 ? -1.055 1.088 -11.195 1 95.81 100 PRO B O 1
ATOM 2655 N N . GLY B 1 101 ? -0.536 -1.066 -11.641 1 95.88 101 GLY B N 1
ATOM 2656 C CA . GLY B 1 101 ? -1.328 -1.139 -12.859 1 95.88 101 GLY B CA 1
ATOM 2657 C C . GLY B 1 101 ? -2.641 -1.876 -12.672 1 95.88 101 GLY B C 1
ATOM 2658 O O . GLY B 1 101 ? -3.295 -1.738 -11.641 1 95.88 101 GLY B O 1
ATOM 2659 N N . ASP B 1 102 ? -2.992 -2.537 -13.75 1 96.31 102 ASP B N 1
ATOM 2660 C CA . ASP B 1 102 ? -4.23 -3.309 -13.773 1 96.31 102 ASP B CA 1
ATOM 2661 C C . ASP B 1 102 ? -3.945 -4.805 -13.672 1 96.31 102 ASP B C 1
ATOM 2663 O O . ASP B 1 102 ? -2.844 -5.258 -13.992 1 96.31 102 ASP B O 1
ATOM 2667 N N . ALA B 1 103 ? -4.906 -5.547 -13.188 1 97.75 103 ALA B N 1
ATOM 2668 C CA . ALA B 1 103 ? -4.809 -7.004 -13.094 1 97.75 103 ALA B CA 1
ATOM 2669 C C . ALA B 1 103 ? -5.738 -7.68 -14.102 1 97.75 103 ALA B C 1
ATOM 2671 O O . ALA B 1 103 ? -6.445 -8.633 -13.758 1 97.75 103 ALA B O 1
ATOM 2672 N N . CYS B 1 104 ? -5.73 -7.199 -15.328 1 97.88 104 CYS B N 1
ATOM 2673 C CA . CYS B 1 104 ? -6.68 -7.672 -16.328 1 97.88 104 CYS B CA 1
ATOM 2674 C C . CYS B 1 104 ? -6.402 -9.117 -16.703 1 97.88 104 CYS B C 1
ATOM 2676 O O . CYS B 1 104 ? -7.328 -9.922 -16.844 1 97.88 104 CYS B O 1
ATOM 2678 N N . ALA B 1 105 ? -5.125 -9.516 -16.844 1 97.56 105 ALA B N 1
ATOM 2679 C CA . ALA B 1 105 ? -4.77 -10.867 -17.281 1 97.56 105 ALA B CA 1
ATOM 2680 C C . ALA B 1 105 ? -5.176 -11.906 -16.25 1 97.56 105 ALA B C 1
ATOM 2682 O O . ALA B 1 105 ? -5.836 -12.891 -16.562 1 97.56 105 ALA B O 1
ATOM 2683 N N . PRO B 1 106 ? -4.805 -11.664 -14.969 1 98.19 106 PRO B N 1
ATOM 2684 C CA . PRO B 1 106 ? -5.258 -12.641 -13.977 1 98.19 106 PRO B CA 1
ATOM 2685 C C . PRO B 1 106 ? -6.777 -12.688 -13.844 1 98.19 106 PRO B C 1
ATOM 2687 O O . PRO B 1 106 ? -7.359 -13.766 -13.719 1 98.19 106 PRO B O 1
ATOM 2690 N N . ALA B 1 107 ? -7.453 -11.516 -13.914 1 98.12 107 ALA B N 1
ATOM 2691 C CA . ALA B 1 107 ? -8.914 -11.492 -13.797 1 98.12 107 ALA B CA 1
ATOM 2692 C C . ALA B 1 107 ? -9.562 -12.258 -14.945 1 98.12 107 ALA B C 1
ATOM 2694 O O . ALA B 1 107 ? -10.516 -13.023 -14.727 1 98.12 107 ALA B O 1
ATOM 2695 N N . GLU B 1 108 ? -9.047 -12.102 -16.109 1 97.06 108 GLU B N 1
ATOM 2696 C CA . GLU B 1 108 ? -9.57 -12.797 -17.281 1 97.06 108 GLU B CA 1
ATOM 2697 C C . GLU B 1 108 ? -9.383 -14.312 -17.141 1 97.06 108 GLU B C 1
ATOM 2699 O O . GLU B 1 108 ? -10.281 -15.078 -17.484 1 97.06 108 GLU B O 1
ATOM 2704 N N . LEU B 1 109 ? -8.234 -14.711 -16.719 1 97.94 109 LEU B N 1
ATOM 2705 C CA . LEU B 1 109 ? -7.973 -16.141 -16.547 1 97.94 109 LEU B CA 1
ATOM 2706 C C . LEU B 1 109 ? -8.93 -16.75 -15.531 1 97.94 109 LEU B C 1
ATOM 2708 O O . LEU B 1 109 ? -9.461 -17.844 -15.75 1 97.94 109 LEU B O 1
ATOM 2712 N N . ILE B 1 110 ? -9.133 -16.062 -14.375 1 98.12 110 ILE B N 1
ATOM 2713 C CA . ILE B 1 110 ? -10.016 -16.547 -13.32 1 98.12 110 ILE B CA 1
ATOM 2714 C C . ILE B 1 110 ? -11.422 -16.734 -13.867 1 98.12 110 ILE B C 1
ATOM 2716 O O . ILE B 1 110 ? -12.031 -17.797 -13.695 1 98.12 110 ILE B O 1
ATOM 2720 N N . ASP B 1 111 ? -11.906 -15.734 -14.586 1 96.81 111 ASP B N 1
ATOM 2721 C CA . ASP B 1 111 ? -13.25 -15.797 -15.141 1 96.81 111 ASP B CA 1
ATOM 2722 C C . ASP B 1 111 ? -13.352 -16.891 -16.203 1 96.81 111 ASP B C 1
ATOM 2724 O O . ASP B 1 111 ? -14.344 -17.625 -16.25 1 96.81 111 ASP B O 1
ATOM 2728 N N . ALA B 1 112 ? -12.367 -17.016 -17.047 1 96.62 112 ALA B N 1
ATOM 2729 C CA . ALA B 1 112 ? -12.352 -18.047 -18.078 1 96.62 112 ALA B CA 1
ATOM 2730 C C . ALA B 1 112 ? -12.352 -19.453 -17.453 1 96.62 112 ALA B C 1
ATOM 2732 O O . ALA B 1 112 ? -13.023 -20.359 -17.953 1 96.62 112 ALA B O 1
ATOM 2733 N N . TYR B 1 113 ? -11.594 -19.625 -16.422 1 96.94 113 TYR B N 1
ATOM 2734 C CA . TYR B 1 113 ? -11.523 -20.922 -15.766 1 96.94 113 TYR B CA 1
ATOM 2735 C C . TYR B 1 113 ? -12.875 -21.312 -15.172 1 96.94 113 TYR B C 1
ATOM 2737 O O . TYR B 1 113 ? -13.305 -22.453 -15.305 1 96.94 113 TYR B O 1
ATOM 2745 N N . VAL B 1 114 ? -13.477 -20.359 -14.477 1 96.81 114 VAL B N 1
ATOM 2746 C CA . VAL B 1 114 ? -14.781 -20.625 -13.867 1 96.81 114 VAL B CA 1
ATOM 2747 C C . VAL B 1 114 ? -15.797 -20.984 -14.953 1 96.81 114 VAL B C 1
ATOM 2749 O O . VAL B 1 114 ? -16.562 -21.938 -14.812 1 96.81 114 VAL B O 1
ATOM 2752 N N . ASN B 1 115 ? -15.773 -20.219 -16.031 1 94.75 115 ASN B N 1
ATOM 2753 C CA . ASN B 1 115 ? -16.672 -20.5 -17.156 1 94.75 115 ASN B CA 1
ATOM 2754 C C . ASN B 1 115 ? -16.406 -21.875 -17.766 1 94.75 115 ASN B C 1
ATOM 2756 O O . ASN B 1 115 ? -17.328 -22.609 -18.094 1 94.75 115 ASN B O 1
ATOM 2760 N N . PHE B 1 116 ? -15.219 -22.188 -17.938 1 94.38 116 PHE B N 1
ATOM 2761 C CA . PHE B 1 116 ? -14.805 -23.484 -18.453 1 94.38 116 PHE B CA 1
ATOM 2762 C C . PHE B 1 116 ? -15.281 -24.609 -17.547 1 94.38 116 PHE B C 1
ATOM 2764 O O . PHE B 1 116 ? -15.797 -25.625 -18.016 1 94.38 116 PHE B O 1
ATOM 2771 N N . SER B 1 117 ? -15.055 -24.406 -16.25 1 92.94 117 SER B N 1
ATOM 2772 C CA . SER B 1 117 ? -15.414 -25.438 -15.281 1 92.94 117 SER B CA 1
ATOM 2773 C C . SER B 1 117 ? -16.922 -25.672 -15.25 1 92.94 117 SER B C 1
ATOM 2775 O O . SER B 1 117 ? -17.375 -26.781 -14.977 1 92.94 117 SER B O 1
ATOM 2777 N N . ARG B 1 118 ? -17.672 -24.656 -15.562 1 91 118 ARG B N 1
ATOM 2778 C CA . ARG B 1 118 ? -19.125 -24.75 -15.562 1 91 118 ARG B CA 1
ATOM 2779 C C . ARG B 1 118 ? -19.625 -25.312 -16.891 1 91 118 ARG B C 1
ATOM 2781 O O . ARG B 1 118 ? -20.547 -26.141 -16.906 1 91 118 ARG B O 1
ATOM 2788 N N . SER B 1 119 ? -19.062 -24.938 -17.984 1 89.56 119 SER B N 1
ATOM 2789 C CA . SER B 1 119 ? -19.625 -25.234 -19.297 1 89.56 119 SER B CA 1
ATOM 2790 C C . SER B 1 119 ? -18.828 -26.328 -20 1 89.56 119 SER B C 1
ATOM 2792 O O . SER B 1 119 ? -19.312 -26.922 -20.969 1 89.56 119 SER B O 1
ATOM 2794 N N . GLY B 1 120 ? -17.609 -26.516 -19.562 1 83.19 120 GLY B N 1
ATOM 2795 C CA . GLY B 1 120 ? -16.734 -27.453 -20.25 1 83.19 120 GLY B CA 1
ATOM 2796 C C . GLY B 1 120 ? -16.094 -26.891 -21.5 1 83.19 120 GLY B C 1
ATOM 2797 O O . GLY B 1 120 ? -15.375 -27.594 -22.203 1 83.19 120 GLY B O 1
ATOM 2798 N N . ASN B 1 121 ? -16.391 -25.656 -21.844 1 77.25 121 ASN B N 1
ATOM 2799 C CA . ASN B 1 121 ? -15.844 -25.031 -23.047 1 77.25 121 ASN B CA 1
ATOM 2800 C C . AS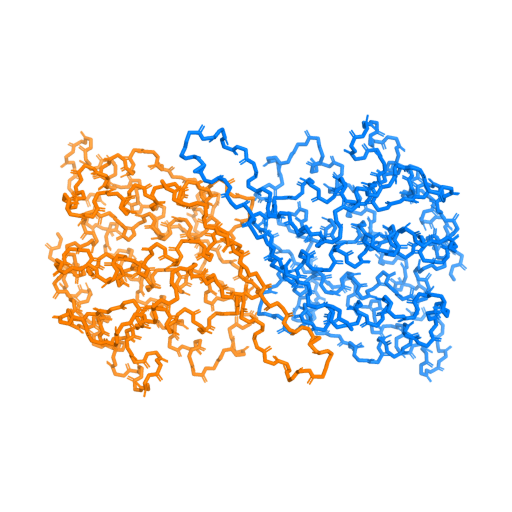N B 1 121 ? -14.336 -24.812 -22.922 1 77.25 121 ASN B C 1
ATOM 2802 O O . ASN B 1 121 ? -13.891 -23.844 -22.312 1 77.25 121 ASN B O 1
ATOM 2806 N N . LYS B 1 122 ? -13.609 -25.547 -23.594 1 79 122 LYS B N 1
ATOM 2807 C CA . LYS B 1 122 ? -12.156 -25.578 -23.469 1 79 122 LYS B CA 1
ATOM 2808 C C . LYS B 1 122 ? -11.516 -24.422 -24.25 1 79 122 LYS B C 1
ATOM 2810 O O . LYS B 1 122 ? -10.406 -23.984 -23.922 1 79 122 LYS B O 1
ATOM 2815 N N . TYR B 1 123 ? -12.07 -23.969 -25.359 1 76.19 123 TYR B N 1
ATOM 2816 C CA . TYR B 1 123 ? -11.422 -22.984 -26.219 1 76.19 123 TYR B CA 1
ATOM 2817 C C . TYR B 1 123 ? -11.18 -21.672 -25.484 1 76.19 123 TYR B C 1
ATOM 2819 O O . TYR B 1 123 ? -10.086 -21.109 -25.547 1 76.19 123 TYR B O 1
ATOM 2827 N N . GLY B 1 124 ? -12.008 -21.297 -24.703 1 84.81 124 GLY B N 1
ATOM 2828 C CA . GLY B 1 124 ? -11.875 -20.031 -24 1 84.81 124 GLY B CA 1
ATOM 2829 C C . GLY B 1 124 ? -10.805 -20.047 -22.938 1 84.81 124 GLY B C 1
ATOM 2830 O O . GLY B 1 124 ? -10.07 -19.078 -22.75 1 84.81 124 GLY B O 1
ATOM 2831 N N . ILE B 1 125 ? -10.516 -21.219 -22.422 1 92.81 125 ILE B N 1
ATOM 2832 C CA . ILE B 1 125 ? -9.602 -21.281 -21.281 1 92.81 125 ILE B CA 1
ATOM 2833 C C . ILE B 1 125 ? -8.156 -21.344 -21.781 1 92.81 125 ILE B C 1
ATOM 2835 O O . ILE B 1 125 ? -7.262 -20.766 -21.156 1 92.81 125 ILE B O 1
ATOM 2839 N N . CYS B 1 126 ? -7.832 -21.969 -22.938 1 94.06 126 CYS B N 1
ATOM 2840 C CA . CYS B 1 126 ? -6.469 -22.078 -23.438 1 94.06 126 CYS B CA 1
ATOM 2841 C C . CYS B 1 126 ? -5.922 -20.719 -23.859 1 94.06 126 CYS B C 1
ATOM 2843 O O . CYS B 1 126 ? -4.766 -20.406 -23.578 1 94.06 126 CYS B O 1
ATOM 2845 N N . SER B 1 127 ? -6.742 -19.938 -24.484 1 93.88 127 SER B N 1
ATOM 2846 C CA . SER B 1 127 ? -6.328 -18.594 -24.859 1 93.88 127 SER B CA 1
ATOM 2847 C C . SER B 1 127 ? -6.023 -17.75 -23.625 1 93.88 127 SER B C 1
ATOM 2849 O O . SER B 1 127 ? -5.027 -17.031 -23.578 1 93.88 127 SER B O 1
ATOM 2851 N N . ALA B 1 128 ? -6.867 -17.844 -22.609 1 96.25 128 ALA B N 1
ATOM 2852 C CA . ALA B 1 128 ? -6.68 -17.094 -21.375 1 96.25 128 ALA B CA 1
ATOM 2853 C C . ALA B 1 128 ? -5.414 -17.547 -20.641 1 96.25 128 ALA B C 1
ATOM 2855 O O . ALA B 1 128 ? -4.699 -16.719 -20.062 1 96.25 128 ALA B O 1
ATOM 2856 N N . VAL B 1 129 ? -5.152 -18.828 -20.719 1 97.56 129 VAL B N 1
ATOM 2857 C CA . VAL B 1 129 ? -3.957 -19.391 -20.094 1 97.56 129 VAL B CA 1
ATOM 2858 C C . VAL B 1 129 ? -2.709 -18.828 -20.781 1 97.56 129 VAL B C 1
ATOM 2860 O O . VAL B 1 129 ? -1.777 -18.375 -20.109 1 97.56 129 VAL B O 1
ATOM 2863 N N . ARG B 1 130 ? -2.678 -18.812 -22.062 1 96.69 130 ARG B N 1
ATOM 2864 C CA . ARG B 1 130 ? -1.522 -18.312 -22.797 1 96.69 130 ARG B CA 1
ATOM 2865 C C . ARG B 1 130 ? -1.308 -16.828 -22.531 1 96.69 130 ARG B C 1
ATOM 2867 O O . ARG B 1 130 ? -0.174 -16.391 -22.328 1 96.69 130 ARG B O 1
ATOM 2874 N N . LYS B 1 131 ? -2.359 -16.125 -22.469 1 96.12 131 LYS B N 1
ATOM 2875 C CA . LYS B 1 131 ? -2.27 -14.695 -22.172 1 96.12 131 LYS B CA 1
ATOM 2876 C C . LYS B 1 131 ? -1.707 -14.453 -20.766 1 96.12 131 LYS B C 1
ATOM 2878 O O . LYS B 1 131 ? -0.878 -13.562 -20.578 1 96.12 131 LYS B O 1
ATOM 2883 N N . PHE B 1 132 ? -2.211 -15.242 -19.875 1 98.06 132 PHE B N 1
ATOM 2884 C CA . PHE B 1 132 ? -1.756 -15.078 -18.5 1 98.06 132 PHE B CA 1
ATOM 2885 C C . PHE B 1 132 ? -0.289 -15.469 -18.359 1 98.06 132 PHE B C 1
ATOM 2887 O O . PHE B 1 132 ? 0.475 -14.812 -17.656 1 98.06 132 PHE B O 1
ATOM 2894 N N . VAL B 1 133 ? 0.098 -16.516 -18.984 1 98.62 133 VAL B N 1
ATOM 2895 C CA . VAL B 1 133 ? 1.493 -16.938 -18.953 1 98.62 133 VAL B CA 1
ATOM 2896 C C . VAL B 1 133 ? 2.381 -15.844 -19.547 1 98.62 133 VAL B C 1
ATOM 2898 O O . VAL B 1 133 ? 3.477 -15.586 -19.047 1 98.62 133 VAL B O 1
ATOM 2901 N N . HIS B 1 134 ? 1.929 -15.172 -20.578 1 97.19 134 HIS B N 1
ATOM 2902 C CA . HIS B 1 134 ? 2.666 -14.031 -21.125 1 97.19 134 HIS B CA 1
ATOM 2903 C C . HIS B 1 134 ? 2.785 -12.914 -20.094 1 97.19 134 HIS B C 1
ATOM 2905 O O . HIS B 1 134 ? 3.828 -12.266 -19.984 1 97.19 134 HIS B O 1
ATOM 2911 N N . SER B 1 135 ? 1.681 -12.711 -19.391 1 97.38 135 SER B N 1
ATOM 2912 C CA . SER B 1 135 ? 1.729 -11.734 -18.312 1 97.38 135 SER B CA 1
ATOM 2913 C C . SER B 1 135 ? 2.732 -12.141 -17.234 1 97.38 135 SER B C 1
ATOM 2915 O O . SER B 1 135 ? 3.43 -11.289 -16.672 1 97.38 135 SER B O 1
ATOM 2917 N N . LEU B 1 136 ? 2.846 -13.422 -16.938 1 98.38 136 LEU B N 1
ATOM 2918 C CA . LEU B 1 136 ? 3.807 -13.922 -15.969 1 98.38 136 LEU B CA 1
ATOM 2919 C C . LEU B 1 136 ? 5.238 -13.703 -16.453 1 98.38 136 LEU B C 1
ATOM 2921 O O . LEU B 1 136 ? 6.129 -13.406 -15.656 1 98.38 136 LEU B O 1
ATOM 2925 N N . THR B 1 137 ? 5.414 -13.875 -17.734 1 98.44 137 THR B N 1
ATOM 2926 C CA . THR B 1 137 ? 6.754 -13.633 -18.266 1 98.44 137 THR B CA 1
ATOM 2927 C C . THR B 1 137 ? 7.152 -12.172 -18.078 1 98.44 137 THR B C 1
ATOM 2929 O O . THR B 1 137 ? 8.312 -11.875 -17.781 1 98.44 137 THR B O 1
ATOM 2932 N N . SER B 1 138 ? 6.203 -11.273 -18.203 1 97.44 138 SER B N 1
ATOM 2933 C CA . SER B 1 138 ? 6.461 -9.867 -17.938 1 97.44 138 SER B CA 1
ATOM 2934 C C . SER B 1 138 ? 6.758 -9.641 -16.453 1 97.44 138 SER B C 1
ATOM 2936 O O . SER B 1 138 ? 7.605 -8.812 -16.109 1 97.44 138 SER B O 1
ATOM 2938 N N . SER B 1 139 ? 6.023 -10.328 -15.648 1 97.88 139 SER B N 1
ATOM 2939 C CA . SER B 1 139 ? 6.285 -10.258 -14.211 1 97.88 139 SER B CA 1
ATOM 2940 C C . SER B 1 139 ? 7.699 -10.727 -13.883 1 97.88 139 SER B C 1
ATOM 2942 O O . SER B 1 139 ? 8.375 -10.133 -13.039 1 97.88 139 SER B O 1
ATOM 2944 N N . ILE B 1 140 ? 8.086 -11.781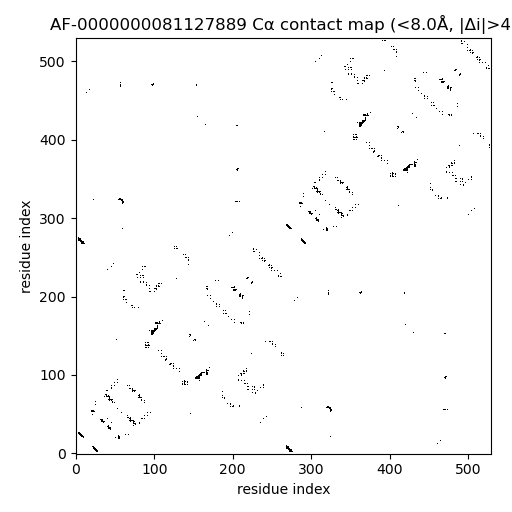 -14.523 1 98.69 140 ILE B N 1
ATOM 2945 C CA . ILE B 1 140 ? 9.43 -12.32 -14.312 1 98.69 140 ILE B CA 1
ATOM 2946 C C . ILE B 1 140 ? 10.469 -11.273 -14.719 1 98.69 140 ILE B C 1
ATOM 2948 O O . ILE B 1 140 ? 11.461 -11.07 -14.008 1 98.69 140 ILE B O 1
ATOM 2952 N N . ASP B 1 141 ? 10.281 -10.531 -15.812 1 98.38 141 ASP B N 1
ATOM 2953 C CA . ASP B 1 141 ? 11.18 -9.461 -16.219 1 98.38 141 ASP B CA 1
ATOM 2954 C C . ASP B 1 141 ? 11.219 -8.344 -15.188 1 98.38 141 ASP B C 1
ATOM 2956 O O . ASP B 1 141 ? 12.281 -7.777 -14.914 1 98.38 141 ASP B O 1
ATOM 2960 N N . THR B 1 142 ? 10.102 -8.047 -14.695 1 97.94 142 THR B N 1
ATOM 2961 C CA . THR B 1 142 ? 10.023 -7.039 -13.648 1 97.94 142 THR B CA 1
ATOM 2962 C C . THR B 1 142 ? 10.82 -7.473 -12.422 1 97.94 142 THR B C 1
ATOM 2964 O O . THR B 1 142 ? 11.531 -6.668 -11.82 1 97.94 142 THR B O 1
ATOM 2967 N N . ILE B 1 143 ? 10.703 -8.75 -12.047 1 98.12 143 ILE B N 1
ATOM 2968 C CA . ILE B 1 143 ? 11.43 -9.289 -10.906 1 98.12 143 ILE B CA 1
ATOM 2969 C C . ILE B 1 143 ? 12.938 -9.188 -11.156 1 98.12 143 ILE B C 1
ATOM 2971 O O . ILE B 1 143 ? 13.695 -8.812 -10.258 1 98.12 143 ILE B O 1
ATOM 2975 N N . VAL B 1 144 ? 13.344 -9.484 -12.344 1 98.19 144 VAL B N 1
ATOM 2976 C CA . VAL B 1 144 ? 14.75 -9.359 -12.711 1 98.19 144 VAL B CA 1
ATOM 2977 C C . VAL B 1 144 ? 15.211 -7.918 -12.516 1 98.19 144 VAL B C 1
ATOM 2979 O O . VAL B 1 144 ? 16.25 -7.668 -11.906 1 98.19 144 VAL B O 1
ATOM 2982 N N . THR B 1 145 ? 14.406 -6.977 -13.016 1 97.31 145 THR B N 1
ATOM 2983 C CA . THR B 1 145 ? 14.75 -5.562 -12.898 1 97.31 145 THR B CA 1
ATOM 2984 C C . THR B 1 145 ? 14.742 -5.125 -11.438 1 97.31 145 THR B C 1
ATOM 2986 O O . THR B 1 145 ? 15.617 -4.367 -11.008 1 97.31 145 THR B O 1
ATOM 2989 N N . LEU B 1 146 ? 13.766 -5.625 -10.703 1 95.62 146 LEU B N 1
ATOM 2990 C CA . LEU B 1 146 ? 13.68 -5.297 -9.289 1 95.62 146 LEU B CA 1
ATOM 2991 C C . LEU B 1 146 ? 14.93 -5.77 -8.547 1 95.62 146 LEU B C 1
ATOM 2993 O O . LEU B 1 146 ? 15.367 -5.125 -7.59 1 95.62 146 LEU B O 1
ATOM 2997 N N . THR B 1 147 ? 15.438 -6.883 -8.938 1 94.38 147 THR B N 1
ATOM 2998 C CA . THR B 1 147 ? 16.594 -7.488 -8.305 1 94.38 147 THR B CA 1
ATOM 2999 C C . THR B 1 147 ? 17.875 -6.738 -8.68 1 94.38 147 THR B C 1
ATOM 3001 O O . THR B 1 147 ? 18.781 -6.578 -7.855 1 94.38 147 THR B O 1
ATOM 3004 N N . THR B 1 148 ? 17.938 -6.184 -9.891 1 93.56 148 THR B N 1
ATOM 3005 C CA . THR B 1 148 ? 19.188 -5.645 -10.414 1 93.56 148 THR B CA 1
ATOM 3006 C C . THR B 1 148 ? 19.172 -4.117 -10.359 1 93.56 148 THR B C 1
ATOM 3008 O O . THR B 1 148 ? 20.234 -3.494 -10.211 1 93.56 148 THR B O 1
ATOM 3011 N N . ASN B 1 149 ? 17.984 -3.49 -10.539 1 92.31 149 ASN B N 1
ATOM 3012 C CA . ASN B 1 149 ? 17.859 -2.037 -10.57 1 92.31 149 ASN B CA 1
ATOM 3013 C C . ASN B 1 149 ? 16.5 -1.582 -10.055 1 92.31 149 ASN B C 1
ATOM 3015 O O . ASN B 1 149 ? 15.688 -1.03 -10.805 1 92.31 149 ASN B O 1
ATOM 3019 N N . PRO B 1 150 ? 16.328 -1.738 -8.75 1 89.62 150 PRO B N 1
ATOM 3020 C CA . PRO B 1 150 ? 15.016 -1.433 -8.188 1 89.62 150 PRO B CA 1
ATOM 3021 C C . PRO B 1 150 ? 14.617 0.027 -8.383 1 89.62 150 PRO B C 1
ATOM 3023 O O . PRO B 1 150 ? 13.43 0.331 -8.531 1 89.62 150 PRO B O 1
ATOM 3026 N N . LYS B 1 151 ? 15.531 0.986 -8.5 1 89.06 151 LYS B N 1
ATOM 3027 C CA . LYS B 1 151 ? 15.234 2.412 -8.617 1 89.06 151 LYS B CA 1
ATOM 3028 C C . LYS B 1 151 ? 14.492 2.717 -9.914 1 89.06 151 LYS B C 1
ATOM 3030 O O . LYS B 1 151 ? 13.688 3.646 -9.969 1 89.06 151 LYS B O 1
ATOM 3035 N N . SER B 1 152 ? 14.781 1.887 -10.93 1 92.19 152 SER B N 1
ATOM 3036 C CA . SER B 1 152 ? 14.164 2.117 -12.234 1 92.19 152 SER B CA 1
ATOM 3037 C C . SER B 1 152 ? 12.672 1.8 -12.195 1 92.19 152 SER B C 1
ATOM 3039 O O . SER B 1 152 ? 11.898 2.314 -13.016 1 92.19 152 SER B O 1
ATOM 3041 N N . LEU B 1 153 ? 12.258 1.024 -11.219 1 95.31 153 LEU B N 1
ATOM 3042 C CA . LEU B 1 153 ? 10.867 0.585 -11.172 1 95.31 153 LEU B CA 1
ATOM 3043 C C . LEU B 1 153 ? 10.062 1.435 -10.203 1 95.31 153 LEU B C 1
ATOM 3045 O O . LEU B 1 153 ? 8.828 1.357 -10.18 1 95.31 153 LEU B O 1
ATOM 3049 N N . ARG B 1 154 ? 10.734 2.283 -9.469 1 93.12 154 ARG B N 1
ATOM 3050 C CA . ARG B 1 154 ? 10.062 3.141 -8.5 1 93.12 154 ARG B CA 1
ATOM 3051 C C . ARG B 1 154 ? 9.055 4.059 -9.18 1 93.12 154 ARG B C 1
ATOM 3053 O O . ARG B 1 154 ? 7.973 4.309 -8.641 1 93.12 154 ARG B O 1
ATOM 3060 N N . PHE B 1 155 ? 9.375 4.5 -10.391 1 92.31 155 PHE B N 1
ATOM 3061 C CA . PHE B 1 155 ? 8.523 5.457 -11.086 1 92.31 155 PHE B CA 1
ATOM 3062 C C . PHE B 1 155 ? 7.766 4.777 -12.219 1 92.31 155 PHE B C 1
ATOM 3064 O O . PHE B 1 155 ? 7.016 5.43 -12.953 1 92.31 155 PHE B O 1
ATOM 3071 N N . ALA B 1 156 ? 7.961 3.449 -12.336 1 94.31 156 ALA B N 1
ATOM 3072 C CA . ALA B 1 156 ? 7.289 2.703 -13.391 1 94.31 156 ALA B CA 1
ATOM 3073 C C . ALA B 1 156 ? 5.848 2.377 -13.008 1 94.31 156 ALA B C 1
ATOM 3075 O O . ALA B 1 156 ? 5.539 2.215 -11.82 1 94.31 156 ALA B O 1
ATOM 3076 N N . THR B 1 157 ? 4.98 2.375 -14 1 94.25 157 THR B N 1
ATOM 3077 C CA . THR B 1 157 ? 3.592 1.962 -13.828 1 94.25 157 THR B CA 1
ATOM 3078 C C . THR B 1 157 ? 3.4 0.515 -14.273 1 94.25 157 THR B C 1
ATOM 3080 O O . THR B 1 157 ? 3.92 0.103 -15.312 1 94.25 157 THR B O 1
ATOM 3083 N N . GLY B 1 158 ? 2.686 -0.301 -13.438 1 95.25 158 GLY B N 1
ATOM 3084 C CA . GLY B 1 158 ? 2.381 -1.671 -13.82 1 95.25 158 GLY B CA 1
ATOM 3085 C C . GLY B 1 158 ? 1.584 -1.77 -15.102 1 95.25 158 GLY B C 1
ATOM 3086 O O . GLY B 1 158 ? 1.248 -0.75 -15.711 1 95.25 158 GLY B O 1
ATOM 3087 N N . PRO B 1 159 ? 1.322 -2.996 -15.445 1 93.25 159 PRO B N 1
ATOM 3088 C CA . PRO B 1 159 ? 0.612 -3.203 -16.703 1 93.25 159 PRO B CA 1
ATOM 3089 C C . PRO B 1 159 ? -0.76 -2.533 -16.734 1 93.25 159 PRO B C 1
ATOM 3091 O O . PRO B 1 159 ? -1.451 -2.498 -15.711 1 93.25 159 PRO B O 1
ATOM 3094 N N . ARG B 1 160 ? -1.078 -2.008 -17.906 1 91.75 160 ARG B N 1
ATOM 3095 C CA . ARG B 1 160 ? -2.396 -1.426 -18.125 1 91.75 160 ARG B CA 1
ATOM 3096 C C . ARG B 1 160 ? -3.221 -2.287 -19.078 1 91.75 160 ARG B C 1
ATOM 3098 O O . ARG B 1 160 ? -2.674 -2.924 -19.984 1 91.75 160 ARG B O 1
ATOM 3105 N N . GLY B 1 161 ? -4.445 -2.406 -18.734 1 89.38 161 GLY B N 1
ATOM 3106 C CA . GLY B 1 161 ? -5.34 -3.164 -19.594 1 89.38 161 GLY B CA 1
ATOM 3107 C C . GLY B 1 161 ? -6.727 -2.557 -19.688 1 89.38 161 GLY B C 1
ATOM 3108 O O . GLY B 1 161 ? -7.035 -1.586 -19 1 89.38 161 GLY B O 1
ATOM 3109 N N . ASN B 1 162 ? -7.395 -3.045 -20.703 1 88.25 162 ASN B N 1
ATOM 3110 C CA . ASN B 1 162 ? -8.781 -2.619 -20.891 1 88.25 162 ASN B CA 1
ATOM 3111 C C . ASN B 1 162 ? -9.758 -3.65 -20.344 1 88.25 162 ASN B C 1
ATOM 3113 O O . ASN B 1 162 ? -10.227 -4.523 -21.078 1 88.25 162 ASN B O 1
ATOM 3117 N N . CYS B 1 163 ? -9.953 -3.596 -19.078 1 90.94 163 CYS B N 1
ATOM 3118 C CA . CYS B 1 163 ? -10.891 -4.512 -18.438 1 90.94 163 CYS B CA 1
ATOM 3119 C C . CYS B 1 163 ? -11.695 -3.805 -17.344 1 90.94 163 CYS B C 1
ATOM 3121 O O . CYS B 1 163 ? -11.352 -2.689 -16.953 1 90.94 163 CYS B O 1
ATOM 3123 N N . ASN B 1 164 ? -12.703 -4.395 -17.094 1 84.31 164 ASN B N 1
ATOM 3124 C CA . ASN B 1 164 ? -13.609 -3.783 -16.109 1 84.31 164 ASN B CA 1
ATOM 3125 C C . ASN B 1 164 ? -12.938 -3.609 -14.758 1 84.31 164 ASN B C 1
ATOM 3127 O O . ASN B 1 164 ? -12.375 -4.559 -14.211 1 84.31 164 ASN B O 1
ATOM 3131 N N . GLY B 1 165 ? -12.938 -2.326 -14.281 1 87.81 165 GLY B N 1
ATOM 3132 C CA . GLY B 1 165 ? -12.438 -2.018 -12.953 1 87.81 165 GLY B CA 1
ATOM 3133 C C . GLY B 1 165 ? -10.953 -2.281 -12.797 1 87.81 165 GLY B C 1
ATOM 3134 O O . GLY B 1 165 ? -10.469 -2.49 -11.68 1 87.81 165 GLY B O 1
ATOM 3135 N N . GLY B 1 166 ? -10.219 -2.492 -13.875 1 93.88 166 GLY B N 1
ATOM 3136 C CA . GLY B 1 166 ? -8.781 -2.742 -13.812 1 93.88 166 GLY B CA 1
ATOM 3137 C C . GLY B 1 166 ? -8.445 -4.148 -13.359 1 93.88 166 GLY B C 1
ATOM 3138 O O . GLY B 1 166 ? -7.352 -4.391 -12.836 1 93.88 166 GLY B O 1
ATOM 3139 N N . GLY B 1 167 ? -9.477 -5.066 -13.539 1 96.06 167 GLY B N 1
ATOM 3140 C CA . GLY B 1 167 ? -9.242 -6.441 -13.133 1 96.06 167 GLY B CA 1
ATOM 3141 C C . GLY B 1 167 ? -9.422 -6.668 -11.648 1 96.06 167 GLY B C 1
ATOM 3142 O O . GLY B 1 167 ? -8.898 -7.637 -11.094 1 96.06 167 GLY B O 1
ATOM 3143 N N . ARG B 1 168 ? -10.164 -5.73 -11 1 95.62 168 ARG B N 1
ATOM 3144 C CA . ARG B 1 168 ? -10.375 -5.789 -9.562 1 95.62 168 ARG B CA 1
ATOM 3145 C C . ARG B 1 168 ? -11.648 -6.555 -9.227 1 95.62 168 ARG B C 1
ATOM 3147 O O . ARG B 1 168 ? -11.961 -6.773 -8.047 1 95.62 168 ARG B O 1
ATOM 3154 N N . THR B 1 169 ? -12.391 -6.902 -10.266 1 94.75 169 THR B N 1
ATOM 3155 C CA . THR B 1 169 ? -13.602 -7.691 -10.109 1 94.75 169 THR B CA 1
ATOM 3156 C C . THR B 1 169 ? -13.547 -8.953 -10.961 1 94.75 169 THR B C 1
ATOM 3158 O O . THR B 1 169 ? -13.336 -8.883 -12.172 1 94.75 169 THR B O 1
ATOM 3161 N N . TYR B 1 170 ? -13.68 -10.094 -10.383 1 96.94 170 TYR B N 1
ATOM 3162 C CA . TYR B 1 170 ? -13.695 -11.406 -11.023 1 96.94 170 TYR B CA 1
ATOM 3163 C C . TYR B 1 170 ? -14.438 -12.422 -10.164 1 96.94 170 TYR B C 1
ATOM 3165 O O . TYR B 1 170 ? -14.805 -12.133 -9.016 1 96.94 170 TYR B O 1
ATOM 3173 N N . GLN B 1 171 ? -14.695 -13.57 -10.688 1 97.5 171 GLN B N 1
ATOM 3174 C CA . GLN B 1 171 ? -15.461 -14.602 -10 1 97.5 171 GLN B CA 1
ATOM 3175 C C . GLN B 1 171 ? -14.633 -15.273 -8.906 1 97.5 171 GLN B C 1
ATOM 3177 O O . GLN B 1 171 ? -14.297 -16.453 -9.016 1 97.5 171 GLN B O 1
ATOM 3182 N N . PHE B 1 172 ? -14.406 -14.57 -7.797 1 97.88 172 PHE B N 1
ATOM 3183 C CA . PHE B 1 172 ? -13.469 -14.938 -6.738 1 97.88 172 PHE B CA 1
ATOM 3184 C C . PHE B 1 172 ? -13.922 -16.203 -6.035 1 97.88 172 PHE B C 1
ATOM 3186 O O . PHE B 1 172 ? -13.172 -17.188 -5.961 1 97.88 172 PHE B O 1
ATOM 3193 N N . GLU B 1 173 ? -15.125 -16.203 -5.52 1 97.38 173 GLU B N 1
ATOM 3194 C CA . GLU B 1 173 ? -15.609 -17.328 -4.707 1 97.38 173 GLU B CA 1
ATOM 3195 C C . GLU B 1 173 ? -15.656 -18.609 -5.52 1 97.38 173 GLU B C 1
ATOM 3197 O O . GLU B 1 173 ? -15.219 -19.672 -5.051 1 97.38 173 GLU B O 1
ATOM 3202 N N . ALA B 1 174 ? -16.141 -18.484 -6.738 1 98.06 174 ALA B N 1
ATOM 3203 C CA . ALA B 1 174 ? -16.219 -19.672 -7.594 1 98.06 174 ALA B CA 1
ATOM 3204 C C . ALA B 1 174 ? -14.836 -20.234 -7.895 1 98.06 174 ALA B C 1
ATOM 3206 O O . ALA B 1 174 ? -14.633 -21.453 -7.883 1 98.06 174 ALA B O 1
ATOM 3207 N N . ALA B 1 175 ? -13.93 -19.375 -8.18 1 98.44 175 ALA B N 1
ATOM 3208 C CA . ALA B 1 175 ? -12.57 -19.812 -8.477 1 98.44 175 ALA B CA 1
ATOM 3209 C C . ALA B 1 175 ? -11.961 -20.547 -7.281 1 98.44 175 ALA B C 1
ATOM 3211 O O . ALA B 1 175 ? -11.336 -21.594 -7.445 1 98.44 175 ALA B O 1
ATOM 3212 N N . TRP B 1 176 ? -12.117 -20.016 -6.082 1 98.25 176 TRP B N 1
ATOM 3213 C CA . TRP B 1 176 ? -11.484 -20.594 -4.898 1 98.25 176 TRP B CA 1
ATOM 3214 C C . TRP B 1 176 ? -12.195 -21.891 -4.477 1 98.25 176 TRP B C 1
ATOM 3216 O O . TRP B 1 176 ? -11.57 -22.766 -3.887 1 98.25 176 TRP B O 1
ATOM 3226 N N . ASP B 1 177 ? -13.484 -22.016 -4.875 1 96.94 177 ASP B N 1
ATOM 3227 C CA . ASP B 1 177 ? -14.133 -23.312 -4.699 1 96.94 177 ASP B CA 1
ATOM 3228 C C . ASP B 1 177 ? -13.391 -24.406 -5.465 1 96.94 177 ASP B C 1
ATOM 3230 O O . ASP B 1 177 ? -13.141 -25.5 -4.926 1 96.94 177 ASP B O 1
ATOM 3234 N N . TYR B 1 178 ? -13.023 -24.078 -6.664 1 97.19 178 TYR B N 1
ATOM 3235 C CA . TYR B 1 178 ? -12.305 -25.047 -7.488 1 97.19 178 TYR B CA 1
ATOM 3236 C C . TYR B 1 178 ? -10.883 -25.25 -6.984 1 97.19 178 TYR B C 1
ATOM 3238 O O . TYR B 1 178 ? -10.367 -26.375 -6.996 1 97.19 178 TYR B O 1
ATOM 3246 N N . ILE B 1 179 ? -10.234 -24.188 -6.559 1 98 179 ILE B N 1
ATOM 3247 C CA . ILE B 1 179 ? -8.867 -24.281 -6.039 1 98 179 ILE B CA 1
ATOM 3248 C C . ILE B 1 179 ? -8.844 -25.172 -4.805 1 98 179 ILE B C 1
ATOM 3250 O O . ILE B 1 179 ? -8.016 -26.078 -4.703 1 98 179 ILE B O 1
ATOM 3254 N N . LEU B 1 180 ? -9.773 -24.953 -3.912 1 96.44 180 LEU B N 1
ATOM 3255 C CA . LEU B 1 180 ? -9.844 -25.719 -2.67 1 96.44 180 LEU B CA 1
ATOM 3256 C C . LEU B 1 180 ? -10.188 -27.172 -2.947 1 96.44 180 LEU B C 1
ATOM 3258 O O . LEU B 1 180 ? -9.648 -28.078 -2.307 1 96.44 180 LEU B O 1
ATOM 3262 N N . ALA B 1 181 ? -11.016 -27.422 -3.939 1 95.62 181 ALA B N 1
ATOM 3263 C CA . ALA B 1 181 ? -11.422 -28.781 -4.297 1 95.62 181 ALA B CA 1
ATOM 3264 C C . ALA B 1 181 ? -10.25 -29.578 -4.879 1 95.62 181 ALA B C 1
ATOM 3266 O O . ALA B 1 181 ? -10.219 -30.797 -4.785 1 95.62 181 ALA B O 1
ATOM 3267 N N . ASN B 1 182 ? -9.305 -28.859 -5.418 1 94.25 182 ASN B N 1
ATOM 3268 C CA . ASN B 1 182 ? -8.188 -29.531 -6.082 1 94.25 182 ASN B CA 1
ATOM 3269 C C . ASN B 1 182 ? -6.914 -29.453 -5.246 1 94.25 182 ASN B C 1
ATOM 3271 O O . ASN B 1 182 ? -5.844 -29.859 -5.703 1 94.25 182 ASN B O 1
ATOM 3275 N N . ALA B 1 183 ? -7.016 -28.938 -4.043 1 92.81 183 ALA B N 1
ATOM 3276 C CA . ALA B 1 183 ? -5.844 -28.828 -3.174 1 92.81 183 ALA B CA 1
ATOM 3277 C C . ALA B 1 183 ? -5.383 -30.203 -2.693 1 92.81 183 ALA B C 1
ATOM 3279 O O . ALA B 1 183 ? -6.203 -31.062 -2.381 1 92.81 183 ALA B O 1
ATOM 3280 N N . PRO B 1 184 ? -4.078 -30.281 -2.709 1 88.19 184 PRO B N 1
ATOM 3281 C CA . PRO B 1 184 ? -3.613 -31.547 -2.107 1 88.19 184 PRO B CA 1
ATOM 3282 C C . PRO B 1 184 ? -4.078 -31.719 -0.665 1 88.19 184 PRO B C 1
ATOM 3284 O O . PRO B 1 184 ? -4.113 -30.734 0.097 1 88.19 184 PRO B O 1
ATOM 3287 N N . LYS B 1 185 ? -4.363 -32.938 -0.241 1 88 185 LYS B N 1
ATOM 3288 C CA . LYS B 1 185 ? -4.852 -33.219 1.106 1 88 185 LYS B CA 1
ATOM 3289 C C . LYS B 1 185 ? -3.844 -32.781 2.16 1 88 185 LYS B C 1
ATOM 3291 O O . LYS B 1 185 ? -4.227 -32.25 3.215 1 88 185 LYS B O 1
ATOM 3296 N N . SER B 1 186 ? -2.574 -32.906 1.838 1 84.69 186 SER B N 1
ATOM 3297 C CA . SER B 1 186 ? -1.516 -32.594 2.795 1 84.69 186 SER B CA 1
ATOM 3298 C C . SER B 1 186 ? -1.416 -31.094 3.059 1 84.69 186 SER B C 1
ATOM 3300 O O . SER B 1 186 ? -0.92 -30.672 4.105 1 84.69 186 SER B O 1
ATOM 3302 N N . SER B 1 187 ? -1.92 -30.312 2.057 1 90.5 187 SER B N 1
ATOM 3303 C CA . SER B 1 187 ? -1.768 -28.875 2.203 1 90.5 187 SER B CA 1
ATOM 3304 C C . SER B 1 187 ? -3.121 -28.172 2.193 1 90.5 187 SER B C 1
ATOM 3306 O O . SER B 1 187 ? -3.201 -26.969 1.935 1 90.5 187 SER B O 1
ATOM 3308 N N . ALA B 1 188 ? -4.133 -28.922 2.457 1 90.12 188 ALA B N 1
ATOM 3309 C CA . ALA B 1 188 ? -5.484 -28.375 2.41 1 90.12 188 ALA B CA 1
ATOM 3310 C C . ALA B 1 188 ? -5.648 -27.234 3.4 1 90.12 188 ALA B C 1
ATOM 3312 O O . ALA B 1 188 ? -6.309 -26.234 3.1 1 90.12 188 ALA B O 1
ATOM 3313 N N . GLY B 1 189 ? -5.07 -27.375 4.582 1 87.5 189 GLY B N 1
ATOM 3314 C CA . GLY B 1 189 ? -5.133 -26.312 5.578 1 87.5 189 GLY B CA 1
ATOM 3315 C C . GLY B 1 189 ? -4.449 -25.047 5.133 1 87.5 189 GLY B C 1
ATOM 3316 O O . GLY B 1 189 ? -4.973 -23.938 5.336 1 87.5 189 GLY B O 1
ATOM 3317 N N . LEU B 1 190 ? -3.312 -25.219 4.496 1 90.06 190 LEU B N 1
ATOM 3318 C CA . LEU B 1 190 ? -2.559 -24.062 4.02 1 90.06 190 LEU B CA 1
ATOM 3319 C C . LEU B 1 190 ? -3.285 -23.391 2.863 1 90.06 190 LEU B C 1
ATOM 3321 O O . LEU B 1 190 ? -3.318 -22.156 2.787 1 90.06 190 LEU B O 1
ATOM 3325 N N . VAL B 1 191 ? -3.906 -24.172 2.01 1 94.88 191 VAL B N 1
ATOM 3326 C CA . VAL B 1 191 ? -4.641 -23.609 0.884 1 94.88 191 VAL B CA 1
ATOM 3327 C C . VAL B 1 191 ? -5.879 -22.875 1.394 1 94.88 191 VAL B C 1
ATOM 3329 O O . VAL B 1 191 ? -6.266 -21.844 0.842 1 94.88 191 VAL B O 1
ATOM 3332 N N . ASN B 1 192 ? -6.469 -23.344 2.418 1 91.69 192 ASN B N 1
ATOM 3333 C CA . ASN B 1 192 ? -7.578 -22.641 3.043 1 91.69 192 ASN B CA 1
ATOM 3334 C C . ASN B 1 192 ? -7.129 -21.312 3.639 1 91.69 192 ASN B C 1
ATOM 3336 O O . ASN B 1 192 ? -7.859 -20.312 3.582 1 91.69 192 ASN B O 1
ATOM 3340 N N . GLU B 1 193 ? -5.988 -21.312 4.219 1 89.25 193 GLU B N 1
ATOM 3341 C CA . GLU B 1 193 ? -5.422 -20.062 4.715 1 89.25 193 GLU B CA 1
ATOM 3342 C C . GLU B 1 193 ? -5.168 -19.078 3.57 1 89.25 193 GLU B C 1
ATOM 3344 O O . GLU B 1 193 ? -5.375 -17.875 3.723 1 89.25 193 GLU B O 1
ATOM 3349 N N . GLN B 1 194 ? -4.766 -19.625 2.48 1 93.5 194 GLN B N 1
ATOM 3350 C CA . GLN B 1 194 ? -4.566 -18.797 1.304 1 93.5 194 GLN B CA 1
ATOM 3351 C C . GLN B 1 194 ? -5.887 -18.188 0.827 1 93.5 194 GLN B C 1
ATOM 3353 O O . GLN B 1 194 ? -5.922 -17.047 0.366 1 93.5 194 GLN B O 1
ATOM 3358 N N . TYR B 1 195 ? -6.918 -19.031 0.894 1 93.88 195 TYR B N 1
ATOM 3359 C CA . TYR B 1 195 ? -8.242 -18.516 0.55 1 93.88 195 TYR B CA 1
ATOM 3360 C C . TYR B 1 195 ? -8.586 -17.297 1.391 1 93.88 195 TYR B C 1
ATOM 3362 O O . TYR B 1 195 ? -9.008 -16.266 0.856 1 93.88 195 TYR B O 1
ATOM 3370 N N . CYS B 1 196 ? -8.336 -17.391 2.629 1 91.06 196 CYS B N 1
ATOM 3371 C CA . CYS B 1 196 ? -8.648 -16.297 3.539 1 91.06 196 CYS B CA 1
ATOM 3372 C C . CYS B 1 196 ? -7.797 -15.07 3.223 1 91.06 196 CYS B C 1
ATOM 3374 O O . CYS B 1 196 ? -8.305 -13.945 3.197 1 91.06 196 CYS B O 1
ATOM 3376 N N . SER B 1 197 ? -6.535 -15.281 2.992 1 90.81 197 SER B N 1
ATOM 3377 C CA . SER B 1 197 ? -5.641 -14.188 2.639 1 90.81 197 SER B CA 1
ATOM 3378 C C . SER B 1 197 ? -6.043 -13.555 1.312 1 90.81 197 SER B C 1
ATOM 3380 O O . SER B 1 197 ? -6.066 -12.328 1.188 1 90.81 197 SER B O 1
ATOM 3382 N N . ALA B 1 198 ? -6.395 -14.383 0.387 1 95.88 198 ALA B N 1
ATOM 3383 C CA . ALA B 1 198 ? -6.789 -13.898 -0.933 1 95.88 198 ALA B CA 1
ATOM 3384 C C . ALA B 1 198 ? -8.094 -13.102 -0.856 1 95.88 198 ALA B C 1
ATOM 3386 O O . ALA B 1 198 ? -8.273 -12.117 -1.58 1 95.88 198 ALA B O 1
ATOM 3387 N N . LYS B 1 199 ? -8.984 -13.531 -0.03 1 94.88 199 LYS B N 1
ATOM 3388 C CA . LYS B 1 199 ? -10.258 -12.836 0.122 1 94.88 199 LYS B CA 1
ATOM 3389 C C . LYS B 1 199 ? -10.055 -11.43 0.678 1 94.88 199 LYS B C 1
ATOM 3391 O O . LYS B 1 199 ? -10.695 -10.477 0.221 1 94.88 199 LYS B O 1
ATOM 3396 N N . ARG B 1 200 ? -9.164 -11.289 1.6 1 92.19 200 ARG B N 1
ATOM 3397 C CA . ARG B 1 200 ? -8.844 -9.969 2.139 1 92.19 200 ARG B CA 1
ATOM 3398 C C . ARG B 1 200 ? -8.25 -9.07 1.062 1 92.19 200 ARG B C 1
ATOM 3400 O O . ARG B 1 200 ? -8.617 -7.898 0.954 1 92.19 200 ARG B O 1
ATOM 3407 N N . LEU B 1 201 ? -7.414 -9.633 0.344 1 95.88 201 LEU B N 1
ATOM 3408 C CA . LEU B 1 201 ? -6.77 -8.883 -0.732 1 95.88 201 LEU B CA 1
ATOM 3409 C C . LEU B 1 201 ? -7.777 -8.516 -1.812 1 95.88 201 LEU B C 1
ATOM 3411 O O . LEU B 1 201 ? -7.734 -7.406 -2.354 1 95.88 201 LEU B O 1
ATOM 3415 N N . TYR B 1 202 ? -8.727 -9.414 -2.133 1 96.5 202 TYR B N 1
ATOM 3416 C CA . TYR B 1 202 ? -9.758 -9.172 -3.133 1 96.5 202 TYR B CA 1
ATOM 3417 C C . TYR B 1 202 ? -10.672 -8.031 -2.709 1 96.5 202 TYR B C 1
ATOM 3419 O O . TYR B 1 202 ? -11.062 -7.199 -3.533 1 96.5 202 TYR B O 1
ATOM 3427 N N . ASN B 1 203 ? -10.977 -7.984 -1.451 1 93.62 203 ASN B N 1
ATOM 3428 C CA . ASN B 1 203 ? -11.906 -7 -0.922 1 93.62 203 ASN B CA 1
ATOM 3429 C C . ASN B 1 203 ? -11.188 -5.75 -0.424 1 93.62 203 ASN B C 1
ATOM 3431 O O . ASN B 1 203 ? -11.812 -4.82 0.079 1 93.62 203 ASN B O 1
ATOM 3435 N N . ALA B 1 204 ? -9.852 -5.707 -0.527 1 94.12 204 ALA B N 1
ATOM 3436 C CA . ALA B 1 204 ? -9.07 -4.574 -0.038 1 94.12 204 ALA B CA 1
ATOM 3437 C C . ALA B 1 204 ? -9.461 -3.289 -0.764 1 94.12 204 ALA B C 1
ATOM 3439 O O . ALA B 1 204 ? -10.102 -3.332 -1.815 1 94.12 204 ALA B O 1
ATOM 3440 N N . PHE B 1 205 ? -9.117 -2.219 -0.204 1 93.94 205 PHE B N 1
ATOM 3441 C CA . PHE B 1 205 ? -9.469 -0.899 -0.712 1 93.94 205 PHE B CA 1
ATOM 3442 C C . PHE B 1 205 ? -8.578 -0.512 -1.887 1 93.94 205 PHE B C 1
ATOM 3444 O O . PHE B 1 205 ? -9.047 0.097 -2.852 1 93.94 205 PHE B O 1
ATOM 3451 N N . THR B 1 206 ? -7.293 -0.887 -1.87 1 96.69 206 THR B N 1
ATOM 3452 C CA . THR B 1 206 ? -6.316 -0.349 -2.812 1 96.69 206 THR B CA 1
ATOM 3453 C C . THR B 1 206 ? -6.184 -1.261 -4.031 1 96.69 206 THR B C 1
ATOM 3455 O O . THR B 1 206 ? -6.297 -2.482 -3.912 1 96.69 206 THR B O 1
ATOM 3458 N N . ALA B 1 207 ? -5.844 -0.652 -5.141 1 96.81 207 ALA B N 1
ATOM 3459 C CA . ALA B 1 207 ? -5.602 -1.394 -6.375 1 96.81 207 ALA B CA 1
ATOM 3460 C C . ALA B 1 207 ? -4.426 -2.355 -6.219 1 96.81 207 ALA B C 1
ATOM 3462 O O . ALA B 1 207 ? -4.441 -3.459 -6.77 1 96.81 207 ALA B O 1
ATOM 3463 N N . ARG B 1 208 ? -3.447 -1.921 -5.504 1 97.38 208 ARG B N 1
ATOM 3464 C CA . ARG B 1 208 ? -2.27 -2.764 -5.316 1 97.38 208 ARG B CA 1
ATOM 3465 C C . ARG B 1 208 ? -2.633 -4.066 -4.613 1 97.38 208 ARG B C 1
ATOM 3467 O O . ARG B 1 208 ? -2.266 -5.148 -5.07 1 97.38 208 ARG B O 1
ATOM 3474 N N . SER B 1 209 ? -3.326 -3.955 -3.518 1 96.81 209 SER B N 1
ATOM 3475 C CA . SER B 1 209 ? -3.742 -5.148 -2.791 1 96.81 209 SER B CA 1
ATOM 3476 C C . SER B 1 209 ? -4.652 -6.027 -3.643 1 96.81 209 SER B C 1
ATOM 3478 O O . SER B 1 209 ? -4.547 -7.254 -3.609 1 96.81 209 SER B O 1
ATOM 3480 N N . ASN B 1 210 ? -5.512 -5.395 -4.418 1 97.69 210 ASN B N 1
ATOM 3481 C CA . ASN B 1 210 ? -6.383 -6.152 -5.309 1 97.69 210 ASN B CA 1
ATOM 3482 C C . ASN B 1 210 ? -5.586 -6.898 -6.375 1 97.69 210 ASN B C 1
ATOM 3484 O O . ASN B 1 210 ? -5.914 -8.031 -6.723 1 97.69 210 ASN B O 1
ATOM 3488 N N . ASN B 1 211 ? -4.543 -6.219 -6.891 1 98.25 211 ASN B N 1
ATOM 3489 C CA . ASN B 1 211 ? -3.676 -6.875 -7.863 1 98.25 211 ASN B CA 1
ATOM 3490 C C . ASN B 1 211 ? -3 -8.109 -7.27 1 98.25 211 ASN B C 1
ATOM 3492 O O . ASN B 1 211 ? -2.953 -9.164 -7.902 1 98.25 211 ASN B O 1
ATOM 3496 N N . VAL B 1 212 ? -2.498 -7.941 -6.066 1 98.5 212 VAL B N 1
ATOM 3497 C CA . VAL B 1 212 ? -1.855 -9.055 -5.375 1 98.5 212 VAL B CA 1
ATOM 3498 C C . VAL B 1 212 ? -2.848 -10.203 -5.211 1 98.5 212 VAL B C 1
ATOM 3500 O O . VAL B 1 212 ? -2.512 -11.359 -5.461 1 98.5 212 VAL B O 1
ATOM 3503 N N . GLY B 1 213 ? -4.074 -9.883 -4.852 1 98.44 213 GLY B N 1
ATOM 3504 C CA . GLY B 1 213 ? -5.109 -10.891 -4.703 1 98.44 213 GLY B CA 1
ATOM 3505 C C . GLY B 1 213 ? -5.445 -11.594 -6.008 1 98.44 213 GLY B C 1
ATOM 3506 O O . GLY B 1 213 ? -5.637 -12.812 -6.027 1 98.44 213 GLY B O 1
ATOM 3507 N N . ALA B 1 214 ? -5.488 -10.828 -7.07 1 98.69 214 ALA B N 1
ATOM 3508 C CA . ALA B 1 214 ? -5.805 -11.391 -8.383 1 98.69 214 ALA B CA 1
ATOM 3509 C C . ALA B 1 214 ? -4.723 -12.359 -8.844 1 98.69 214 ALA B C 1
ATOM 3511 O O . ALA B 1 214 ? -5.027 -13.461 -9.312 1 98.69 214 ALA B O 1
ATOM 3512 N N . TYR B 1 215 ? -3.498 -11.969 -8.68 1 98.75 215 TYR B N 1
ATOM 3513 C CA . TYR B 1 215 ? -2.396 -12.836 -9.086 1 98.75 215 TYR B CA 1
ATOM 3514 C C . TYR B 1 215 ? -2.33 -14.078 -8.203 1 98.75 215 TYR B C 1
ATOM 3516 O O . TYR B 1 215 ? -2.104 -15.18 -8.703 1 98.75 215 TYR B O 1
ATOM 3524 N N . LEU B 1 216 ? -2.537 -13.891 -6.859 1 98.69 216 LEU B N 1
ATOM 3525 C CA . LEU B 1 216 ? -2.551 -15.039 -5.953 1 98.69 216 LEU B CA 1
ATOM 3526 C C . LEU B 1 216 ? -3.617 -16.047 -6.367 1 98.69 216 LEU B C 1
ATOM 3528 O O . LEU B 1 216 ? -3.355 -17.25 -6.402 1 98.69 216 LEU B O 1
ATOM 3532 N N . THR B 1 217 ? -4.754 -15.516 -6.73 1 98.81 217 THR B N 1
ATOM 3533 C CA . THR B 1 217 ? -5.859 -16.375 -7.133 1 98.81 217 THR B CA 1
ATOM 3534 C C . THR B 1 217 ? -5.559 -17.047 -8.469 1 98.81 217 THR B C 1
ATOM 3536 O O . THR B 1 217 ? -5.719 -18.266 -8.602 1 98.81 217 THR B O 1
ATOM 3539 N N . ALA B 1 218 ? -5.078 -16.312 -9.414 1 98.81 218 ALA B N 1
ATOM 3540 C CA . ALA B 1 218 ? -4.844 -16.828 -10.758 1 98.81 218 ALA B CA 1
ATOM 3541 C C . ALA B 1 218 ? -3.777 -17.922 -10.75 1 98.81 218 ALA B C 1
ATOM 3543 O O . ALA B 1 218 ? -3.957 -18.984 -11.359 1 98.81 218 ALA B O 1
ATOM 3544 N N . VAL B 1 219 ? -2.729 -17.734 -10.031 1 98.69 219 VAL B N 1
ATOM 3545 C CA . VAL B 1 219 ? -1.633 -18.703 -10.023 1 98.69 219 VAL B CA 1
ATOM 3546 C C . VAL B 1 219 ? -2.029 -19.938 -9.211 1 98.69 219 VAL B C 1
ATOM 3548 O O . VAL B 1 219 ? -1.378 -20.969 -9.289 1 98.69 219 VAL B O 1
ATOM 3551 N N . SER B 1 220 ? -3.059 -19.828 -8.414 1 98.5 220 SER B N 1
ATOM 3552 C CA . SER B 1 220 ? -3.49 -20.938 -7.57 1 98.5 220 SER B CA 1
ATOM 3553 C C . SER B 1 220 ? -4.445 -21.859 -8.32 1 98.5 220 SER B C 1
ATOM 3555 O O . SER B 1 220 ? -4.789 -22.938 -7.828 1 98.5 220 SER B O 1
ATOM 3557 N N . LEU B 1 221 ? -4.852 -21.406 -9.508 1 98.31 221 LEU B N 1
ATOM 3558 C CA . LEU B 1 221 ? -5.754 -22.234 -10.289 1 98.31 221 LEU B CA 1
ATOM 3559 C C . LEU B 1 221 ? -5.074 -23.547 -10.688 1 98.31 221 LEU B C 1
ATOM 3561 O O . LEU B 1 221 ? -3.885 -23.562 -11.008 1 98.31 221 LEU B O 1
ATOM 3565 N N . PRO B 1 222 ? -5.824 -24.672 -10.758 1 95.75 222 PRO B N 1
ATOM 3566 C CA . PRO B 1 222 ? -5.25 -25.984 -11.055 1 95.75 222 PRO B CA 1
ATOM 3567 C C . PRO B 1 222 ? -4.48 -26.016 -12.375 1 95.75 222 PRO B C 1
ATOM 3569 O O . PRO B 1 222 ? -3.438 -26.672 -12.477 1 95.75 222 PRO B O 1
ATOM 3572 N N . GLN B 1 223 ? -4.926 -25.297 -13.328 1 94.56 223 GLN B N 1
ATOM 3573 C CA . GLN B 1 223 ? -4.277 -25.281 -14.641 1 94.56 223 GLN B CA 1
ATOM 3574 C C . GLN B 1 223 ? -2.891 -24.641 -14.547 1 94.56 223 GLN B C 1
ATOM 3576 O O . GLN B 1 223 ? -1.949 -25.109 -15.203 1 94.56 223 GLN B O 1
ATOM 3581 N N . ILE B 1 224 ? -2.816 -23.625 -13.828 1 97.81 224 ILE B N 1
ATOM 3582 C CA . ILE B 1 224 ? -1.536 -22.938 -13.695 1 97.81 224 ILE B CA 1
ATOM 3583 C C . ILE B 1 224 ? -0.601 -23.75 -12.812 1 97.81 224 ILE B C 1
ATOM 3585 O O . ILE B 1 224 ? 0.605 -23.828 -13.055 1 97.81 224 ILE B O 1
ATOM 3589 N N . ASN B 1 225 ? -1.132 -24.359 -11.727 1 97.06 225 ASN B N 1
ATOM 3590 C CA . ASN B 1 225 ? -0.321 -25.25 -10.906 1 97.06 225 ASN B CA 1
ATOM 3591 C C . ASN B 1 225 ? 0.282 -26.375 -11.734 1 97.06 225 ASN B C 1
ATOM 3593 O O . ASN B 1 225 ? 1.437 -26.766 -11.531 1 97.06 225 ASN B O 1
ATOM 3597 N N . ALA B 1 226 ? -0.485 -26.938 -12.656 1 96.44 226 ALA B N 1
ATOM 3598 C CA . ALA B 1 226 ? 0.006 -28 -13.531 1 96.44 226 ALA B CA 1
ATOM 3599 C C . ALA B 1 226 ? 1.162 -27.5 -14.398 1 96.44 226 ALA B C 1
ATOM 3601 O O . ALA B 1 226 ? 2.15 -28.203 -14.594 1 96.44 226 ALA B O 1
ATOM 3602 N N . ILE B 1 227 ? 1.01 -26.328 -14.875 1 98.06 227 ILE B N 1
ATOM 3603 C CA . ILE B 1 227 ? 2.057 -25.734 -15.703 1 98.06 227 ILE B CA 1
ATOM 3604 C C . ILE B 1 227 ? 3.334 -25.578 -14.883 1 98.06 227 ILE B C 1
ATOM 3606 O O . ILE B 1 227 ? 4.426 -25.906 -15.352 1 98.06 227 ILE B O 1
ATOM 3610 N N . PHE B 1 228 ? 3.23 -25.141 -13.688 1 98.38 228 PHE B N 1
ATOM 3611 C CA . PHE B 1 228 ? 4.395 -24.906 -12.836 1 98.38 228 PHE B CA 1
ATOM 3612 C C . PHE B 1 228 ? 4.996 -26.234 -12.375 1 98.38 228 PHE B C 1
ATOM 3614 O O . PHE B 1 228 ? 6.207 -26.312 -12.148 1 98.38 228 PHE B O 1
ATOM 3621 N N . LYS B 1 229 ? 4.199 -27.297 -12.25 1 97.31 229 LYS B N 1
ATOM 3622 C CA . LYS B 1 229 ? 4.746 -28.609 -11.93 1 97.31 229 LYS B CA 1
ATOM 3623 C C . LYS B 1 229 ? 5.688 -29.094 -13.023 1 97.31 229 LYS B C 1
ATOM 3625 O O . LYS B 1 229 ? 6.727 -29.703 -12.742 1 97.31 229 LYS B O 1
ATOM 3630 N N . GLU B 1 230 ? 5.305 -28.734 -14.172 1 97.31 230 GLU B N 1
ATOM 3631 C CA . GLU B 1 230 ? 6.125 -29.141 -15.305 1 97.31 230 GLU B CA 1
ATOM 3632 C C . GLU B 1 230 ? 7.387 -28.297 -15.406 1 97.31 230 GLU B C 1
ATOM 3634 O O . GLU B 1 230 ? 8.422 -28.766 -15.891 1 97.31 230 GLU B O 1
ATOM 3639 N N . ALA B 1 231 ? 7.293 -27.078 -14.891 1 98.31 231 ALA B N 1
ATOM 3640 C CA . ALA B 1 231 ? 8.422 -26.156 -14.961 1 98.31 231 ALA B CA 1
ATOM 3641 C C . ALA B 1 231 ? 9.094 -26 -13.594 1 98.31 231 ALA B C 1
ATOM 3643 O O . ALA B 1 231 ? 9.773 -25.016 -13.344 1 98.31 231 ALA B O 1
ATOM 3644 N N . LEU B 1 232 ? 8.891 -26.938 -12.773 1 97.88 232 LEU B N 1
ATOM 3645 C CA . LEU B 1 232 ? 9.227 -26.828 -11.359 1 97.88 232 LEU B CA 1
ATOM 3646 C C . LEU B 1 232 ? 10.711 -26.547 -11.172 1 97.88 232 LEU B C 1
ATOM 3648 O O . LEU B 1 232 ? 11.086 -25.641 -10.414 1 97.88 232 LEU B O 1
ATOM 3652 N N . PRO B 1 233 ? 11.68 -27.281 -11.828 1 97.56 233 PRO B N 1
ATOM 3653 C CA . PRO B 1 233 ? 13.102 -26.984 -11.617 1 97.56 233 PRO B CA 1
ATOM 3654 C C . PRO B 1 233 ? 13.477 -25.578 -12.039 1 97.56 233 PRO B C 1
ATOM 3656 O O . PRO B 1 233 ? 14.273 -24.922 -11.367 1 97.56 233 PRO B O 1
ATOM 3659 N N . GLN B 1 234 ? 12.914 -25.094 -13.109 1 98.38 234 GLN B N 1
ATOM 3660 C CA . GLN B 1 234 ? 13.211 -23.75 -13.594 1 98.38 234 GLN B CA 1
ATOM 3661 C C . GLN B 1 234 ? 12.664 -22.688 -12.641 1 98.38 234 GLN B C 1
ATOM 3663 O O . GLN B 1 234 ? 13.305 -21.656 -12.406 1 98.38 234 GLN B O 1
ATOM 3668 N N . ALA B 1 235 ? 11.445 -22.984 -12.133 1 98.62 235 ALA B N 1
ATOM 3669 C CA . ALA B 1 235 ? 10.844 -22.047 -11.188 1 98.62 235 ALA B CA 1
ATOM 3670 C C . ALA B 1 235 ? 11.656 -21.953 -9.898 1 98.62 235 ALA B C 1
ATOM 3672 O O . ALA B 1 235 ? 11.891 -20.859 -9.375 1 98.62 235 ALA B O 1
ATOM 3673 N N . ALA B 1 236 ? 12.07 -23.109 -9.414 1 97.56 236 ALA B N 1
ATOM 3674 C CA . ALA B 1 236 ? 12.891 -23.156 -8.211 1 97.56 236 ALA B CA 1
ATOM 3675 C C . ALA B 1 236 ? 14.211 -22.422 -8.422 1 97.56 236 ALA B C 1
ATOM 3677 O O . ALA B 1 236 ? 14.68 -21.703 -7.543 1 97.56 236 ALA B O 1
ATOM 3678 N N . ASN B 1 237 ? 14.758 -22.609 -9.531 1 97.81 237 ASN B N 1
ATOM 3679 C CA . ASN B 1 237 ? 16.016 -21.938 -9.867 1 97.81 237 ASN B CA 1
ATOM 3680 C C . ASN B 1 237 ? 15.852 -20.422 -9.906 1 97.81 237 ASN B C 1
ATOM 3682 O O . ASN B 1 237 ? 16.734 -19.688 -9.438 1 97.81 237 ASN B O 1
ATOM 3686 N N . LEU B 1 238 ? 14.805 -19.922 -10.469 1 98.56 238 LEU B N 1
ATOM 3687 C CA . LEU B 1 238 ? 14.578 -18.484 -10.516 1 98.56 238 LEU B CA 1
ATOM 3688 C C . LEU B 1 238 ? 14.469 -17.906 -9.102 1 98.56 238 LEU B C 1
ATOM 3690 O O . LEU B 1 238 ? 15.102 -16.906 -8.789 1 98.56 238 LEU B O 1
ATOM 3694 N N . VAL B 1 239 ? 13.648 -18.562 -8.273 1 98.12 239 VAL B N 1
ATOM 3695 C CA . VAL B 1 239 ? 13.391 -18.047 -6.934 1 98.12 239 VAL B CA 1
ATOM 3696 C C . VAL B 1 239 ? 14.688 -18.031 -6.125 1 98.12 239 VAL B C 1
ATOM 3698 O O . VAL B 1 239 ? 14.984 -17.062 -5.422 1 98.12 239 VAL B O 1
ATOM 3701 N N . SER B 1 240 ? 15.453 -19.078 -6.277 1 95.88 240 SER B N 1
ATOM 3702 C CA . SER B 1 240 ? 16.734 -19.094 -5.582 1 95.88 240 SER B CA 1
ATOM 3703 C C . SER B 1 240 ? 17.703 -18.062 -6.164 1 95.88 240 SER B C 1
ATOM 3705 O O . SER B 1 240 ? 18.484 -17.453 -5.434 1 95.88 240 SER B O 1
ATOM 3707 N N . ALA B 1 241 ? 17.625 -17.766 -7.418 1 97.12 241 ALA B N 1
ATOM 3708 C CA . ALA B 1 241 ? 18.531 -16.859 -8.117 1 97.12 241 ALA B CA 1
ATOM 3709 C C . ALA B 1 241 ? 18.281 -15.406 -7.703 1 97.12 241 ALA B C 1
ATOM 3711 O O . ALA B 1 241 ? 19.156 -14.547 -7.855 1 97.12 241 ALA B O 1
ATOM 3712 N N . ILE B 1 242 ? 17.109 -15.133 -7.227 1 96.25 242 ILE B N 1
ATOM 3713 C CA . ILE B 1 242 ? 16.797 -13.797 -6.746 1 96.25 242 ILE B CA 1
ATOM 3714 C C . ILE B 1 242 ? 17.797 -13.391 -5.668 1 96.25 242 ILE B C 1
ATOM 3716 O O . ILE B 1 242 ? 18.188 -12.227 -5.586 1 96.25 242 ILE B O 1
ATOM 3720 N N . THR B 1 243 ? 18.281 -14.305 -4.895 1 88.94 243 THR B N 1
ATOM 3721 C CA . THR B 1 243 ? 19.156 -13.984 -3.768 1 88.94 243 THR B CA 1
ATOM 3722 C C . THR B 1 243 ? 20.594 -14.406 -4.062 1 88.94 243 THR B C 1
ATOM 3724 O O . THR B 1 243 ? 21.531 -13.836 -3.508 1 88.94 243 THR B O 1
ATOM 3727 N N . THR B 1 244 ? 20.781 -15.438 -4.852 1 88.88 244 THR B N 1
ATOM 3728 C CA . THR B 1 244 ? 22.109 -16 -5.035 1 88.88 244 THR B CA 1
ATOM 3729 C C . THR B 1 244 ? 22.828 -15.352 -6.219 1 88.88 244 THR B C 1
ATOM 3731 O O . THR B 1 244 ? 24.047 -15.461 -6.359 1 88.88 244 THR B O 1
ATOM 3734 N N . GLY B 1 245 ? 22.078 -14.805 -6.984 1 87.38 245 GLY B N 1
ATOM 3735 C CA . GLY B 1 245 ? 22.656 -14.211 -8.18 1 87.38 245 GLY B CA 1
ATOM 3736 C C . GLY B 1 245 ? 22.359 -15 -9.445 1 87.38 245 GLY B C 1
ATOM 3737 O O . GLY B 1 245 ? 21.609 -15.977 -9.406 1 87.38 245 GLY B O 1
ATOM 3738 N N . ASN B 1 246 ? 22.656 -14.531 -10.688 1 92.38 246 ASN B N 1
ATOM 3739 C CA . ASN B 1 246 ? 22.469 -15.117 -12.016 1 92.38 246 ASN B CA 1
ATOM 3740 C C . ASN B 1 246 ? 20.984 -15.148 -12.398 1 92.38 246 ASN B C 1
ATOM 3742 O O . ASN B 1 246 ? 20.5 -16.156 -12.914 1 92.38 246 ASN B O 1
ATOM 3746 N N . ILE B 1 247 ? 20.344 -14.156 -12.109 1 97.69 247 ILE B N 1
ATOM 3747 C CA . ILE B 1 247 ? 18.891 -14.117 -12.234 1 97.69 247 ILE B CA 1
ATOM 3748 C C . ILE B 1 247 ? 18.5 -14.07 -13.711 1 97.69 247 ILE B C 1
ATOM 3750 O O . ILE B 1 247 ? 17.453 -14.586 -14.102 1 97.69 247 ILE B O 1
ATOM 3754 N N . HIS B 1 248 ? 19.359 -13.555 -14.633 1 97.69 248 HIS B N 1
ATOM 3755 C CA . HIS B 1 248 ? 19.016 -13.367 -16.031 1 97.69 248 HIS B CA 1
ATOM 3756 C C . HIS B 1 248 ? 18.844 -14.703 -16.75 1 97.69 248 HIS B C 1
ATOM 3758 O O . HIS B 1 248 ? 17.781 -14.977 -17.328 1 97.69 248 HIS B O 1
ATOM 3764 N N . PRO B 1 249 ? 19.859 -15.617 -16.625 1 98.12 249 PRO B N 1
ATOM 3765 C CA . PRO B 1 249 ? 19.656 -16.922 -17.266 1 98.12 249 PRO B CA 1
ATOM 3766 C C . PRO B 1 249 ? 18.516 -17.719 -16.656 1 98.12 249 PRO B C 1
ATOM 3768 O O . PRO B 1 249 ? 17.812 -18.438 -17.359 1 98.12 249 PRO B O 1
ATOM 3771 N N . ALA B 1 250 ? 18.344 -17.656 -15.32 1 98.56 250 ALA B N 1
ATOM 3772 C CA . ALA B 1 250 ? 17.25 -18.375 -14.648 1 98.56 250 ALA B CA 1
ATOM 3773 C C . ALA B 1 250 ? 15.898 -17.891 -15.141 1 98.56 250 ALA B C 1
ATOM 3775 O O . ALA B 1 250 ? 14.992 -18.703 -15.359 1 98.56 250 ALA B O 1
ATOM 3776 N N . ALA B 1 251 ? 15.805 -16.609 -15.344 1 98.81 251 ALA B N 1
ATOM 3777 C CA . ALA B 1 251 ? 14.562 -16.016 -15.828 1 98.81 251 ALA B CA 1
ATOM 3778 C C . ALA B 1 251 ? 14.25 -16.484 -17.25 1 98.81 251 ALA B C 1
ATOM 3780 O O . ALA B 1 251 ? 13.117 -16.859 -17.562 1 98.81 251 ALA B O 1
ATOM 3781 N N . ALA B 1 252 ? 15.266 -16.469 -18.078 1 98.62 252 ALA B N 1
ATOM 3782 C CA . ALA B 1 252 ? 15.086 -16.891 -19.469 1 98.62 252 ALA B CA 1
ATOM 3783 C C . ALA B 1 252 ? 14.617 -18.344 -19.531 1 98.62 252 ALA B C 1
ATOM 3785 O O . ALA B 1 252 ? 13.719 -18.688 -20.312 1 98.62 252 ALA B O 1
ATOM 3786 N N . ALA B 1 253 ? 15.203 -19.172 -18.719 1 98.69 253 ALA B N 1
ATOM 3787 C CA . ALA B 1 253 ? 14.867 -20.594 -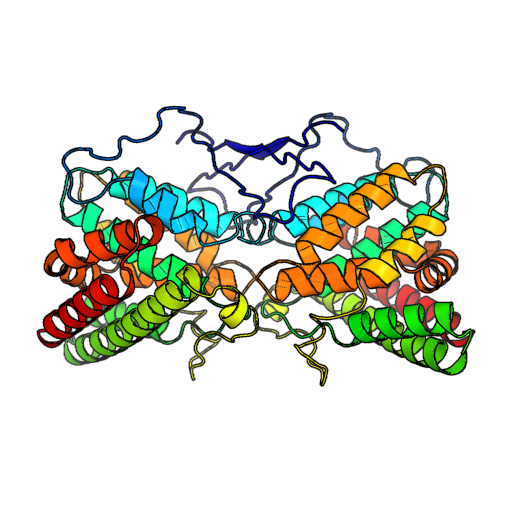18.703 1 98.69 253 ALA B CA 1
ATOM 3788 C C . ALA B 1 253 ? 13.43 -20.812 -18.25 1 98.69 253 ALA B C 1
ATOM 3790 O O . ALA B 1 253 ? 12.703 -21.625 -18.844 1 98.69 253 ALA B O 1
ATOM 3791 N N . LEU B 1 254 ? 13.039 -20.109 -17.172 1 98.81 254 LEU B N 1
ATOM 3792 C CA . LEU B 1 254 ? 11.68 -20.281 -16.688 1 98.81 254 LEU B CA 1
ATOM 3793 C C . LEU B 1 254 ? 10.656 -19.766 -17.703 1 98.81 254 LEU B C 1
ATOM 3795 O O . LEU B 1 254 ? 9.648 -20.422 -17.953 1 98.81 254 LEU B O 1
ATOM 3799 N N . LYS B 1 255 ? 10.859 -18.609 -18.312 1 98.75 255 LYS B N 1
ATOM 3800 C CA . LYS B 1 255 ? 9.945 -18.047 -19.297 1 98.75 255 LYS B CA 1
ATOM 3801 C C . LYS B 1 255 ? 9.758 -19.016 -20.469 1 98.75 255 LYS B C 1
ATOM 3803 O O . LYS B 1 255 ? 8.625 -19.25 -20.906 1 98.75 255 LYS B O 1
ATOM 3808 N N . LYS B 1 256 ? 10.867 -19.531 -20.891 1 98.56 256 LYS B N 1
ATOM 3809 C CA . LYS B 1 256 ? 10.805 -20.5 -21.984 1 98.56 256 LYS B CA 1
ATOM 3810 C C . LYS B 1 256 ? 9.992 -21.734 -21.594 1 98.56 256 LYS B C 1
ATOM 3812 O O . LYS B 1 256 ? 9.148 -22.203 -22.359 1 98.56 256 LYS B O 1
ATOM 3817 N N . ALA B 1 257 ? 10.242 -22.266 -20.438 1 98.69 257 ALA B N 1
ATOM 3818 C CA . ALA B 1 257 ? 9.555 -23.469 -19.969 1 98.69 257 ALA B CA 1
ATOM 3819 C C . ALA B 1 257 ? 8.055 -23.219 -19.844 1 98.69 257 ALA B C 1
ATOM 3821 O O . ALA B 1 257 ? 7.242 -24.047 -20.281 1 98.69 257 ALA B O 1
ATOM 3822 N N . LEU B 1 258 ? 7.68 -22.047 -19.297 1 98.69 258 LEU B N 1
ATOM 3823 C CA . LEU B 1 258 ? 6.27 -21.719 -19.094 1 98.69 258 LEU B CA 1
ATOM 3824 C C . LEU B 1 258 ? 5.535 -21.594 -20.422 1 98.69 258 LEU B C 1
ATOM 3826 O O . LEU B 1 258 ? 4.441 -22.141 -20.578 1 98.69 258 LEU B O 1
ATOM 3830 N N . VAL B 1 259 ? 6.129 -20.906 -21.344 1 98.19 259 VAL B N 1
ATOM 3831 C CA . VAL B 1 259 ? 5.504 -20.688 -22.641 1 98.19 259 VAL B CA 1
ATOM 3832 C C . VAL B 1 259 ? 5.352 -22.016 -23.375 1 98.19 259 VAL B C 1
ATOM 3834 O O . VAL B 1 259 ? 4.312 -22.281 -24 1 98.19 259 VAL B O 1
ATOM 3837 N N . GLN B 1 260 ? 6.363 -22.859 -23.266 1 97.56 260 GLN B N 1
ATOM 3838 C CA . GLN B 1 260 ? 6.328 -24.156 -23.938 1 97.56 260 GLN B CA 1
ATOM 3839 C C . GLN B 1 260 ? 5.211 -25.031 -23.375 1 97.56 260 GLN B C 1
ATOM 3841 O O . GLN B 1 260 ? 4.453 -25.641 -24.141 1 97.56 260 GLN B O 1
ATOM 3846 N N . VAL B 1 261 ? 5.086 -25.031 -22.078 1 96.69 261 VAL B N 1
ATOM 3847 C CA . VAL B 1 261 ? 4.074 -25.875 -21.453 1 96.69 261 VAL B CA 1
ATOM 3848 C C . VAL B 1 261 ? 2.682 -25.344 -21.766 1 96.69 261 VAL B C 1
ATOM 3850 O O . VAL B 1 261 ? 1.747 -26.109 -21.984 1 96.69 261 VAL B O 1
ATOM 3853 N N . ALA B 1 262 ? 2.527 -24 -21.766 1 95.12 262 ALA B N 1
ATOM 3854 C CA . ALA B 1 262 ? 1.231 -23.359 -21.984 1 95.12 262 ALA B CA 1
ATOM 3855 C C . ALA B 1 262 ? 0.739 -23.594 -23.422 1 95.12 262 ALA B C 1
ATOM 3857 O O . ALA B 1 262 ? -0.465 -23.547 -23.672 1 95.12 262 ALA B O 1
ATOM 3858 N N . GLN B 1 263 ? 1.64 -23.875 -24.297 1 92.62 263 GLN B N 1
ATOM 3859 C CA . GLN B 1 263 ? 1.271 -24.125 -25.688 1 92.62 263 GLN B CA 1
ATOM 3860 C C . GLN B 1 263 ? 0.521 -25.453 -25.828 1 92.62 263 GLN B C 1
ATOM 3862 O O . GLN B 1 263 ? -0.233 -25.656 -26.781 1 92.62 263 GLN B O 1
ATOM 3867 N N . ASN B 1 264 ? 0.683 -26.281 -24.812 1 86.25 264 ASN B N 1
ATOM 3868 C CA . ASN B 1 264 ? 0.041 -27.594 -24.844 1 86.25 264 ASN B CA 1
ATOM 3869 C C . ASN B 1 264 ? -1.376 -27.547 -24.281 1 86.25 264 ASN B C 1
ATOM 3871 O O . ASN B 1 264 ? -2.051 -28.562 -24.188 1 86.25 264 ASN B O 1
ATOM 3875 N N . CYS B 1 265 ? -1.804 -26.375 -24 1 84.19 265 CYS B N 1
ATOM 3876 C CA . CYS B 1 265 ? -3.156 -26.234 -23.469 1 84.19 265 CYS B CA 1
ATOM 3877 C C . CYS B 1 265 ? -4.191 -26.609 -24.531 1 84.19 265 CYS B C 1
ATOM 3879 O O . CYS B 1 265 ? -4.094 -26.172 -25.688 1 84.19 265 CYS B O 1
#

Secondary structure (DSSP, 8-state):
---EEEEEE----TTS-S---------SS-----S-SSSSS-HHHHHHHHTTS-GGGS-HHHHHHHHHHHHHHT-SSHHHHHHHHHHHHHHHHHTSSSB----HHHHHHHHHHHHHHHH--HHHHHHHHHHHHHHHHHHHHHHHHHHH-THHHHT-B-----SGGGGT-S-HHHHHHHHHHTS-GGGHHHHHHHHHHHHHHHH-SSHHHHHHHHHHHHHHSHHHHHHHHHTHHHHHHHHHHHHHS-HHHHHHHHHHHHHHHHTT-/----EEEEEE---TTS-S---------SS-----S-SSSSS-HHHHHHHHTTS-GGGS-HHHHHHHHHHHHHHT-SSHHHHHHHHHHHHHHHHHTSSSB----HHHHHHHHHHHHHHHH--HHHHHHHHHHHHHHHHHHHHHHHHHHH-HHHHHT-B-----SGGGGT---HHHHHHHHHHTS-GGGHHHHHHHHHHHHHHHH-SSHHHHHHHHHHHHHHSHHHHHHHHHTHHHHHHHHHHHHHS-HHHHHHHHHHHHHHHHTT-

pLDDT: mean 86.38, std 20.32, range [24.2, 98.81]

Solvent-accessible surface area (backbone atoms only — not comparable to full-atom values): 26522 Å² total; per-residue (Å²): 132,76,68,54,48,29,45,27,66,45,80,73,50,87,79,51,70,90,62,69,53,57,54,49,72,45,58,82,68,76,67,75,58,51,73,69,71,87,41,86,47,16,26,35,37,54,50,56,41,54,60,75,48,49,32,29,68,35,26,49,45,59,54,51,42,50,53,53,34,22,57,31,14,58,39,84,48,62,67,41,32,18,33,20,49,40,32,50,50,35,38,49,28,49,63,39,34,13,31,69,45,33,26,31,49,32,20,47,32,37,38,31,44,45,48,21,74,73,69,63,49,58,72,62,33,36,58,29,47,42,51,31,51,53,51,47,42,52,24,50,52,38,44,47,40,43,70,76,43,45,75,73,25,34,81,30,67,36,56,80,56,95,44,68,78,36,17,58,61,57,54,57,69,64,37,49,52,52,30,60,72,67,41,52,80,92,45,37,69,57,52,50,51,45,50,48,39,34,50,51,18,49,68,37,55,35,45,49,43,16,29,32,17,29,28,44,52,35,33,50,30,66,72,46,29,54,47,30,51,76,28,33,72,37,44,36,45,28,44,42,14,62,74,76,46,70,37,66,65,28,45,53,50,28,44,52,42,48,54,57,52,44,68,72,90,131,78,69,56,48,31,43,27,67,46,79,72,50,84,76,51,68,89,61,69,52,58,52,49,72,46,60,83,67,76,68,76,60,52,73,68,70,86,42,84,48,17,26,35,38,53,50,56,42,53,60,76,47,46,32,28,68,35,25,50,44,58,53,53,42,50,52,53,34,21,58,31,14,58,40,85,49,65,67,41,32,18,32,18,49,40,33,51,52,33,37,48,28,49,64,39,34,12,31,68,44,34,25,31,48,32,20,47,31,37,39,30,45,45,50,20,73,74,69,63,48,58,73,61,32,36,57,31,47,42,50,29,51,53,52,47,44,52,24,49,52,38,44,48,39,42,69,75,43,45,74,70,26,34,81,30,68,36,56,79,58,96,42,66,79,35,18,57,62,59,54,55,69,64,40,50,52,53,30,60,72,67,43,54,81,93,43,37,69,58,51,51,49,45,49,52,39,34,49,50,18,49,68,36,56,34,44,48,43,16,31,32,17,30,27,43,53,35,32,52,30,65,71,47,28,53,45,32,51,76,29,34,72,36,44,37,44,28,43,44,14,63,73,75,46,69,38,66,66,28,44,54,50,29,44,51,43,48,54,58,53,44,67,72,92

Organism: Mythimna separata (NCBI:txid271217)

Foldseek 3Di:
DDPQDQDQPQPPPVPDDPDQRASDSDDPPPDDKDCCLPALGALNLLVVLCVLDRNVPDDPLLNLLSVLLRVLCHDRDLLSVLLSLQLSLQLCLLRLAQAGEFQQLLQQLLQQVLVCVVPVDDPSNLVSLLSNLVVSLVSLVSSVCSLVPSVVRNHPYHDYDDDPPRSLDHPLVSLLVQLLVPDDPVCSVSSVSSSVSLVCLSPDDDNSSSSSSSSSSSCSGPVNSVLSSQLVNLSSVLSNCSPVPPNVVSSVSSSVSSNVSSVVD/DDPQDQDQPPPPPVPDDPDQRDSDSDDPPPDDKDCCLPALGALNLLVVLCVLDRNVPDDPLLNLLSVLLRVLCHDRDLLSVLLSLQLSLLLCLLRLAQAGEFQQLLQQLLQQVLVCVVPVDPVSNLVSLLSNLVVSLVSLVSSVCSLVPSVVRNHPYHDYDDDPPRSLDHPLVSLLVQLLVPDDPVCSVSSVSSSVSLVCLSPDDDNSSSSSSSSSSSCSGPVNSVLSSQLVNLSSVLSNCSNVPPNVVSSVSSSVSSNVSSVVD

Nearest PDB structures (foldseek):
  3kx9-assembly1_D  TM=2.136E-01  e=3.751E+00  Archaeoglobus fulgidus
  7z2l-assembly3_C  TM=3.332E-01  e=9.750E-01  Homo sapiens